Protein AF-A0A7J8NBF4-F1 (afdb_monomer_lite)

Sequence (451 aa):
MESMQVALESVVSSIFDGSNEFAGGSSEVHDALCGIFEGLLRELLSLKWTEPALVEVLGHYLDAMGPFLKYFSDVVGSVINKLFELLNSLPFVVKDPSTSSARHARLQICTSFIRIAKSADKSILPHMKGIADTMVYLQREGRLLRGEHNLLGEAFLVIASAAGVQQQQEVLAWLLEPLSQQWIQIEWQNNYLSEPLGLVRLCSETAFMWSLFHTITFFEKALKRSGMRKGQSSSTSSSTPHPMASHLSWMLPPLLKLLRAIHSLWSPSVFQVLPGEIKAAMSMSDVERSSLLGVGNPKLSKGALTFIEGSPFDVNKEGYTEPNEADIRNWLKGIRDSGYNVLGLSATIGDPFFKGIDVDSVALALIENIQSMEFRHTRQLVHSVLIPLVKSCPPDMWGVWLEKLLHPLFVHCQQALSCSWFGLLHEGRAKVPDNHGILTGSDLKVEVMEE

Structure (mmCIF, N/CA/C/O backbone):
data_AF-A0A7J8NBF4-F1
#
_entry.id   AF-A0A7J8NBF4-F1
#
loop_
_atom_site.group_PDB
_atom_site.id
_atom_site.type_symbol
_atom_site.label_atom_id
_atom_site.label_alt_id
_atom_site.label_comp_id
_atom_site.label_asym_id
_atom_site.label_entity_id
_atom_site.label_seq_id
_atom_site.pdbx_PDB_ins_code
_atom_site.Cartn_x
_atom_site.Cartn_y
_atom_site.Cartn_z
_atom_site.occupancy
_atom_site.B_iso_or_equiv
_atom_site.auth_seq_id
_atom_site.auth_comp_id
_atom_site.auth_asym_id
_atom_site.auth_atom_id
_atom_site.pdbx_PDB_model_num
ATOM 1 N N . MET A 1 1 ? 4.324 -11.340 28.260 1.00 58.78 1 MET A N 1
ATOM 2 C CA . MET A 1 1 ? 3.077 -10.653 27.863 1.00 58.78 1 MET A CA 1
ATOM 3 C C . MET A 1 1 ? 2.704 -11.003 26.429 1.00 58.78 1 MET A C 1
ATOM 5 O O . MET A 1 1 ? 1.603 -11.485 26.241 1.00 58.78 1 MET A O 1
ATOM 9 N N . GLU A 1 2 ? 3.617 -10.908 25.456 1.00 56.81 2 GLU A N 1
ATOM 10 C CA . GLU A 1 2 ? 3.354 -11.299 24.050 1.00 56.81 2 GLU A CA 1
ATOM 11 C C . GLU A 1 2 ? 2.791 -12.728 23.877 1.00 56.81 2 GLU A C 1
ATOM 13 O O . GLU A 1 2 ? 1.836 -12.936 23.138 1.00 56.81 2 GLU A O 1
ATOM 18 N N . SER A 1 3 ? 3.290 -13.724 24.621 1.00 66.88 3 SER A N 1
ATOM 19 C CA . SER A 1 3 ? 2.750 -15.097 24.563 1.00 66.88 3 SER A CA 1
ATOM 20 C C . SER A 1 3 ? 1.306 -15.228 25.070 1.00 66.88 3 SER A C 1
ATOM 22 O O . SER A 1 3 ? 0.597 -16.149 24.671 1.00 66.88 3 SER A O 1
ATOM 24 N N . MET A 1 4 ? 0.863 -14.319 25.943 1.00 79.31 4 MET A N 1
ATOM 25 C CA . MET A 1 4 ? -0.497 -14.314 26.493 1.00 79.31 4 MET A CA 1
ATOM 26 C C . MET A 1 4 ? -1.496 -13.664 25.532 1.00 79.31 4 MET A C 1
ATOM 28 O O . MET A 1 4 ? -2.649 -14.081 25.501 1.00 79.31 4 MET A O 1
ATOM 32 N N . GLN A 1 5 ? -1.056 -12.706 24.709 1.00 79.50 5 GLN A N 1
ATOM 33 C CA . GLN A 1 5 ? -1.876 -12.121 23.644 1.00 79.50 5 GLN A CA 1
ATOM 34 C C . GLN A 1 5 ? -2.338 -13.196 22.656 1.00 79.50 5 GLN A C 1
ATOM 36 O O . GLN A 1 5 ? -3.533 -13.327 22.414 1.00 79.50 5 GLN A O 1
ATOM 41 N N . VAL A 1 6 ? -1.405 -13.989 22.119 1.00 82.56 6 VAL A N 1
ATOM 42 C CA . VAL A 1 6 ? -1.718 -15.034 21.126 1.00 82.56 6 VAL A CA 1
ATOM 43 C C . VAL A 1 6 ? -2.660 -16.087 21.714 1.00 82.56 6 VAL A C 1
ATOM 45 O O . VAL A 1 6 ? -3.559 -16.579 21.030 1.00 82.56 6 VAL A O 1
ATOM 48 N N . ALA A 1 7 ? -2.488 -16.410 23.000 1.00 87.50 7 ALA A N 1
ATOM 49 C CA . ALA A 1 7 ? -3.396 -17.299 23.711 1.00 87.50 7 ALA A CA 1
ATOM 50 C C . ALA A 1 7 ? -4.812 -16.706 23.797 1.00 87.50 7 ALA A C 1
ATOM 52 O O . ALA A 1 7 ? -5.772 -17.404 23.475 1.00 87.50 7 ALA A O 1
ATOM 53 N N . LEU A 1 8 ? -4.949 -15.427 24.170 1.00 88.00 8 LEU A N 1
ATOM 54 C CA . LEU A 1 8 ? -6.250 -14.756 24.224 1.00 88.00 8 LEU A CA 1
ATOM 55 C C . LEU A 1 8 ? -6.916 -14.714 22.846 1.00 88.00 8 LEU A C 1
ATOM 57 O O . LEU A 1 8 ? -8.068 -15.115 22.723 1.00 88.00 8 LEU A O 1
ATOM 61 N N . GLU A 1 9 ? -6.189 -14.289 21.813 1.00 86.19 9 GLU A N 1
ATOM 62 C CA . GLU A 1 9 ? -6.690 -14.217 20.436 1.00 86.19 9 GLU A CA 1
ATOM 63 C C . GLU A 1 9 ? -7.189 -15.582 19.946 1.00 86.19 9 GLU A C 1
ATOM 65 O O . GLU A 1 9 ? -8.280 -15.681 19.382 1.00 86.19 9 GLU A O 1
ATOM 70 N N . SER A 1 10 ? -6.438 -16.651 20.230 1.00 87.00 10 SER A N 1
ATOM 71 C CA . SER A 1 10 ? -6.819 -18.021 19.865 1.00 87.00 10 SER A CA 1
ATOM 72 C C . SER A 1 10 ? -8.094 -18.472 20.580 1.00 87.00 10 SER A C 1
ATOM 74 O O . SER A 1 10 ? -8.969 -19.079 19.959 1.00 87.00 10 SER A O 1
ATOM 76 N N . VAL A 1 11 ? -8.223 -18.170 21.876 1.00 89.19 11 VAL A N 1
ATOM 77 C CA . VAL A 1 11 ? -9.406 -18.526 22.674 1.00 89.19 11 VAL A CA 1
ATOM 78 C C . VAL A 1 11 ? -10.631 -17.738 22.211 1.00 89.19 11 VAL A C 1
ATOM 80 O O . VAL A 1 11 ? -11.666 -18.342 21.941 1.00 89.19 11 VAL A O 1
ATOM 83 N N . VAL A 1 12 ? -10.519 -16.414 22.069 1.00 88.00 12 VAL A N 1
ATOM 84 C CA . VAL A 1 12 ? -11.628 -15.550 21.629 1.00 88.00 12 VAL A CA 1
ATOM 85 C C . VAL A 1 12 ? -12.088 -15.947 20.229 1.00 88.00 12 VAL A C 1
ATOM 87 O O . VAL A 1 12 ? -13.284 -16.132 20.011 1.00 88.00 12 VAL A O 1
ATOM 90 N N . SER A 1 13 ? -11.160 -16.160 19.295 1.00 85.50 13 SER A N 1
ATOM 91 C CA . SER A 1 13 ? -11.506 -16.596 17.937 1.00 85.50 13 SER A CA 1
ATOM 92 C C . SER A 1 13 ? -12.197 -17.963 17.951 1.00 85.50 13 SER A C 1
ATOM 94 O O . SER A 1 13 ? -13.235 -18.137 17.325 1.00 85.50 13 SER A O 1
ATOM 96 N N . SER A 1 14 ? -11.714 -18.922 18.745 1.00 85.25 14 SER A N 1
ATOM 97 C CA . SER A 1 14 ? -12.347 -20.250 18.831 1.00 85.25 14 SER A CA 1
ATOM 98 C C . SER A 1 14 ? -13.791 -20.207 19.351 1.00 85.25 14 SER A C 1
ATOM 100 O O . SER A 1 14 ? -14.599 -21.059 18.981 1.00 85.25 14 SER A O 1
ATOM 102 N N . ILE A 1 15 ? -14.115 -19.234 20.209 1.00 83.69 15 ILE A N 1
ATOM 103 C CA . ILE A 1 15 ? -15.447 -19.084 20.808 1.00 83.69 15 ILE A CA 1
ATOM 104 C C . ILE A 1 15 ? -16.380 -18.255 19.910 1.00 83.69 15 ILE A C 1
ATOM 106 O O . ILE A 1 15 ? -17.563 -18.577 19.814 1.00 83.69 15 ILE A O 1
ATOM 110 N N . PHE A 1 16 ? -15.871 -17.206 19.250 1.00 82.44 16 PHE A N 1
ATOM 111 C CA . PHE A 1 16 ? -16.697 -16.180 18.596 1.00 82.44 16 PHE A CA 1
ATOM 112 C C . PHE A 1 16 ? -16.538 -16.082 17.062 1.00 82.44 16 PHE A C 1
ATOM 114 O O . PHE A 1 16 ? -17.336 -15.406 16.417 1.00 82.44 16 PHE A O 1
ATOM 121 N N . ASP A 1 17 ? -15.600 -16.773 16.408 1.00 72.19 17 ASP A N 1
ATOM 122 C CA . ASP A 1 17 ? -15.375 -16.633 14.948 1.00 72.19 17 ASP A CA 1
ATOM 123 C C . ASP A 1 17 ? -16.510 -17.224 14.069 1.00 72.19 17 ASP A C 1
ATOM 125 O O . ASP A 1 17 ? -16.479 -17.176 12.841 1.00 72.19 17 ASP A O 1
ATOM 129 N N . GLY A 1 18 ? -17.584 -17.737 14.685 1.00 61.31 18 GLY A N 1
ATOM 130 C CA . GLY A 1 18 ? -18.849 -18.069 14.015 1.00 61.31 18 GLY A CA 1
ATOM 131 C C . GLY A 1 18 ? -18.820 -19.326 13.138 1.00 61.31 18 GLY A C 1
ATOM 132 O O . GLY A 1 18 ? -19.845 -19.682 12.567 1.00 61.31 18 GLY A O 1
ATOM 133 N N . SER A 1 19 ? -17.682 -20.020 13.042 1.00 53.28 19 SER A N 1
ATOM 134 C CA . SER A 1 19 ? -17.568 -21.341 12.399 1.00 53.28 19 SER A CA 1
ATOM 135 C C . SER A 1 19 ? -18.220 -22.454 13.223 1.00 53.28 19 SER A C 1
ATOM 137 O O . SER A 1 19 ? -18.684 -23.449 12.672 1.00 53.28 19 SER A O 1
ATOM 139 N N . ASN A 1 20 ? -18.320 -22.237 14.531 1.00 48.12 20 ASN A N 1
ATOM 140 C CA . ASN A 1 20 ? -19.182 -22.982 15.423 1.00 48.12 20 ASN A CA 1
ATOM 141 C C . ASN A 1 20 ? -20.421 -22.116 15.685 1.00 48.12 20 ASN A C 1
ATOM 143 O O . ASN A 1 20 ? -20.478 -21.412 16.693 1.00 48.12 20 ASN A O 1
ATOM 147 N N . GLU A 1 21 ? -21.446 -22.181 14.823 1.00 49.00 21 GLU A N 1
ATOM 148 C CA . GLU A 1 21 ? -22.805 -22.158 15.387 1.00 49.00 21 GLU A CA 1
ATOM 149 C C . GLU A 1 21 ? -22.740 -23.146 16.544 1.00 49.00 21 GLU A C 1
ATOM 151 O O . GLU A 1 21 ? -22.374 -24.289 16.284 1.00 49.00 21 GLU A O 1
ATOM 156 N N . PHE A 1 22 ? -22.905 -22.683 17.788 1.00 53.25 22 PHE A N 1
ATOM 157 C CA . PHE A 1 22 ? -22.676 -23.461 19.008 1.00 53.25 22 PHE A CA 1
ATOM 158 C C . PHE A 1 22 ? -23.374 -24.824 18.875 1.00 53.25 22 PHE A C 1
ATOM 160 O O . PHE A 1 22 ? -24.555 -24.978 19.181 1.00 53.25 22 PHE A O 1
ATOM 167 N N . ALA A 1 23 ? -22.647 -25.810 18.350 1.00 42.84 23 ALA A N 1
ATOM 168 C CA . ALA A 1 23 ? -23.199 -27.072 17.903 1.00 42.84 23 ALA A CA 1
ATOM 169 C C . ALA A 1 23 ? -23.321 -27.946 19.146 1.00 42.84 23 ALA A C 1
ATOM 171 O O . ALA A 1 23 ? -22.472 -28.786 19.428 1.00 42.84 23 ALA A O 1
ATOM 172 N N . GLY A 1 24 ? -24.351 -27.668 19.946 1.00 49.75 24 GLY A N 1
ATOM 173 C CA . GLY A 1 24 ? -24.742 -28.476 21.099 1.00 49.75 24 GLY A CA 1
ATOM 174 C C . GLY A 1 24 ? -24.242 -28.025 22.477 1.00 49.75 24 GLY A C 1
ATOM 175 O O . GLY A 1 24 ? -24.331 -28.820 23.408 1.00 49.75 24 GLY A O 1
ATOM 176 N N . GLY A 1 25 ? -23.741 -26.794 22.654 1.00 57.94 25 GLY A N 1
ATOM 177 C CA . GLY A 1 25 ? -23.427 -26.244 23.988 1.00 57.94 25 GLY A CA 1
ATOM 178 C C . GLY A 1 25 ? -24.655 -25.634 24.682 1.00 57.94 25 GLY A C 1
ATOM 179 O O . GLY A 1 25 ? -25.537 -25.102 24.011 1.00 57.94 25 GLY A O 1
ATOM 180 N N . SER A 1 26 ? -24.742 -25.698 26.018 1.00 62.06 26 SER A N 1
ATOM 181 C CA . SER A 1 26 ? -25.842 -25.061 26.759 1.00 62.06 26 SER A CA 1
ATOM 182 C C . SER A 1 26 ? -25.749 -23.529 26.685 1.00 62.06 26 SER A C 1
ATOM 184 O O . SER A 1 26 ? -24.672 -22.961 26.873 1.00 62.06 26 SER A O 1
ATOM 186 N N . SER A 1 27 ? -26.885 -22.855 26.450 1.00 71.44 27 SER A N 1
ATOM 187 C CA . SER A 1 27 ? -26.994 -21.380 26.425 1.00 71.44 27 SER A CA 1
ATOM 188 C C . SER A 1 27 ? -26.362 -20.734 27.661 1.00 71.44 27 SER A C 1
ATOM 190 O O . SER A 1 27 ? -25.650 -19.746 27.552 1.00 71.44 27 SER A O 1
ATOM 192 N N . GLU A 1 28 ? -26.530 -21.363 28.825 1.00 78.06 28 GLU A N 1
ATOM 193 C CA . GLU A 1 28 ? -26.003 -20.881 30.105 1.00 78.06 28 GLU A CA 1
ATOM 194 C C . GLU A 1 28 ? -24.469 -20.782 30.137 1.00 78.06 28 GLU A C 1
ATOM 196 O O . GLU A 1 28 ? -23.921 -19.861 30.739 1.00 78.06 28 GLU A O 1
ATOM 201 N N . VAL A 1 29 ? -23.756 -21.707 29.483 1.00 80.44 29 VAL A N 1
ATOM 202 C CA . VAL A 1 29 ? -22.285 -21.666 29.413 1.00 80.44 29 VAL A CA 1
ATOM 203 C C . VAL A 1 29 ? -21.828 -20.553 28.477 1.00 80.44 29 VAL A C 1
ATOM 205 O O . VAL A 1 29 ? -20.842 -19.879 28.769 1.00 80.44 29 VAL A O 1
ATOM 208 N N . HIS A 1 30 ? -22.548 -20.332 27.377 1.00 79.19 30 HIS A N 1
ATOM 209 C CA . HIS A 1 30 ? -22.267 -19.223 26.473 1.00 79.19 30 HIS A CA 1
ATOM 210 C C . HIS A 1 30 ? -22.474 -17.874 27.174 1.00 79.19 30 HIS A C 1
ATOM 212 O O . HIS A 1 30 ? -21.571 -17.043 27.165 1.00 79.19 30 HIS A O 1
ATOM 218 N N . ASP A 1 31 ? -23.598 -17.699 27.870 1.00 80.94 31 ASP A N 1
ATOM 219 C CA . ASP A 1 31 ? -23.901 -16.477 28.621 1.00 80.94 31 ASP A CA 1
ATOM 220 C C . ASP A 1 31 ? -22.861 -16.214 29.725 1.00 80.94 31 ASP A C 1
ATOM 222 O O . ASP A 1 31 ? -22.394 -15.084 29.896 1.00 80.94 31 ASP A O 1
ATOM 226 N N . ALA A 1 32 ? -22.420 -17.263 30.429 1.00 85.94 32 ALA A N 1
ATOM 227 C CA . ALA A 1 32 ? -21.353 -17.157 31.422 1.00 85.94 32 ALA A CA 1
ATOM 228 C C . ALA A 1 32 ? -20.011 -16.732 30.798 1.00 85.94 32 ALA A C 1
ATOM 230 O O . ALA A 1 32 ? -19.324 -15.867 31.346 1.00 85.94 32 ALA A O 1
ATOM 231 N N . LEU A 1 33 ? -19.638 -17.301 29.645 1.00 86.56 33 LEU A N 1
ATOM 232 C CA . LEU A 1 33 ? -18.431 -16.903 28.915 1.00 86.56 33 LEU A CA 1
ATOM 233 C C . LEU A 1 33 ? -18.518 -15.448 28.448 1.00 86.56 33 LEU A C 1
ATOM 235 O O . LEU A 1 33 ? -17.559 -14.699 28.626 1.00 86.56 33 LEU A O 1
ATOM 239 N N . CYS A 1 34 ? -19.665 -15.024 27.920 1.00 86.75 34 CYS A N 1
ATOM 240 C CA . CYS A 1 34 ? -19.902 -13.639 27.523 1.00 86.75 34 CYS A CA 1
ATOM 241 C C . CYS A 1 34 ? -19.712 -12.676 28.701 1.00 86.75 34 CYS A C 1
ATOM 243 O O . CYS A 1 34 ? -18.984 -11.695 28.560 1.00 86.75 34 CYS A O 1
ATOM 245 N N . GLY A 1 35 ? -20.247 -13.001 29.883 1.00 88.88 35 GLY A N 1
ATOM 246 C CA . GLY A 1 35 ? -20.030 -12.207 31.096 1.00 88.88 35 GLY A CA 1
ATOM 247 C C . GLY A 1 35 ? -18.556 -12.120 31.521 1.00 88.88 35 GLY A C 1
ATOM 248 O O . GLY A 1 35 ? -18.094 -11.060 31.948 1.00 88.88 35 GLY A O 1
ATOM 249 N N . ILE A 1 36 ? -17.785 -13.204 31.361 1.00 91.69 36 ILE A N 1
ATOM 250 C CA . ILE A 1 36 ? -16.338 -13.209 31.637 1.00 91.69 36 ILE A CA 1
ATOM 251 C C . ILE A 1 36 ? -15.595 -12.283 30.665 1.00 91.69 36 ILE A C 1
ATOM 253 O O . ILE A 1 36 ? -14.778 -11.470 31.103 1.00 91.69 36 ILE A O 1
ATOM 257 N N . PHE A 1 37 ? -15.871 -12.381 29.362 1.00 92.06 37 PHE A N 1
ATOM 258 C CA . PHE A 1 37 ? -15.212 -11.548 28.351 1.00 92.06 37 PHE A CA 1
ATOM 259 C C . PHE A 1 37 ? -15.626 -10.080 28.440 1.00 92.06 37 PHE A C 1
ATOM 261 O O . PHE A 1 37 ? -14.780 -9.206 28.254 1.00 92.06 37 PHE A O 1
ATOM 268 N N . GLU A 1 38 ? -16.875 -9.790 28.800 1.00 91.88 38 GLU A N 1
ATOM 269 C CA . GLU A 1 38 ? -17.321 -8.428 29.087 1.00 91.88 38 GLU A CA 1
ATOM 270 C C . GLU A 1 38 ? -16.571 -7.844 30.296 1.00 91.88 38 GLU A C 1
ATOM 272 O O . GLU A 1 38 ? -16.072 -6.717 30.238 1.00 91.88 38 GLU A O 1
ATOM 277 N N . GLY A 1 39 ? -16.423 -8.626 31.374 1.00 93.81 39 GLY A N 1
ATOM 278 C CA . GLY A 1 39 ? -15.631 -8.245 32.545 1.00 93.81 39 GLY A CA 1
ATOM 279 C C . GLY A 1 39 ? -14.164 -7.985 32.198 1.00 93.81 39 GLY A C 1
ATOM 280 O O . GLY A 1 39 ? -13.620 -6.945 32.566 1.00 93.81 39 GLY A O 1
ATOM 281 N N . LEU A 1 40 ? -13.541 -8.880 31.425 1.00 94.56 40 LEU A N 1
ATOM 282 C CA . LEU A 1 40 ? -12.167 -8.714 30.947 1.00 94.56 40 LEU A CA 1
ATOM 283 C C . LEU A 1 40 ? -12.013 -7.452 30.088 1.00 94.56 40 LEU A C 1
ATOM 285 O O . LEU A 1 40 ? -11.079 -6.680 30.296 1.00 94.56 40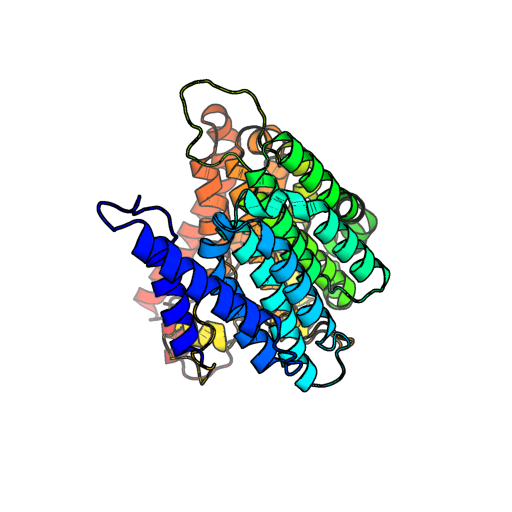 LEU A O 1
ATOM 289 N N . LEU A 1 41 ? -12.932 -7.215 29.146 1.00 95.12 41 LEU A N 1
ATOM 290 C CA . LEU A 1 41 ? -12.906 -6.021 28.306 1.00 95.12 41 LEU A CA 1
ATOM 291 C C . LEU A 1 41 ? -13.007 -4.753 29.155 1.00 95.12 41 LEU A C 1
ATOM 293 O O . LEU A 1 41 ? -12.266 -3.799 28.930 1.00 95.12 41 LEU A O 1
ATOM 297 N N . ARG A 1 42 ? -13.888 -4.746 30.159 1.00 95.50 42 ARG A N 1
ATOM 298 C CA . ARG A 1 42 ? -14.061 -3.615 31.076 1.00 95.50 42 ARG A CA 1
ATOM 299 C C . ARG A 1 42 ? -12.778 -3.298 31.845 1.00 95.50 42 ARG A C 1
ATOM 301 O O . ARG A 1 42 ? -12.410 -2.127 31.939 1.00 95.50 42 ARG A O 1
ATOM 308 N N . GLU A 1 43 ? -12.078 -4.320 32.331 1.00 96.12 43 GLU A N 1
ATOM 309 C CA . GLU A 1 43 ? -10.772 -4.158 32.979 1.00 96.12 43 GLU A CA 1
ATOM 310 C C . GLU A 1 43 ? -9.742 -3.569 32.006 1.00 96.12 43 GLU A C 1
ATOM 312 O O . GLU A 1 43 ? -9.105 -2.567 32.331 1.00 96.12 43 GLU A O 1
ATOM 317 N N . LEU A 1 44 ? -9.640 -4.100 30.780 1.00 95.12 44 LEU A N 1
ATOM 318 C CA . LEU A 1 44 ? -8.726 -3.581 29.751 1.00 95.12 44 LEU A CA 1
ATOM 319 C C . LEU A 1 44 ? -9.008 -2.108 29.407 1.00 95.12 44 LEU A C 1
ATOM 321 O O . LEU A 1 44 ? -8.083 -1.300 29.318 1.00 95.12 44 LEU A O 1
ATOM 325 N N . LEU A 1 45 ? -10.282 -1.732 29.264 1.00 96.25 45 LEU A N 1
ATOM 326 C CA . LEU A 1 45 ? -10.700 -0.354 28.984 1.00 96.25 45 LEU A CA 1
ATOM 327 C C . LEU A 1 45 ? -10.359 0.611 30.135 1.00 96.25 45 LEU A C 1
ATOM 329 O O . LEU A 1 45 ? -10.123 1.800 29.895 1.00 96.25 45 LEU A O 1
ATOM 333 N N . SER A 1 46 ? -10.290 0.115 31.374 1.00 96.44 46 SER A N 1
ATOM 334 C CA . SER A 1 46 ? -9.972 0.920 32.561 1.00 96.44 46 SER A CA 1
ATOM 335 C C . SER A 1 46 ? -8.484 1.291 32.685 1.00 96.44 46 SER A C 1
ATOM 337 O O . SER A 1 46 ? -8.149 2.279 33.347 1.00 96.44 46 SER A O 1
ATOM 339 N N . LEU A 1 47 ? -7.588 0.545 32.025 1.00 95.25 47 LEU A N 1
ATOM 340 C CA . LEU A 1 47 ? -6.135 0.729 32.114 1.00 95.25 47 LEU A CA 1
ATOM 341 C C . LEU A 1 47 ? -5.688 2.061 31.500 1.00 95.25 47 LEU A C 1
ATOM 343 O O . LEU A 1 47 ? -6.053 2.387 30.377 1.00 95.25 47 LEU A O 1
ATOM 347 N N . LYS A 1 48 ? -4.847 2.828 32.201 1.00 92.50 48 LYS A N 1
ATOM 348 C CA . LYS A 1 48 ? -4.357 4.154 31.760 1.00 92.50 48 LYS A CA 1
ATOM 349 C C . LYS A 1 48 ? -2.866 4.156 31.432 1.00 92.50 48 LYS A C 1
ATOM 351 O O . LYS A 1 48 ? -2.117 5.008 31.907 1.00 92.50 48 LYS A O 1
ATOM 356 N N . TRP A 1 49 ? -2.412 3.155 30.687 1.00 91.06 49 TRP A N 1
ATOM 357 C CA . TRP A 1 49 ? -1.010 3.070 30.290 1.00 91.06 49 TRP A CA 1
ATOM 358 C C . TRP A 1 49 ? -0.676 4.128 29.238 1.00 91.06 49 TRP A C 1
ATOM 360 O O . TRP A 1 49 ? -1.423 4.311 28.283 1.00 91.06 49 TRP A O 1
ATOM 370 N N . THR A 1 50 ? 0.450 4.814 29.430 1.00 89.31 50 THR A N 1
ATOM 371 C CA . THR A 1 50 ? 0.945 5.880 28.541 1.00 89.31 50 THR A CA 1
ATOM 372 C C . THR A 1 50 ? 2.335 5.581 27.979 1.00 89.31 50 THR A C 1
ATOM 374 O O . THR A 1 50 ? 2.802 6.267 27.072 1.00 89.31 50 THR A O 1
ATOM 377 N N . GLU A 1 51 ? 3.012 4.552 28.499 1.00 91.00 51 GLU A N 1
ATOM 378 C CA . GLU A 1 51 ? 4.312 4.120 27.991 1.00 91.00 51 GLU A CA 1
ATOM 379 C C . GLU A 1 51 ? 4.145 3.386 26.651 1.00 91.00 51 GLU A C 1
ATOM 381 O O . GLU A 1 51 ? 3.320 2.471 26.580 1.00 91.00 51 GLU A O 1
ATOM 386 N N . PRO A 1 52 ? 4.939 3.705 25.608 1.00 90.56 52 PRO A N 1
ATOM 387 C CA . PRO A 1 52 ? 4.762 3.142 24.267 1.00 90.56 52 PRO A CA 1
ATOM 388 C C . PRO A 1 52 ? 4.627 1.615 24.214 1.00 90.56 52 PRO A C 1
ATOM 390 O O . PRO A 1 52 ? 3.695 1.107 23.599 1.00 90.56 52 PRO A O 1
ATOM 393 N N . ALA A 1 53 ? 5.499 0.886 24.915 1.00 90.19 53 ALA A N 1
ATOM 394 C CA . ALA A 1 53 ? 5.478 -0.577 24.925 1.00 90.19 53 ALA A CA 1
ATOM 395 C C . ALA A 1 53 ? 4.216 -1.153 25.594 1.00 90.19 53 ALA A C 1
ATOM 397 O O . ALA A 1 53 ? 3.681 -2.167 25.157 1.00 90.19 53 ALA A O 1
ATOM 398 N N . LEU A 1 54 ? 3.716 -0.507 26.652 1.00 91.50 54 LEU A N 1
ATOM 399 C CA . LEU A 1 54 ? 2.488 -0.935 27.324 1.00 91.50 54 LEU A CA 1
ATOM 400 C C . LEU A 1 54 ? 1.253 -0.593 26.489 1.00 91.50 54 LEU A C 1
ATOM 402 O O . LEU A 1 54 ? 0.327 -1.397 26.410 1.00 91.50 54 LEU A O 1
ATOM 406 N N . VAL A 1 55 ? 1.247 0.573 25.838 1.00 93.44 55 VAL A N 1
ATOM 407 C CA . VAL A 1 55 ? 0.179 0.968 24.914 1.00 93.44 55 VAL A CA 1
ATOM 408 C C . VAL A 1 55 ? 0.064 -0.025 23.758 1.00 93.44 55 VAL A C 1
ATOM 410 O O . VAL A 1 55 ? -1.045 -0.435 23.427 1.00 93.44 55 VAL A O 1
ATOM 413 N N . GLU A 1 56 ? 1.190 -0.468 23.198 1.00 91.75 56 GLU A N 1
ATOM 414 C CA . GLU A 1 56 ? 1.227 -1.503 22.161 1.00 91.75 56 GLU A CA 1
ATOM 415 C C . GLU A 1 56 ? 0.610 -2.822 22.649 1.00 91.75 56 GLU A C 1
ATOM 417 O O . GLU A 1 56 ? -0.299 -3.359 22.015 1.00 91.75 56 GLU A O 1
ATOM 422 N N . VAL A 1 57 ? 1.024 -3.293 23.830 1.00 91.75 57 VAL A N 1
ATOM 423 C CA . VAL A 1 57 ? 0.465 -4.500 24.460 1.00 91.75 57 VAL A CA 1
ATOM 424 C C . VAL A 1 57 ? -1.045 -4.371 24.685 1.00 91.75 57 VAL A C 1
ATOM 426 O O . VAL A 1 57 ? -1.787 -5.322 24.443 1.00 91.75 57 VAL A O 1
ATOM 429 N N . LEU A 1 58 ? -1.528 -3.209 25.129 1.00 94.31 58 LEU A N 1
ATOM 430 C CA . LEU A 1 58 ? -2.959 -2.988 25.328 1.00 94.31 58 LEU A CA 1
ATOM 431 C C . LEU A 1 58 ? -3.727 -2.955 24.002 1.00 94.31 58 LEU A C 1
ATOM 433 O O . LEU A 1 58 ? -4.778 -3.583 23.910 1.00 94.31 58 LEU A O 1
ATOM 437 N N . GLY A 1 59 ? -3.198 -2.287 22.973 1.00 94.12 59 GLY A N 1
ATOM 438 C CA . GLY A 1 59 ? -3.774 -2.306 21.624 1.00 94.12 59 GLY A CA 1
ATOM 439 C C . GLY A 1 59 ? -3.937 -3.732 21.099 1.00 94.12 59 GLY A C 1
ATOM 440 O O . GLY A 1 59 ? -5.003 -4.108 20.626 1.00 94.12 59 GLY A O 1
ATOM 441 N N . HIS A 1 60 ? -2.926 -4.569 21.309 1.00 92.88 60 HIS A N 1
ATOM 442 C CA . HIS A 1 60 ? -2.961 -5.983 20.963 1.00 92.88 60 HIS A CA 1
ATOM 443 C C . HIS A 1 60 ? -4.002 -6.811 21.724 1.00 92.88 60 HIS A C 1
ATOM 445 O O . HIS A 1 60 ? -4.652 -7.674 21.133 1.00 92.88 60 HIS A O 1
ATOM 451 N N . TYR A 1 61 ? -4.197 -6.562 23.020 1.00 94.19 61 TYR A N 1
ATOM 452 C CA . TYR A 1 61 ? -5.278 -7.217 23.757 1.00 94.19 61 TYR A CA 1
ATOM 453 C C . TYR A 1 61 ? -6.659 -6.753 23.285 1.00 94.19 61 TYR A C 1
ATOM 455 O O . TYR A 1 61 ? -7.573 -7.570 23.211 1.00 94.19 61 TYR A O 1
ATOM 463 N N . LEU A 1 62 ? -6.816 -5.476 22.922 1.00 95.00 62 LEU A N 1
ATOM 464 C CA . LEU A 1 62 ? -8.059 -4.974 22.332 1.00 95.00 62 LEU A CA 1
ATOM 465 C C . LEU A 1 62 ? -8.320 -5.607 20.956 1.00 95.00 62 LEU A C 1
ATOM 467 O O . LEU A 1 62 ? -9.452 -6.004 20.689 1.00 95.00 62 LEU A O 1
ATOM 471 N N . ASP A 1 63 ? -7.286 -5.778 20.124 1.00 93.62 63 ASP A N 1
ATOM 472 C CA . ASP A 1 63 ? -7.386 -6.475 18.834 1.00 93.62 63 ASP A CA 1
ATOM 473 C C . ASP A 1 63 ? -7.913 -7.904 18.999 1.00 93.62 63 ASP A C 1
ATOM 475 O O . ASP A 1 63 ? -8.814 -8.323 18.272 1.00 93.62 63 ASP A O 1
ATOM 479 N N . ALA A 1 64 ? -7.379 -8.635 19.984 1.00 92.56 64 ALA A N 1
ATOM 480 C CA . ALA A 1 64 ? -7.776 -10.008 20.282 1.00 92.56 64 ALA A CA 1
ATOM 481 C C . ALA A 1 64 ? -9.259 -10.125 20.674 1.00 92.56 64 ALA A C 1
ATOM 483 O O . ALA A 1 64 ? -9.864 -11.171 20.455 1.00 92.56 64 ALA A O 1
ATOM 484 N N . MET A 1 65 ? -9.861 -9.055 21.205 1.00 92.62 65 MET A N 1
ATOM 485 C CA . MET A 1 65 ? -11.288 -8.995 21.544 1.00 92.62 65 MET A CA 1
ATOM 486 C C . MET A 1 65 ? -12.183 -8.719 20.325 1.00 92.62 65 MET A C 1
ATOM 488 O O . MET A 1 65 ? -13.405 -8.764 20.441 1.00 92.62 65 MET A O 1
ATOM 492 N N . GLY A 1 66 ? -11.614 -8.469 19.145 1.00 90.69 66 GLY A N 1
ATOM 493 C CA . GLY A 1 66 ? -12.344 -8.162 17.915 1.00 90.69 66 GLY A CA 1
ATOM 494 C C . GLY A 1 66 ? -13.519 -9.102 17.589 1.00 90.69 66 GLY A C 1
ATOM 495 O O . GLY A 1 66 ? -14.628 -8.610 17.373 1.00 90.69 66 GLY A O 1
ATOM 496 N N . PRO A 1 67 ? -13.342 -10.440 17.582 1.00 89.19 67 PRO A N 1
ATOM 497 C CA . PRO A 1 67 ? -14.439 -11.373 17.304 1.00 89.19 67 PRO A CA 1
ATOM 498 C C . PRO A 1 67 ? -15.596 -11.283 18.310 1.00 89.19 67 PRO A C 1
ATOM 500 O O . PRO A 1 67 ? -16.753 -11.438 17.926 1.00 89.19 67 PRO A O 1
ATOM 503 N N . PHE A 1 68 ? -15.309 -10.974 19.579 1.00 90.56 68 PHE A N 1
ATOM 504 C CA . PHE A 1 68 ? -16.336 -10.729 20.596 1.00 90.56 68 PHE A CA 1
ATOM 505 C C . PHE A 1 68 ? -17.168 -9.478 20.254 1.00 90.56 68 PHE A C 1
ATOM 507 O O . PHE A 1 68 ? -18.398 -9.516 20.288 1.00 90.56 68 PHE A O 1
ATOM 514 N N . LEU A 1 69 ? -16.521 -8.398 19.801 1.00 91.50 69 LEU A N 1
ATOM 515 C CA . LEU A 1 69 ? -17.184 -7.140 19.419 1.00 91.50 69 LEU A CA 1
ATOM 516 C C . LEU A 1 69 ? -18.178 -7.277 18.257 1.00 91.50 69 LEU A C 1
ATOM 518 O O . LEU A 1 69 ? -19.058 -6.432 18.085 1.00 91.50 69 LEU A O 1
ATOM 522 N N . LYS A 1 70 ? -18.062 -8.340 17.456 1.00 88.00 70 LYS A N 1
ATOM 523 C CA . LYS A 1 70 ? -19.015 -8.643 16.387 1.00 88.00 70 LYS A CA 1
ATOM 524 C C . LYS A 1 70 ? -20.432 -8.867 16.925 1.00 88.00 70 LYS A C 1
ATOM 526 O O . LYS A 1 70 ? -21.380 -8.426 16.282 1.00 88.00 70 LYS A O 1
ATOM 531 N N . TYR A 1 71 ? -20.579 -9.505 18.089 1.00 84.44 71 TYR A N 1
ATOM 532 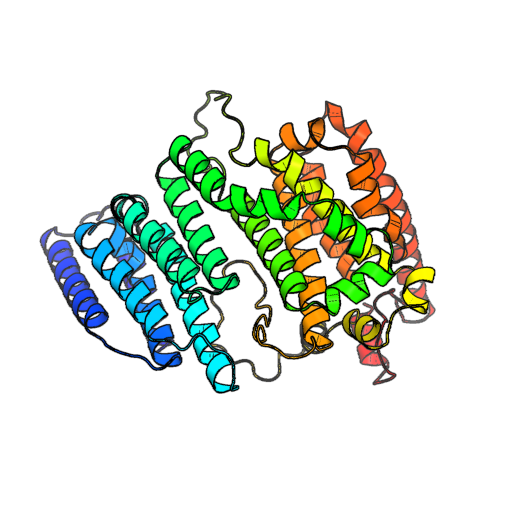C CA . TYR A 1 71 ? -21.886 -9.822 18.689 1.00 84.44 71 TYR A CA 1
ATOM 533 C C . TYR A 1 71 ? -22.321 -8.800 19.742 1.00 84.44 71 TYR A C 1
ATOM 535 O O . TYR A 1 71 ? -23.516 -8.586 19.926 1.00 84.44 71 TYR A O 1
ATOM 543 N N . PHE A 1 72 ? -21.361 -8.134 20.384 1.00 86.25 72 PHE A N 1
ATOM 544 C CA . PHE A 1 72 ? -21.597 -7.133 21.426 1.00 86.25 72 PHE A CA 1
ATOM 545 C C . PHE A 1 72 ? -21.331 -5.728 20.878 1.00 86.25 72 PHE A C 1
ATOM 547 O O . PHE A 1 72 ? -20.290 -5.115 21.115 1.00 86.25 72 PHE A O 1
ATOM 554 N N . SER A 1 73 ? -22.265 -5.229 20.064 1.00 86.56 73 SER A N 1
ATOM 555 C CA . SER A 1 73 ? -22.107 -3.953 19.350 1.00 86.56 73 SER A CA 1
ATOM 556 C C . SER A 1 73 ? -22.100 -2.724 20.266 1.00 86.56 73 SER A C 1
ATOM 558 O O . SER A 1 73 ? -21.557 -1.684 19.910 1.00 86.56 73 SER A O 1
ATOM 560 N N . ASP A 1 74 ? -22.710 -2.829 21.442 1.00 89.31 74 ASP A N 1
ATOM 561 C CA . ASP A 1 74 ? -22.831 -1.767 22.442 1.00 89.31 74 ASP A CA 1
ATOM 562 C C . ASP A 1 74 ? -21.477 -1.333 23.028 1.00 89.31 74 ASP A C 1
ATOM 564 O O . ASP A 1 74 ? -21.276 -0.154 23.326 1.00 89.31 74 ASP A O 1
ATOM 568 N N . VAL A 1 75 ? -20.514 -2.255 23.122 1.00 92.06 75 VAL A N 1
ATOM 569 C CA . VAL A 1 75 ? -19.172 -1.971 23.658 1.00 92.06 75 VAL A CA 1
ATOM 570 C C . VAL A 1 75 ? -18.168 -1.488 22.603 1.00 92.06 75 VAL A C 1
ATOM 572 O O . VAL A 1 75 ? -17.105 -0.976 22.966 1.00 92.06 75 VAL A O 1
ATOM 575 N N . VAL A 1 76 ? -18.490 -1.579 21.305 1.00 94.6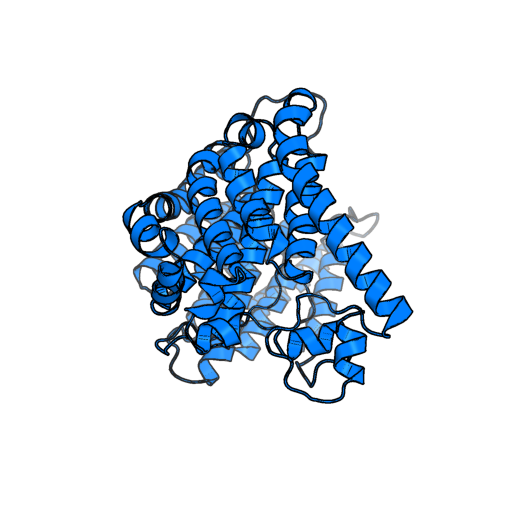2 76 VAL A N 1
ATOM 576 C CA . VAL A 1 76 ? -17.593 -1.186 20.195 1.00 94.62 76 VAL A CA 1
ATOM 577 C C . VAL A 1 76 ? -17.165 0.277 20.312 1.00 94.62 76 VAL A C 1
ATOM 579 O O . VAL A 1 76 ? -15.982 0.596 20.179 1.00 94.62 76 VAL A O 1
ATOM 582 N N . GLY A 1 77 ? -18.108 1.170 20.624 1.00 95.38 77 GLY A N 1
ATOM 583 C CA . GLY A 1 77 ? -17.823 2.591 20.820 1.00 95.38 77 GLY A CA 1
ATOM 584 C C . GLY A 1 77 ? -16.805 2.847 21.935 1.00 95.38 77 GLY A C 1
ATOM 585 O O . GLY A 1 77 ? -15.925 3.693 21.784 1.00 95.38 77 GLY A O 1
ATOM 586 N N . SER A 1 78 ? -16.869 2.079 23.025 1.00 96.44 78 SER A N 1
ATOM 587 C CA . SER A 1 78 ? -15.921 2.180 24.140 1.00 96.44 78 SER A CA 1
ATOM 588 C C . SER A 1 78 ? -14.509 1.757 23.731 1.00 96.44 78 SER A C 1
ATOM 590 O O . SER A 1 78 ? -13.546 2.426 24.100 1.00 96.44 78 SER A O 1
ATOM 592 N N . VAL A 1 79 ? -14.377 0.705 22.914 1.00 97.12 79 VAL A N 1
ATOM 593 C CA . VAL A 1 79 ? -13.081 0.270 22.362 1.00 97.12 79 VAL A CA 1
ATOM 594 C C . VAL A 1 79 ? -12.499 1.325 21.424 1.00 97.12 79 VAL A C 1
ATOM 596 O O . VAL A 1 79 ? -11.333 1.684 21.563 1.00 97.12 79 VAL A O 1
ATOM 599 N N . ILE A 1 80 ? -13.307 1.887 20.523 1.00 97.00 80 ILE A N 1
ATOM 600 C CA . ILE A 1 80 ? -12.889 2.972 19.619 1.00 97.00 80 ILE A CA 1
ATOM 601 C C . ILE A 1 80 ? -12.390 4.186 20.407 1.00 97.00 80 ILE A C 1
ATOM 603 O O . ILE A 1 80 ? -11.310 4.712 20.128 1.00 97.00 80 ILE A O 1
ATOM 607 N N . ASN A 1 81 ? -13.153 4.612 21.415 1.00 96.94 81 ASN A N 1
ATOM 608 C CA . ASN A 1 81 ? -12.767 5.722 22.280 1.00 96.94 81 ASN A CA 1
ATOM 609 C C . ASN A 1 81 ? -11.450 5.423 22.998 1.00 96.94 81 ASN A C 1
ATOM 611 O O . ASN A 1 81 ? -10.588 6.299 23.081 1.00 96.94 81 ASN A O 1
ATOM 615 N N . LYS A 1 82 ? -11.258 4.178 23.451 1.00 97.56 82 LYS A N 1
ATOM 616 C CA . LYS A 1 82 ? -10.015 3.762 24.095 1.00 97.56 82 LYS A CA 1
ATOM 617 C C . LYS A 1 82 ? -8.823 3.803 23.144 1.00 97.56 82 LYS A C 1
ATOM 619 O O . LYS A 1 82 ? -7.768 4.291 23.530 1.00 97.56 82 LYS A O 1
ATOM 624 N N . LEU A 1 83 ? -8.976 3.355 21.900 1.00 97.56 83 LEU A N 1
ATOM 625 C CA . LEU A 1 83 ? -7.905 3.436 20.903 1.00 97.56 83 LEU A CA 1
ATOM 626 C C . LEU A 1 83 ? -7.506 4.892 20.619 1.00 97.56 83 LEU A C 1
ATOM 628 O O . LEU A 1 83 ? -6.316 5.200 20.565 1.00 97.56 83 LEU A O 1
ATOM 632 N N . PHE A 1 84 ? -8.468 5.815 20.516 1.00 97.12 84 PHE A N 1
ATOM 633 C CA . PHE A 1 84 ? -8.147 7.240 20.390 1.00 97.12 84 PHE A CA 1
ATOM 634 C C . PHE A 1 84 ? -7.508 7.828 21.654 1.00 97.12 84 PHE A C 1
ATOM 636 O O . PHE A 1 84 ? -6.611 8.663 21.539 1.00 97.12 84 PHE A O 1
ATOM 643 N N . GLU A 1 85 ? -7.930 7.415 22.851 1.00 96.38 85 GLU A N 1
ATOM 644 C CA . GLU A 1 85 ? -7.289 7.800 24.116 1.00 96.38 85 GLU A CA 1
ATOM 645 C C . GLU A 1 85 ? -5.813 7.377 24.123 1.00 96.38 85 GLU A C 1
ATOM 647 O O . GLU A 1 85 ? -4.934 8.205 24.368 1.00 96.38 85 GLU A O 1
ATOM 652 N N . LEU A 1 86 ? -5.535 6.118 23.768 1.00 96.00 86 LEU A N 1
ATOM 653 C CA . LEU A 1 86 ? -4.182 5.570 23.682 1.00 96.00 86 LEU A CA 1
ATOM 654 C C . LEU A 1 86 ? -3.338 6.303 22.639 1.00 96.00 86 LEU A C 1
ATOM 656 O O . LEU A 1 86 ? -2.229 6.734 22.954 1.00 96.00 86 LEU A O 1
ATOM 660 N N . LEU A 1 87 ? -3.875 6.532 21.436 1.00 94.81 87 LEU A N 1
ATOM 661 C CA . LEU A 1 87 ? -3.193 7.299 20.390 1.00 94.81 87 LEU A CA 1
ATOM 662 C C . LEU A 1 87 ? -2.817 8.706 20.880 1.00 94.81 87 LEU A C 1
ATOM 664 O O . LEU A 1 87 ? -1.701 9.167 20.655 1.00 94.81 87 LEU A O 1
ATOM 668 N N . ASN A 1 88 ? -3.730 9.390 21.573 1.00 93.12 88 ASN A N 1
ATOM 669 C CA . ASN A 1 88 ? -3.514 10.746 22.079 1.00 93.12 88 ASN A CA 1
ATOM 670 C C . ASN A 1 88 ? -2.582 10.818 23.294 1.00 93.12 88 ASN A C 1
ATOM 672 O O . ASN A 1 88 ? -2.032 11.888 23.555 1.00 93.12 88 ASN A O 1
ATOM 676 N N . SER A 1 89 ? -2.407 9.711 24.019 1.00 92.62 89 SER A N 1
ATOM 677 C CA . SER A 1 89 ? -1.484 9.618 25.155 1.00 92.62 89 SER A CA 1
ATOM 678 C C . SER A 1 89 ? -0.010 9.596 24.732 1.00 92.62 89 SER A C 1
ATOM 680 O O . SER A 1 89 ? 0.863 9.976 25.512 1.00 92.62 89 SER A O 1
ATOM 682 N N . LEU A 1 90 ? 0.269 9.184 23.491 1.00 90.81 90 LEU A N 1
ATOM 683 C CA . LEU A 1 90 ? 1.620 9.017 22.968 1.00 90.81 90 LEU A CA 1
ATOM 684 C C . LEU A 1 90 ? 2.142 10.316 22.329 1.00 90.81 90 LEU A C 1
ATOM 686 O O . LEU A 1 90 ? 1.403 10.977 21.588 1.00 90.81 90 LEU A O 1
ATOM 690 N N . PRO A 1 91 ? 3.426 10.670 22.533 1.00 85.62 91 PRO A N 1
ATOM 691 C CA . PRO A 1 91 ? 4.010 11.868 21.940 1.00 85.62 91 PRO A CA 1
ATOM 692 C C . PRO A 1 91 ? 4.074 11.763 20.409 1.00 85.62 91 PRO A C 1
ATOM 694 O O . PRO A 1 91 ? 4.386 10.708 19.862 1.00 85.62 91 PRO A O 1
ATOM 697 N N . PHE A 1 92 ? 3.804 12.879 19.722 1.00 77.06 92 PHE A N 1
ATOM 698 C CA . PHE A 1 92 ? 3.806 12.968 18.252 1.00 77.06 92 PHE A CA 1
ATOM 699 C C . PHE A 1 92 ? 4.937 13.847 17.681 1.00 77.06 92 PHE A C 1
ATOM 701 O O . PHE A 1 92 ? 5.168 13.839 16.476 1.00 77.06 92 PHE A O 1
ATOM 708 N N . VAL A 1 93 ? 5.658 14.602 18.522 1.00 68.62 93 VAL A N 1
ATOM 709 C CA . VAL A 1 93 ? 6.778 15.459 18.092 1.00 68.62 93 VAL A CA 1
ATOM 710 C C . VAL A 1 93 ? 8.096 14.700 18.236 1.00 68.62 93 VAL A C 1
ATOM 712 O O . VAL A 1 93 ? 8.504 14.360 19.345 1.00 68.62 93 VAL A O 1
ATOM 715 N N . VAL A 1 94 ? 8.772 14.470 17.110 1.00 58.34 94 VAL A N 1
ATOM 716 C CA . VAL A 1 94 ? 10.028 13.713 17.018 1.00 58.34 94 VAL A CA 1
ATOM 717 C C . VAL A 1 94 ? 11.212 14.646 17.279 1.00 58.34 94 VAL A C 1
ATOM 719 O O . VAL A 1 94 ? 11.587 15.442 16.421 1.00 58.34 94 VAL A O 1
ATOM 722 N N . LYS A 1 95 ? 11.793 14.586 18.481 1.00 51.38 95 LYS A N 1
ATOM 723 C CA . LYS A 1 95 ? 13.066 15.265 18.803 1.00 51.38 95 LYS A CA 1
ATOM 724 C C . LYS A 1 95 ? 14.133 14.332 19.387 1.00 51.38 95 LYS A C 1
ATOM 726 O O . LYS A 1 95 ? 15.289 14.728 19.453 1.00 51.38 95 LYS A O 1
ATOM 731 N N . ASP A 1 96 ? 13.773 13.114 19.792 1.00 49.31 96 ASP A N 1
ATOM 732 C CA . ASP A 1 96 ? 14.634 12.213 20.572 1.00 49.31 96 ASP A CA 1
ATOM 733 C C . ASP A 1 96 ? 14.448 10.747 20.113 1.00 49.31 96 ASP A C 1
ATOM 735 O O . ASP A 1 96 ? 13.324 10.378 19.779 1.00 49.31 96 ASP A O 1
ATOM 739 N N . PRO A 1 97 ? 15.481 9.882 20.085 1.00 48.41 97 PRO A N 1
ATOM 740 C CA . PRO A 1 97 ? 15.346 8.451 19.779 1.00 48.41 97 PRO A CA 1
ATOM 741 C C . PRO A 1 97 ? 14.234 7.705 20.549 1.00 48.41 97 PRO A C 1
ATOM 743 O O . PRO A 1 97 ? 13.629 6.785 19.999 1.00 48.41 97 PRO A O 1
ATOM 746 N N . SER A 1 98 ? 13.898 8.118 21.775 1.00 49.88 98 SER A N 1
ATOM 747 C CA . SER A 1 98 ? 12.744 7.610 22.545 1.00 49.88 98 SER A CA 1
ATOM 748 C C . SER A 1 98 ? 11.382 7.866 21.875 1.00 49.88 98 SER A C 1
ATOM 750 O O . SER A 1 98 ? 10.419 7.144 22.117 1.00 49.88 98 SER A O 1
ATOM 752 N N . THR A 1 99 ? 11.290 8.839 20.965 1.00 59.16 99 THR A N 1
ATOM 753 C CA . THR A 1 99 ? 10.083 9.100 20.159 1.00 59.16 99 THR A CA 1
ATOM 754 C C . THR A 1 99 ? 9.886 8.089 19.025 1.00 59.16 99 THR A C 1
ATOM 756 O O . THR A 1 99 ? 8.779 7.978 18.503 1.00 59.16 99 THR A O 1
ATOM 759 N N . SER A 1 100 ? 10.908 7.287 18.690 1.00 65.56 100 SER A N 1
ATOM 760 C CA . SER A 1 100 ? 10.791 6.190 17.717 1.00 65.56 100 SER A CA 1
ATOM 761 C C . SER A 1 100 ? 9.862 5.078 18.223 1.00 65.56 100 SER A C 1
ATOM 763 O O . SER A 1 100 ? 8.977 4.628 17.495 1.00 65.56 100 SER A O 1
ATOM 765 N N . SER A 1 101 ? 9.973 4.694 19.502 1.00 79.12 101 SER A N 1
ATOM 766 C CA . SER A 1 101 ? 9.067 3.699 20.097 1.00 79.12 101 SER A CA 1
ATOM 767 C C . SER A 1 101 ? 7.643 4.239 20.237 1.00 79.12 101 SER A C 1
ATOM 769 O O . SER A 1 101 ? 6.687 3.517 19.969 1.00 79.12 101 SER A O 1
ATOM 771 N N . ALA A 1 102 ? 7.484 5.524 20.573 1.00 84.56 102 ALA A N 1
ATOM 772 C CA . ALA A 1 102 ? 6.178 6.178 20.582 1.00 84.56 102 ALA A CA 1
ATOM 773 C C . ALA A 1 102 ? 5.531 6.189 19.192 1.00 84.56 102 ALA A C 1
ATOM 775 O O . ALA A 1 102 ? 4.363 5.839 19.063 1.00 84.56 102 ALA A O 1
ATOM 776 N N . ARG A 1 103 ? 6.288 6.524 18.141 1.00 82.44 103 ARG A N 1
ATOM 777 C CA . ARG A 1 103 ? 5.819 6.460 16.751 1.00 82.44 103 ARG A CA 1
ATOM 778 C C . ARG A 1 103 ? 5.372 5.049 16.374 1.00 82.44 103 ARG A C 1
ATOM 780 O O . ARG A 1 103 ? 4.303 4.890 15.790 1.00 82.44 103 ARG A O 1
ATOM 787 N N . HIS A 1 104 ? 6.165 4.036 16.721 1.00 85.69 104 HIS A N 1
ATOM 788 C CA . HIS A 1 104 ? 5.808 2.643 16.472 1.00 85.69 104 HIS A CA 1
ATOM 789 C C . HIS A 1 104 ? 4.488 2.270 17.157 1.00 85.69 104 HIS A C 1
ATOM 791 O O . HIS A 1 104 ? 3.563 1.804 16.494 1.00 85.69 104 HIS A O 1
ATOM 797 N N . ALA A 1 105 ? 4.356 2.579 18.449 1.00 91.19 105 ALA A N 1
ATOM 798 C CA . ALA A 1 105 ? 3.133 2.333 19.202 1.00 91.19 105 ALA A CA 1
ATOM 799 C C . ALA A 1 105 ? 1.925 3.081 18.605 1.00 91.19 105 ALA A C 1
ATOM 801 O O . ALA A 1 105 ? 0.852 2.500 18.477 1.00 91.19 105 ALA A O 1
ATOM 802 N N . ARG A 1 106 ? 2.088 4.333 18.149 1.00 92.81 106 ARG A N 1
ATOM 803 C CA . ARG A 1 106 ? 1.022 5.097 17.470 1.00 92.81 106 ARG A CA 1
ATOM 804 C C . ARG A 1 106 ? 0.558 4.420 16.178 1.00 92.81 106 ARG A C 1
ATOM 806 O O . ARG A 1 106 ? -0.647 4.301 15.954 1.00 92.81 106 ARG A O 1
ATOM 813 N N . LEU A 1 107 ? 1.492 3.945 15.350 1.00 91.94 107 LEU A N 1
ATOM 814 C CA . LEU A 1 107 ? 1.175 3.193 14.129 1.00 91.94 107 LEU A CA 1
ATOM 815 C C . LEU A 1 107 ? 0.489 1.860 14.446 1.00 91.94 107 LEU A C 1
ATOM 817 O O . LEU A 1 107 ? -0.437 1.468 13.734 1.00 91.94 107 LEU A O 1
ATOM 821 N N . GLN A 1 108 ? 0.894 1.185 15.524 1.00 93.62 108 GLN A N 1
ATOM 822 C CA . GLN A 1 108 ? 0.239 -0.039 15.972 1.00 93.62 108 GLN A CA 1
ATOM 823 C C . GLN A 1 108 ? -1.206 0.250 16.406 1.00 93.62 108 GLN A C 1
ATOM 825 O O . GLN A 1 108 ? -2.132 -0.327 15.851 1.00 93.62 108 GLN A O 1
ATOM 830 N N . ILE A 1 109 ? -1.449 1.267 17.236 1.00 96.31 109 ILE A N 1
ATOM 831 C CA . ILE A 1 109 ? -2.819 1.679 17.588 1.00 96.31 109 ILE A CA 1
ATOM 832 C C . ILE A 1 109 ? -3.662 2.036 16.350 1.00 96.31 109 ILE A C 1
ATOM 834 O O . ILE A 1 109 ? -4.825 1.649 16.264 1.00 96.31 109 ILE A O 1
ATOM 838 N N . CYS A 1 110 ? -3.098 2.720 15.350 1.00 95.81 110 CYS A N 1
ATOM 839 C CA . CYS A 1 110 ? -3.814 2.974 14.092 1.00 95.81 110 CYS A CA 1
ATOM 840 C C . CYS A 1 110 ? -4.114 1.677 13.316 1.00 95.81 110 CYS A C 1
ATOM 842 O O . CYS A 1 110 ? -5.163 1.555 12.687 1.00 95.81 110 CYS A O 1
ATOM 844 N N . THR A 1 111 ? -3.227 0.684 13.388 1.00 95.19 111 THR A N 1
ATOM 845 C CA . THR A 1 111 ? -3.442 -0.656 12.821 1.00 95.19 111 THR A CA 1
ATOM 846 C C . THR A 1 111 ? -4.548 -1.412 13.561 1.00 95.19 111 THR A C 1
ATOM 848 O O . THR A 1 111 ? -5.332 -2.116 12.916 1.00 95.19 111 THR A O 1
ATOM 851 N N . SER A 1 112 ? -4.687 -1.218 14.876 1.00 96.25 112 SER A N 1
ATOM 852 C CA . SER A 1 112 ? -5.797 -1.770 15.656 1.00 96.25 112 SER A CA 1
ATOM 853 C C . SER A 1 112 ? -7.156 -1.340 15.106 1.00 96.25 112 SER A C 1
ATOM 855 O O . SER A 1 112 ? -8.042 -2.176 14.971 1.00 96.25 112 SER A O 1
ATOM 857 N N . PHE A 1 113 ? -7.325 -0.095 14.640 1.00 97.00 113 PHE A N 1
ATOM 858 C CA . PHE A 1 113 ? -8.574 0.313 13.971 1.00 97.00 113 PHE A CA 1
ATOM 859 C C . PHE A 1 113 ? -8.909 -0.557 12.754 1.00 97.00 113 PHE A C 1
ATOM 861 O O . PHE A 1 113 ? -10.071 -0.903 12.552 1.00 97.00 113 PHE A O 1
ATOM 868 N N . ILE A 1 114 ? -7.910 -0.961 11.962 1.00 95.25 114 ILE A N 1
ATOM 869 C CA . ILE A 1 114 ? -8.108 -1.857 10.813 1.00 95.25 114 ILE A CA 1
ATOM 870 C C . ILE A 1 114 ? -8.537 -3.249 11.297 1.00 95.25 114 ILE A C 1
ATOM 872 O O . ILE A 1 114 ? -9.441 -3.855 10.719 1.00 95.25 114 ILE A O 1
ATOM 876 N N . ARG A 1 115 ? -7.890 -3.775 12.344 1.00 94.25 115 ARG A N 1
ATOM 877 C CA . ARG A 1 115 ? -8.188 -5.101 12.915 1.00 94.25 115 ARG A CA 1
ATOM 878 C C . ARG A 1 115 ? -9.589 -5.147 13.527 1.00 94.25 115 ARG A C 1
ATOM 880 O O . ARG A 1 115 ? -10.354 -6.063 13.219 1.00 94.25 115 ARG A O 1
ATOM 887 N N . ILE A 1 116 ? -9.961 -4.127 14.297 1.00 94.81 116 ILE A N 1
ATOM 888 C CA . ILE A 1 116 ? -11.307 -3.965 14.856 1.00 94.81 116 ILE A CA 1
ATOM 889 C C . ILE A 1 116 ? -12.343 -3.791 13.740 1.00 94.81 116 ILE A C 1
ATOM 891 O O . ILE A 1 116 ? -13.356 -4.480 13.752 1.00 94.81 116 ILE A O 1
ATOM 895 N N . ALA A 1 117 ? -12.078 -2.970 12.717 1.00 93.81 117 ALA A N 1
ATOM 896 C CA . ALA A 1 117 ? -12.985 -2.815 11.575 1.00 93.81 117 ALA A CA 1
ATOM 897 C C . ALA A 1 117 ? -13.250 -4.134 10.830 1.00 93.81 117 ALA A C 1
ATOM 899 O O . ALA A 1 117 ? -14.372 -4.383 10.395 1.00 93.81 117 ALA A O 1
ATOM 900 N N . LYS A 1 118 ? -12.232 -4.994 10.685 1.00 91.81 118 LYS A N 1
ATOM 901 C CA . LYS A 1 118 ? -12.387 -6.313 10.051 1.00 91.81 118 LYS A CA 1
ATOM 902 C C . LYS A 1 118 ? -13.189 -7.287 10.909 1.00 91.81 118 LYS A C 1
ATOM 904 O O . LYS A 1 118 ? -14.008 -8.023 10.371 1.00 91.81 118 LYS A O 1
ATOM 909 N N . SER A 1 119 ? -12.914 -7.321 12.209 1.00 91.44 119 SER A N 1
ATOM 910 C CA . SER A 1 119 ? -13.467 -8.321 13.130 1.00 91.44 119 SER A CA 1
ATOM 911 C C . SER A 1 119 ? -14.874 -7.968 13.621 1.00 91.44 119 SER A C 1
ATOM 913 O O . SER A 1 119 ? -15.747 -8.832 13.613 1.00 91.44 119 SER A O 1
ATOM 915 N N . ALA A 1 120 ? -15.127 -6.700 13.955 1.00 91.06 120 ALA A N 1
ATOM 916 C CA . ALA A 1 120 ? -16.448 -6.217 14.358 1.00 91.06 120 ALA A CA 1
ATOM 917 C C . ALA A 1 120 ? -17.438 -6.114 13.176 1.00 91.06 120 ALA A C 1
ATOM 919 O O . ALA A 1 120 ? -18.647 -6.067 13.395 1.00 91.06 120 ALA A O 1
ATOM 920 N N . ASP A 1 121 ? -16.944 -6.095 11.929 1.00 89.38 121 ASP A N 1
ATOM 921 C CA . ASP A 1 121 ? -17.728 -6.038 10.683 1.00 89.38 121 ASP A CA 1
ATOM 922 C C . ASP A 1 121 ? -18.840 -4.969 10.755 1.00 89.38 121 ASP A C 1
ATOM 924 O O . ASP A 1 121 ? -18.546 -3.792 10.955 1.00 89.38 121 ASP A O 1
ATOM 928 N N . LYS A 1 122 ? -20.123 -5.328 10.621 1.00 91.19 122 LYS A N 1
ATOM 929 C CA . LYS A 1 122 ? -21.230 -4.352 10.636 1.00 91.19 122 LYS A CA 1
ATOM 930 C C . LYS A 1 122 ? -21.423 -3.631 11.974 1.00 91.19 122 LYS A C 1
ATOM 932 O O . LYS A 1 122 ? -21.987 -2.537 11.981 1.00 91.19 122 LYS A O 1
ATOM 937 N N . SER A 1 123 ? -20.946 -4.192 13.084 1.00 92.31 123 SER A N 1
ATOM 938 C CA . SER A 1 123 ? -21.124 -3.620 14.427 1.00 92.31 123 SER A CA 1
ATOM 939 C C . SER A 1 123 ? -20.363 -2.304 14.615 1.00 92.31 123 SER A C 1
ATOM 941 O O . SER A 1 123 ? -20.702 -1.516 15.491 1.00 92.31 123 SER A O 1
ATOM 943 N N . ILE A 1 124 ? -19.380 -2.011 13.754 1.00 94.12 124 ILE A N 1
ATOM 944 C CA . ILE A 1 124 ? -18.629 -0.748 13.781 1.00 94.12 124 ILE A CA 1
ATOM 945 C C . ILE A 1 124 ? -19.337 0.409 13.056 1.00 94.12 124 ILE A C 1
ATOM 947 O O . ILE A 1 124 ? -19.029 1.575 13.308 1.00 94.12 124 ILE A O 1
ATOM 951 N N . LEU A 1 125 ? -20.297 0.114 12.169 1.00 93.44 125 LEU A N 1
ATOM 952 C CA . LEU A 1 125 ? -20.943 1.104 11.297 1.00 93.44 125 LEU A CA 1
ATOM 953 C C . LEU A 1 125 ? -21.568 2.293 12.051 1.00 93.44 125 LEU A C 1
ATOM 955 O O . LEU A 1 125 ? -21.356 3.426 11.612 1.00 93.44 125 LEU A O 1
ATOM 959 N N . PRO A 1 126 ? -22.258 2.108 13.198 1.00 94.69 126 PRO A N 1
ATOM 960 C CA . PRO A 1 126 ? -22.830 3.227 13.951 1.00 94.69 126 PRO A CA 1
ATOM 961 C C . PRO A 1 126 ? -21.790 4.247 14.442 1.00 94.69 126 PRO A C 1
ATOM 963 O O . PRO A 1 126 ? -22.125 5.404 14.686 1.00 94.69 126 PRO A O 1
ATOM 966 N N . HIS A 1 127 ? -20.525 3.840 14.572 1.00 94.94 127 HIS A N 1
ATOM 967 C CA . HIS A 1 127 ? -19.443 4.679 15.088 1.00 94.94 127 HIS A CA 1
ATOM 968 C C . HIS A 1 127 ? -18.634 5.378 13.993 1.00 94.94 127 HIS A C 1
ATOM 970 O O . HIS A 1 127 ? -17.826 6.255 14.295 1.00 94.94 127 HIS A O 1
ATOM 976 N N . MET A 1 128 ? -18.869 5.040 12.723 1.00 93.69 128 MET A N 1
ATOM 977 C CA . MET A 1 128 ? -18.098 5.531 11.581 1.00 93.69 128 MET A CA 1
ATOM 978 C C . MET A 1 128 ? -18.017 7.063 11.529 1.00 93.69 128 MET A C 1
ATOM 980 O O . MET A 1 128 ? -16.933 7.616 11.359 1.00 93.69 128 MET A O 1
ATOM 984 N N . LYS A 1 129 ? -19.137 7.762 11.751 1.00 93.69 129 LYS A N 1
ATOM 985 C CA . LYS A 1 129 ? -19.158 9.231 11.784 1.00 93.69 129 LYS A CA 1
ATOM 986 C C . LYS A 1 129 ? -18.273 9.799 12.901 1.00 93.69 129 LYS A C 1
ATOM 988 O O . LYS A 1 129 ? -17.485 10.700 12.649 1.00 93.69 129 LYS A O 1
ATOM 993 N N . GLY A 1 130 ? -18.354 9.240 14.110 1.00 95.56 130 GLY A N 1
ATOM 994 C CA . GLY A 1 130 ? -17.546 9.694 15.248 1.00 95.56 130 GLY A CA 1
ATOM 995 C C . GLY A 1 130 ? -16.044 9.484 15.038 1.00 95.56 130 GLY A C 1
ATOM 996 O O . GLY A 1 130 ? -15.239 10.339 15.413 1.00 95.56 130 GLY A O 1
ATOM 997 N N . ILE A 1 131 ? -15.659 8.384 14.380 1.00 95.50 131 ILE A N 1
ATOM 998 C CA . ILE A 1 131 ? -14.263 8.146 13.989 1.00 95.50 131 ILE A CA 1
ATOM 999 C C . ILE A 1 131 ? -13.818 9.207 12.966 1.00 95.50 131 ILE A C 1
ATOM 1001 O O . ILE A 1 131 ? -12.742 9.781 13.126 1.00 95.50 131 ILE A O 1
ATOM 1005 N N . ALA A 1 132 ? -14.650 9.519 11.964 1.00 94.88 132 ALA A N 1
ATOM 1006 C CA . ALA A 1 132 ? -14.326 10.497 10.921 1.00 94.88 132 ALA A CA 1
ATOM 1007 C C . ALA A 1 132 ? -14.161 11.906 11.506 1.00 94.88 132 ALA A C 1
ATOM 1009 O O . ALA A 1 132 ? -13.162 12.573 11.239 1.00 94.88 132 ALA A O 1
ATOM 1010 N N . ASP A 1 133 ? -15.091 12.324 12.368 1.00 96.06 133 ASP A N 1
ATOM 1011 C CA . ASP A 1 133 ? -15.042 13.615 13.059 1.00 96.06 133 ASP A CA 1
ATOM 1012 C C . ASP A 1 133 ? -13.759 13.740 13.904 1.00 96.06 133 ASP A C 1
ATOM 1014 O O . ASP A 1 133 ? -13.088 14.776 13.889 1.00 96.06 133 ASP A O 1
ATOM 1018 N N . THR A 1 134 ? -13.361 12.657 14.584 1.00 96.12 134 THR A N 1
ATOM 1019 C CA . THR A 1 134 ? -12.121 12.614 15.376 1.00 96.12 134 THR A CA 1
ATOM 1020 C C . THR A 1 134 ? -10.875 12.686 14.493 1.00 96.12 134 THR A C 1
ATOM 1022 O O . THR A 1 134 ? -9.945 13.424 14.815 1.00 96.12 134 THR A O 1
ATOM 1025 N N . MET A 1 135 ? -10.848 11.978 13.360 1.00 94.75 135 MET A N 1
ATOM 1026 C CA . MET A 1 135 ? -9.748 12.063 12.390 1.00 94.75 135 MET A CA 1
ATOM 1027 C C . MET A 1 135 ? -9.570 13.484 11.856 1.00 94.75 135 MET A C 1
ATOM 1029 O O . MET A 1 135 ? -8.457 14.007 11.882 1.00 94.75 135 MET A O 1
ATOM 1033 N N . VAL A 1 136 ? -10.663 14.123 11.423 1.00 94.12 136 VAL A N 1
ATOM 1034 C CA . VAL A 1 136 ? -10.651 15.502 10.909 1.00 94.12 136 VAL A CA 1
ATOM 1035 C C . VAL A 1 136 ? -10.168 16.474 11.983 1.00 94.12 136 VAL A C 1
ATOM 1037 O O . VAL A 1 136 ? -9.345 17.347 11.701 1.00 94.12 136 VAL A O 1
ATOM 1040 N N . TYR A 1 137 ? -10.629 16.307 13.225 1.00 95.38 137 TYR A N 1
ATOM 1041 C CA . TYR A 1 137 ? -10.150 17.100 14.353 1.00 95.38 137 TYR A CA 1
ATOM 1042 C C . TYR A 1 137 ? -8.638 16.931 14.561 1.00 95.38 137 TYR A C 1
ATOM 1044 O O . TYR A 1 137 ? -7.910 17.921 14.555 1.00 95.38 137 TYR A O 1
ATOM 1052 N N . LEU A 1 138 ? -8.139 15.697 14.677 1.00 93.31 138 LEU A N 1
ATOM 1053 C CA . LEU A 1 138 ? -6.712 15.440 14.905 1.00 93.31 138 LEU A CA 1
ATOM 1054 C C . LEU A 1 138 ? -5.833 15.938 13.752 1.00 93.31 138 LEU A C 1
ATOM 1056 O O . LEU A 1 138 ? -4.741 16.450 13.995 1.00 93.31 138 LEU A O 1
ATOM 1060 N N . GLN A 1 139 ? -6.311 15.827 12.512 1.00 90.81 139 GLN A N 1
ATOM 1061 C CA . GLN A 1 139 ? -5.625 16.356 11.338 1.00 90.81 139 GLN A CA 1
ATOM 1062 C C . GLN A 1 139 ? -5.548 17.887 11.375 1.00 90.81 139 GLN A C 1
ATOM 1064 O O . GLN A 1 139 ? -4.474 18.444 11.155 1.00 90.81 139 GLN A O 1
ATOM 1069 N N . ARG A 1 140 ? -6.655 18.572 11.693 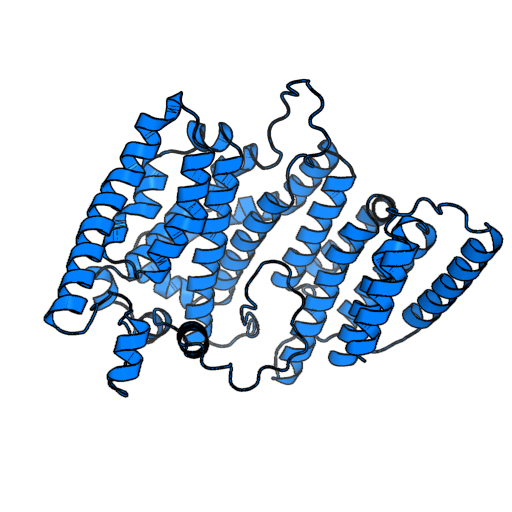1.00 93.12 140 ARG A N 1
ATOM 1070 C CA . ARG A 1 140 ? -6.698 20.040 11.794 1.00 93.12 140 ARG A CA 1
ATOM 1071 C C . ARG A 1 140 ? -5.767 20.572 12.883 1.00 93.12 140 ARG A C 1
ATOM 1073 O O . ARG A 1 140 ? -5.131 21.600 12.686 1.00 93.12 140 ARG A O 1
ATOM 1080 N N . GLU A 1 141 ? -5.663 19.862 14.003 1.00 91.31 141 GLU A N 1
ATOM 1081 C CA . GLU A 1 141 ? -4.749 20.208 15.099 1.00 91.31 141 GLU A CA 1
ATOM 1082 C C . GLU A 1 141 ? -3.282 19.817 14.813 1.00 91.31 141 GLU A C 1
ATOM 1084 O O . GLU A 1 141 ? -2.413 20.042 15.653 1.00 91.31 141 GLU A O 1
ATOM 1089 N N . GLY A 1 142 ? -2.980 19.197 13.664 1.00 86.81 142 GLY A N 1
ATOM 1090 C CA . GLY A 1 142 ? -1.627 18.737 13.326 1.00 86.81 142 GLY A CA 1
ATOM 1091 C C . GLY A 1 142 ? -1.117 17.595 14.215 1.00 86.81 142 GLY A C 1
ATOM 1092 O O . GLY A 1 142 ? 0.090 17.409 14.352 1.00 86.81 142 GLY A O 1
ATOM 1093 N N . ARG A 1 143 ? -2.028 16.838 14.841 1.00 89.00 143 ARG A N 1
ATOM 1094 C CA . ARG A 1 143 ? -1.738 15.751 15.801 1.00 89.00 143 ARG A CA 1
ATOM 1095 C C . ARG A 1 143 ? -1.799 14.352 15.186 1.00 89.00 143 ARG A C 1
ATOM 1097 O O . ARG A 1 143 ? -1.581 13.366 15.894 1.00 89.00 143 ARG A O 1
ATOM 1104 N N . LEU A 1 144 ? -2.125 14.271 13.898 1.00 88.19 144 LEU A N 1
ATOM 1105 C CA . LEU A 1 144 ? -2.205 13.038 13.124 1.00 88.19 144 LEU A CA 1
ATOM 1106 C C . LEU A 1 144 ? -1.160 13.071 12.007 1.00 88.19 144 LEU A C 1
ATOM 1108 O O . LEU A 1 144 ? -1.228 13.914 11.111 1.00 88.19 144 LEU A O 1
ATOM 1112 N N . LEU A 1 145 ? -0.187 12.164 12.069 1.00 87.06 145 LEU A N 1
ATOM 1113 C CA . LEU A 1 145 ? 0.857 12.047 11.051 1.00 87.06 145 LEU A CA 1
ATOM 1114 C C . LEU A 1 145 ? 0.285 11.433 9.766 1.00 87.06 145 LEU A C 1
ATOM 1116 O O . LEU A 1 145 ? -0.704 10.701 9.802 1.00 87.06 145 LEU A O 1
ATOM 1120 N N . ARG A 1 146 ? 0.924 11.669 8.611 1.00 84.88 146 ARG A N 1
ATOM 1121 C CA . ARG A 1 146 ? 0.425 11.139 7.326 1.00 84.88 146 ARG A CA 1
ATOM 1122 C C . ARG A 1 146 ? 0.327 9.611 7.301 1.00 84.88 146 ARG A C 1
ATOM 1124 O O . ARG A 1 146 ? -0.684 9.084 6.848 1.00 84.88 146 ARG A O 1
ATOM 1131 N N . GLY A 1 147 ? 1.321 8.902 7.839 1.00 85.25 147 GLY A N 1
ATOM 1132 C CA . GLY A 1 147 ? 1.268 7.438 7.936 1.00 85.25 147 GLY A CA 1
ATOM 1133 C C . GLY A 1 147 ? 0.112 6.928 8.809 1.00 85.25 147 GLY A C 1
ATOM 1134 O O . GLY A 1 147 ? -0.515 5.924 8.486 1.00 85.25 147 GLY A O 1
ATOM 1135 N N . GLU A 1 148 ? -0.227 7.653 9.877 1.00 91.19 148 GLU A N 1
ATOM 1136 C CA . GLU A 1 148 ? -1.360 7.338 10.760 1.00 91.19 148 GLU A CA 1
ATOM 1137 C C . GLU A 1 148 ? -2.692 7.617 10.063 1.00 91.19 148 GLU A C 1
ATOM 1139 O O . GLU A 1 148 ? -3.598 6.786 10.094 1.00 91.19 148 GLU A O 1
ATOM 1144 N N . HIS A 1 149 ? -2.787 8.753 9.365 1.00 91.62 149 HIS A N 1
ATOM 1145 C CA . HIS A 1 149 ? -3.938 9.091 8.535 1.00 91.62 149 HIS A CA 1
ATOM 1146 C C . HIS A 1 149 ? -4.193 8.014 7.471 1.00 91.62 149 HIS A C 1
ATOM 1148 O O . HIS A 1 149 ? -5.338 7.623 7.266 1.00 91.62 149 HIS A O 1
ATOM 1154 N N . ASN A 1 150 ? -3.145 7.482 6.836 1.00 91.88 150 ASN A N 1
ATOM 1155 C CA . ASN A 1 150 ? -3.273 6.395 5.867 1.00 91.88 150 ASN A CA 1
ATOM 1156 C C . ASN A 1 150 ? -3.823 5.105 6.487 1.00 91.88 150 ASN A C 1
ATOM 1158 O O . ASN A 1 150 ? -4.683 4.469 5.882 1.00 91.88 150 ASN A O 1
ATOM 1162 N N . LEU A 1 151 ? -3.361 4.722 7.682 1.00 93.94 151 LEU A N 1
ATOM 1163 C CA . LEU A 1 151 ? -3.855 3.533 8.388 1.00 93.94 151 LEU A CA 1
ATOM 1164 C C . LEU A 1 151 ? -5.319 3.691 8.815 1.00 93.94 151 LEU A C 1
ATOM 1166 O O . LEU A 1 151 ? -6.124 2.783 8.615 1.00 93.94 151 LEU A O 1
ATOM 1170 N N . LEU A 1 152 ? -5.685 4.858 9.347 1.00 95.81 152 LEU A N 1
ATOM 1171 C CA . LEU A 1 152 ? -7.076 5.154 9.687 1.00 95.81 152 LEU A CA 1
ATOM 1172 C C . LEU A 1 152 ? -7.956 5.222 8.429 1.00 95.81 152 LEU A C 1
ATOM 1174 O O . LEU A 1 152 ? -9.056 4.677 8.419 1.00 95.81 152 LEU A O 1
ATOM 1178 N N . GLY A 1 153 ? -7.456 5.797 7.334 1.00 95.12 153 GLY A N 1
ATOM 1179 C CA . GLY A 1 153 ? -8.119 5.763 6.032 1.00 95.12 153 GLY A CA 1
ATOM 1180 C C . GLY A 1 153 ? -8.304 4.333 5.507 1.00 95.12 153 GLY A C 1
ATOM 1181 O O . GLY A 1 153 ? -9.379 3.998 5.017 1.00 95.12 153 GLY A O 1
ATOM 1182 N N . GLU A 1 154 ? -7.314 3.447 5.674 1.00 95.00 154 GLU A N 1
ATOM 1183 C CA . GLU A 1 154 ? -7.458 2.018 5.360 1.00 95.00 154 GLU A CA 1
ATOM 1184 C C . GLU A 1 154 ? -8.547 1.360 6.217 1.00 95.00 154 GLU A C 1
ATOM 1186 O O . GLU A 1 154 ? -9.354 0.590 5.689 1.00 95.00 154 GLU A O 1
ATOM 1191 N N . ALA A 1 155 ? -8.624 1.687 7.510 1.00 95.38 155 ALA A N 1
ATOM 1192 C CA . ALA A 1 155 ? -9.705 1.214 8.370 1.00 95.38 155 ALA A CA 1
ATOM 1193 C C . ALA A 1 155 ? -11.070 1.674 7.832 1.00 95.38 155 ALA A C 1
ATOM 1195 O O . ALA A 1 155 ? -11.982 0.860 7.720 1.00 95.38 155 ALA A O 1
ATOM 1196 N N . PHE A 1 156 ? -11.195 2.928 7.390 1.00 94.44 156 PHE A N 1
ATOM 1197 C CA . PHE A 1 156 ? -12.414 3.435 6.751 1.00 94.44 156 PHE A CA 1
ATOM 1198 C C . PHE A 1 156 ? -12.794 2.686 5.481 1.00 94.44 156 PHE A C 1
ATOM 1200 O O . PHE A 1 156 ? -13.969 2.388 5.284 1.00 94.44 156 PHE A O 1
ATOM 1207 N N . LEU A 1 157 ? -11.822 2.338 4.638 1.00 93.56 157 LEU A N 1
ATOM 1208 C CA . LEU A 1 157 ? -12.078 1.531 3.446 1.00 93.56 157 LEU A CA 1
ATOM 1209 C C . LEU A 1 157 ? -12.633 0.148 3.815 1.00 93.56 157 LEU A C 1
ATOM 1211 O O . LEU A 1 157 ? -13.557 -0.341 3.164 1.00 93.56 157 LEU A O 1
ATOM 1215 N N . VAL A 1 158 ? -12.127 -0.460 4.895 1.00 93.25 158 VAL A N 1
ATOM 1216 C CA . VAL A 1 158 ? -12.667 -1.716 5.437 1.00 93.25 158 VAL A CA 1
ATOM 1217 C C . VAL A 1 158 ? -14.096 -1.525 5.952 1.00 93.25 158 VAL A C 1
ATOM 1219 O O . VAL A 1 158 ? -14.974 -2.293 5.554 1.00 93.25 158 VAL A O 1
ATOM 1222 N N . ILE A 1 159 ? -14.350 -0.501 6.773 1.00 92.88 159 ILE A N 1
ATOM 1223 C CA . ILE A 1 159 ? -15.684 -0.188 7.318 1.00 92.88 159 ILE A CA 1
ATOM 1224 C C . ILE A 1 159 ? -16.690 0.018 6.177 1.00 92.88 159 ILE A C 1
ATOM 1226 O O . ILE A 1 159 ? -17.756 -0.596 6.151 1.00 92.88 159 ILE A O 1
ATOM 1230 N N . ALA A 1 160 ? -16.325 0.828 5.183 1.00 91.00 160 ALA A N 1
ATOM 1231 C CA . ALA A 1 160 ? -17.184 1.151 4.054 1.00 91.00 160 ALA A CA 1
ATOM 1232 C C . ALA A 1 160 ? -17.478 -0.076 3.176 1.00 91.00 160 ALA A C 1
ATOM 1234 O O . ALA A 1 160 ? -18.599 -0.237 2.696 1.00 91.00 160 ALA A O 1
ATOM 1235 N N . SER A 1 161 ? -16.512 -0.992 3.031 1.00 88.12 161 SER A N 1
ATOM 1236 C CA . SER A 1 161 ? -16.728 -2.260 2.319 1.00 88.12 161 SER A CA 1
ATOM 1237 C C . SER A 1 161 ? -17.804 -3.142 2.970 1.00 88.12 161 SER A C 1
ATOM 1239 O O . SER A 1 161 ? -18.472 -3.902 2.271 1.00 88.12 161 SER A O 1
ATOM 1241 N N . ALA A 1 162 ? -17.996 -3.043 4.293 1.00 85.75 162 ALA A N 1
ATOM 1242 C CA . ALA A 1 162 ? -19.043 -3.764 5.020 1.00 85.75 162 ALA A CA 1
ATOM 1243 C C . ALA A 1 162 ? -20.421 -3.076 4.923 1.00 85.75 162 ALA A C 1
ATOM 1245 O O . ALA A 1 162 ? -21.449 -3.741 5.064 1.00 85.75 162 ALA A O 1
ATOM 1246 N N . ALA A 1 163 ? -20.445 -1.764 4.657 1.00 85.88 163 ALA A N 1
ATOM 1247 C CA . ALA A 1 163 ? -21.658 -0.952 4.539 1.00 85.88 163 ALA A CA 1
ATOM 1248 C C . ALA A 1 163 ? -22.366 -1.091 3.177 1.00 85.88 163 ALA A C 1
ATOM 1250 O O . ALA A 1 163 ? -23.586 -0.959 3.102 1.00 85.88 163 ALA A O 1
ATOM 1251 N N . GLY A 1 164 ? -21.616 -1.370 2.105 1.00 84.81 164 GLY A N 1
ATOM 1252 C CA . GLY A 1 164 ? -22.134 -1.538 0.743 1.00 84.81 164 GLY A CA 1
ATOM 1253 C C . GLY A 1 164 ? -21.542 -0.548 -0.266 1.00 84.81 164 GLY A C 1
ATOM 1254 O O . GLY A 1 164 ? -20.800 0.365 0.089 1.00 84.81 164 GLY A O 1
ATOM 1255 N N . VAL A 1 165 ? -21.878 -0.732 -1.549 1.00 85.56 165 VAL A N 1
ATOM 1256 C CA . VAL A 1 165 ? -21.228 -0.040 -2.684 1.00 85.56 165 VAL A CA 1
ATOM 1257 C C . VAL A 1 165 ? -21.358 1.484 -2.607 1.00 85.56 165 VAL A C 1
ATOM 1259 O O . VAL A 1 165 ? -20.379 2.184 -2.848 1.00 85.56 165 VAL A O 1
ATOM 1262 N N . GLN A 1 166 ? -22.532 2.006 -2.241 1.00 87.00 166 GLN A N 1
ATOM 1263 C CA . GLN A 1 166 ? -22.753 3.453 -2.159 1.00 87.00 166 GLN A CA 1
ATOM 1264 C C . GLN A 1 166 ? -21.867 4.101 -1.086 1.00 87.00 166 GLN A C 1
ATOM 1266 O O . GLN A 1 166 ? -21.131 5.040 -1.377 1.00 87.00 166 GLN A O 1
ATOM 1271 N N . GLN A 1 167 ? -21.869 3.556 0.134 1.00 88.12 167 GLN A N 1
ATOM 1272 C CA . GLN A 1 167 ? -21.042 4.085 1.218 1.00 88.12 167 GLN A CA 1
ATOM 1273 C C . GLN A 1 167 ? -19.548 3.967 0.891 1.00 88.12 167 GLN A C 1
ATOM 1275 O O . GLN A 1 167 ? -18.773 4.867 1.209 1.00 88.12 167 GLN A O 1
ATOM 1280 N N . GLN A 1 168 ? -19.143 2.879 0.229 1.00 90.56 168 GLN A N 1
ATOM 1281 C CA . GLN A 1 168 ? -17.777 2.698 -0.254 1.00 90.56 168 GLN A CA 1
ATOM 1282 C C . GLN A 1 168 ? -17.370 3.786 -1.255 1.00 90.56 168 GLN A C 1
ATOM 1284 O O . GLN A 1 168 ? -16.270 4.320 -1.136 1.00 90.56 168 GLN A O 1
ATOM 1289 N N . GLN A 1 169 ? -18.244 4.154 -2.195 1.00 90.19 169 GLN A N 1
ATOM 1290 C CA . GLN A 1 169 ? -17.988 5.241 -3.146 1.00 90.19 169 GLN A CA 1
ATOM 1291 C C . GLN A 1 169 ? -17.875 6.605 -2.455 1.00 90.19 169 GLN A C 1
ATOM 1293 O O . GLN A 1 169 ? -16.946 7.353 -2.744 1.00 90.19 169 GLN A O 1
ATOM 1298 N N . GLU A 1 170 ? -18.772 6.916 -1.517 1.00 91.75 170 GLU A N 1
ATOM 1299 C CA . GLU A 1 170 ? -18.739 8.178 -0.765 1.00 91.75 170 GLU A CA 1
ATOM 1300 C C . GLU A 1 170 ? -17.454 8.317 0.064 1.00 91.75 170 GLU A C 1
ATOM 1302 O O . GLU A 1 170 ? -16.813 9.368 0.061 1.00 91.75 170 GLU A O 1
ATOM 1307 N N . VAL A 1 171 ? -17.036 7.239 0.733 1.00 93.12 171 VAL A N 1
ATOM 1308 C CA . VAL A 1 171 ? -15.802 7.212 1.533 1.00 93.12 171 VAL A CA 1
ATOM 1309 C C . VAL A 1 171 ? -14.566 7.324 0.656 1.00 93.12 171 VAL A C 1
ATOM 1311 O O . VAL A 1 171 ? -13.646 8.064 0.997 1.00 93.12 171 VAL A O 1
ATOM 1314 N N . LEU A 1 172 ? -14.537 6.621 -0.477 1.00 93.81 172 LEU A N 1
ATOM 1315 C CA . LEU A 1 172 ? -13.449 6.740 -1.443 1.00 93.81 172 LEU A CA 1
ATOM 1316 C C . LEU A 1 172 ? -13.334 8.164 -1.978 1.00 93.81 172 LEU A C 1
ATOM 1318 O O . LEU A 1 172 ? -12.230 8.697 -2.008 1.00 93.81 172 LEU A O 1
ATOM 1322 N N . ALA A 1 173 ? -14.451 8.794 -2.343 1.00 93.06 173 ALA A N 1
ATOM 1323 C CA . ALA A 1 173 ? -14.457 10.182 -2.789 1.00 93.06 173 ALA A CA 1
ATOM 1324 C C . ALA A 1 173 ? -13.920 11.116 -1.694 1.00 93.06 173 ALA A C 1
ATOM 1326 O O . ALA A 1 173 ? -13.015 11.902 -1.954 1.00 93.06 173 ALA A O 1
ATOM 1327 N N . TRP A 1 174 ? -14.398 10.976 -0.455 1.00 93.94 174 TRP A N 1
ATOM 1328 C CA . TRP A 1 174 ? -13.925 11.779 0.674 1.00 93.94 174 TRP A CA 1
ATOM 1329 C C . TRP A 1 174 ? -12.418 11.621 0.942 1.00 93.94 174 TRP A C 1
ATOM 1331 O O . TRP A 1 174 ? -11.730 12.617 1.163 1.00 93.94 174 TRP A O 1
ATOM 1341 N N . LEU A 1 175 ? -11.890 10.393 0.886 1.00 95.12 175 LEU A N 1
ATOM 1342 C CA . LEU A 1 175 ? -10.475 10.111 1.155 1.00 95.12 175 LEU A CA 1
ATOM 1343 C C . LEU A 1 175 ? -9.553 10.485 -0.017 1.00 95.12 175 LEU A C 1
ATOM 1345 O O . LEU A 1 175 ? -8.426 10.926 0.210 1.00 95.12 175 LEU A O 1
ATOM 1349 N N . LEU A 1 176 ? -9.997 10.294 -1.263 1.00 95.88 176 LEU A N 1
ATOM 1350 C CA . LEU A 1 176 ? -9.164 10.477 -2.455 1.00 95.88 176 LEU A CA 1
ATOM 1351 C C . LEU A 1 176 ? -9.228 11.888 -3.041 1.00 95.88 176 LEU A C 1
ATOM 1353 O O . LEU A 1 176 ? -8.260 12.288 -3.680 1.00 95.88 176 LEU A O 1
ATOM 1357 N N . GLU A 1 177 ? -10.304 12.652 -2.840 1.00 94.88 177 GLU A N 1
ATOM 1358 C CA . GLU A 1 177 ? -10.455 13.991 -3.434 1.00 94.88 177 GLU A CA 1
ATOM 1359 C C . GLU A 1 177 ? -9.302 14.948 -3.056 1.00 94.88 177 GLU A C 1
ATOM 1361 O O . GLU A 1 177 ? -8.677 15.505 -3.964 1.00 94.88 177 GLU A O 1
ATOM 1366 N N . PRO A 1 178 ? -8.901 15.088 -1.772 1.00 93.12 178 PRO A N 1
ATOM 1367 C CA . PRO A 1 178 ? -7.777 15.958 -1.414 1.00 93.12 178 PRO A CA 1
ATOM 1368 C C . PRO A 1 178 ? -6.443 15.483 -2.007 1.00 93.12 178 PRO A C 1
ATOM 1370 O O . PRO A 1 178 ? -5.584 16.296 -2.352 1.00 93.12 178 PRO A O 1
ATOM 1373 N N . LEU A 1 179 ? -6.264 14.162 -2.136 1.00 94.88 179 LEU A N 1
ATOM 1374 C CA . LEU A 1 179 ? -5.064 13.566 -2.722 1.00 94.88 179 LEU A CA 1
ATOM 1375 C C . LEU A 1 179 ? -5.017 13.800 -4.231 1.00 94.88 179 LEU A C 1
ATOM 1377 O O . LEU A 1 179 ? -3.972 14.181 -4.747 1.00 94.88 179 LEU A O 1
ATOM 1381 N N . SER A 1 180 ? -6.146 13.629 -4.921 1.00 96.50 180 SER A N 1
ATOM 1382 C CA . SER A 1 180 ? -6.293 13.882 -6.355 1.00 96.50 180 SER A CA 1
ATOM 1383 C C . SER A 1 180 ? -5.890 15.313 -6.694 1.00 96.50 180 SER A C 1
ATOM 1385 O O . SER A 1 180 ? -5.024 15.521 -7.542 1.00 96.50 180 SER A O 1
ATOM 1387 N N . GLN A 1 181 ? -6.419 16.295 -5.954 1.00 95.12 181 GLN A N 1
ATOM 1388 C CA . GLN A 1 181 ? -6.123 17.711 -6.176 1.00 95.12 181 GLN A CA 1
ATOM 1389 C C . GLN A 1 181 ? -4.631 18.035 -6.087 1.00 95.12 181 GLN A C 1
ATOM 1391 O O . GLN A 1 181 ? -4.165 18.871 -6.851 1.00 95.12 181 GLN A O 1
ATOM 1396 N N . GLN A 1 182 ? -3.875 17.384 -5.198 1.00 94.12 182 GLN A N 1
ATOM 1397 C CA . GLN A 1 182 ? -2.421 17.570 -5.091 1.00 94.12 182 GLN A CA 1
ATOM 1398 C C . GLN A 1 182 ? -1.657 16.752 -6.141 1.00 94.12 182 GLN A C 1
ATOM 1400 O O . GLN A 1 182 ? -0.696 17.231 -6.741 1.00 94.12 182 GLN A O 1
ATOM 1405 N N . TRP A 1 183 ? -2.091 15.517 -6.382 1.00 97.25 183 TRP A N 1
ATOM 1406 C CA . TRP A 1 183 ? -1.414 14.547 -7.237 1.00 97.25 183 TRP A CA 1
ATOM 1407 C C . TRP A 1 183 ? -1.400 14.957 -8.711 1.00 97.25 183 TRP A C 1
ATOM 1409 O O . TRP A 1 183 ? -0.377 14.817 -9.379 1.00 97.25 183 TRP A O 1
ATOM 1419 N N . ILE A 1 184 ? -2.501 15.519 -9.216 1.00 96.50 184 ILE A N 1
ATOM 1420 C CA . ILE A 1 184 ? -2.629 15.885 -10.635 1.00 96.50 184 ILE A CA 1
ATOM 1421 C C . ILE A 1 184 ? -1.901 17.179 -11.015 1.00 96.50 184 ILE A C 1
ATOM 1423 O O . ILE A 1 184 ? -1.772 17.456 -12.207 1.00 96.50 184 ILE A O 1
ATOM 1427 N N . GLN A 1 185 ? -1.428 17.962 -10.038 1.00 96.56 185 GLN A N 1
ATOM 1428 C CA . GLN A 1 185 ? -0.758 19.239 -10.296 1.00 96.56 185 GLN A CA 1
ATOM 1429 C C . GLN A 1 185 ? 0.462 19.032 -11.195 1.00 96.56 185 GLN A C 1
ATOM 1431 O O . GLN A 1 185 ? 1.287 18.140 -10.971 1.00 96.56 185 GLN A O 1
ATOM 1436 N N . ILE A 1 186 ? 0.557 19.838 -12.249 1.00 95.62 186 ILE A N 1
ATOM 1437 C CA . ILE A 1 186 ? 1.590 19.684 -13.275 1.00 95.62 186 ILE A CA 1
ATOM 1438 C C . ILE A 1 186 ? 2.917 20.299 -12.824 1.00 95.62 186 ILE A C 1
ATOM 1440 O O . ILE A 1 186 ? 3.975 19.892 -13.289 1.00 95.62 186 ILE A O 1
ATOM 1444 N N . GLU A 1 187 ? 2.871 21.244 -11.889 1.00 95.12 187 GLU A N 1
ATOM 1445 C CA . GLU A 1 187 ? 4.004 22.007 -11.380 1.00 95.12 187 GLU A CA 1
ATOM 1446 C C . GLU A 1 187 ? 5.035 21.078 -10.746 1.00 95.12 187 GLU A C 1
ATOM 1448 O O . GLU A 1 187 ? 6.190 21.073 -11.161 1.00 95.12 187 GLU A O 1
ATOM 1453 N N . TRP A 1 188 ? 4.627 20.229 -9.796 1.00 95.50 188 TRP A N 1
ATOM 1454 C CA . TRP A 1 188 ? 5.563 19.298 -9.162 1.00 95.50 188 TRP A CA 1
ATOM 1455 C C . TRP A 1 188 ? 6.036 18.223 -10.147 1.00 95.50 188 TRP A C 1
ATOM 1457 O O . TRP A 1 188 ? 7.215 17.873 -10.154 1.00 95.50 188 TRP A O 1
ATOM 1467 N N . GLN A 1 189 ? 5.154 17.732 -11.024 1.00 95.19 189 GLN A N 1
ATOM 1468 C CA . GLN A 1 189 ? 5.540 16.756 -12.045 1.00 95.19 189 GLN A CA 1
ATOM 1469 C C . GLN A 1 189 ? 6.621 17.339 -12.955 1.00 95.19 189 GLN A C 1
ATOM 1471 O O . GLN A 1 189 ? 7.630 16.688 -13.211 1.00 95.19 189 GLN A O 1
ATOM 1476 N N . ASN A 1 190 ? 6.453 18.582 -13.399 1.00 94.00 190 ASN A N 1
ATOM 1477 C CA . ASN A 1 190 ? 7.424 19.238 -14.256 1.00 94.00 190 ASN A CA 1
ATOM 1478 C C . ASN A 1 190 ? 8.726 19.545 -13.508 1.00 94.00 190 ASN A C 1
ATOM 1480 O O . ASN A 1 190 ? 9.806 19.308 -14.050 1.00 94.00 190 ASN A O 1
ATOM 1484 N N . ASN A 1 191 ? 8.627 20.018 -12.265 1.00 94.25 191 ASN A N 1
ATOM 1485 C CA . ASN A 1 191 ? 9.775 20.390 -11.442 1.00 94.25 191 ASN A CA 1
ATOM 1486 C C . ASN A 1 191 ? 10.656 19.189 -11.072 1.00 94.25 191 ASN A C 1
ATOM 1488 O O . ASN A 1 191 ? 11.877 19.340 -11.000 1.00 94.25 191 ASN A O 1
ATOM 1492 N N . TYR A 1 192 ? 10.068 18.010 -10.845 1.00 95.94 192 TYR A N 1
ATOM 1493 C CA . TYR A 1 192 ? 10.803 16.853 -10.321 1.00 95.94 192 TYR A CA 1
ATOM 1494 C C . TYR A 1 192 ? 10.922 15.670 -11.290 1.00 95.94 192 TYR A C 1
ATOM 1496 O O . TYR A 1 192 ? 11.846 14.878 -11.133 1.00 95.94 192 TYR A O 1
ATOM 1504 N N . LEU A 1 193 ? 10.034 15.521 -12.281 1.00 94.75 193 LEU A N 1
ATOM 1505 C CA . LEU A 1 193 ? 9.983 14.327 -13.144 1.00 94.75 193 LEU A CA 1
ATOM 1506 C C . LEU A 1 193 ? 10.377 14.578 -14.608 1.00 94.75 193 LEU A C 1
ATOM 1508 O O . LEU A 1 193 ? 10.491 13.617 -15.365 1.00 94.75 193 LEU A O 1
ATOM 1512 N N . SER A 1 194 ? 10.577 15.832 -15.031 1.00 88.56 194 SER A N 1
ATOM 1513 C CA . SER A 1 194 ? 10.935 16.144 -16.431 1.00 88.56 194 SER A CA 1
ATOM 1514 C C . SER A 1 194 ? 12.378 15.803 -16.787 1.00 88.56 194 SER A C 1
ATOM 1516 O O . SER A 1 194 ? 12.692 15.593 -17.955 1.00 88.56 194 SER A O 1
ATOM 1518 N N . GLU A 1 195 ? 13.266 15.794 -15.796 1.00 86.50 195 GLU A N 1
ATOM 1519 C CA . GLU A 1 195 ? 14.694 15.570 -15.985 1.00 86.50 195 GLU A CA 1
ATOM 1520 C C . GLU A 1 195 ? 15.261 14.694 -14.859 1.00 86.50 195 GLU A C 1
ATOM 1522 O O . GLU A 1 195 ? 14.761 14.753 -13.732 1.00 86.50 195 GLU A O 1
ATOM 1527 N N . PRO A 1 196 ? 16.331 13.921 -15.110 1.00 77.75 196 PRO A N 1
ATOM 1528 C CA . PRO A 1 196 ? 16.869 12.988 -14.118 1.00 77.75 196 PRO A CA 1
ATOM 1529 C C . PRO A 1 196 ? 17.323 13.647 -12.805 1.00 77.75 196 PRO A C 1
ATOM 1531 O O . PRO A 1 196 ? 17.134 13.088 -11.726 1.00 77.75 196 PRO A O 1
ATOM 1534 N N . LEU A 1 197 ? 17.870 14.868 -12.868 1.00 87.62 197 LEU A N 1
ATOM 1535 C CA . LEU A 1 197 ? 18.267 15.634 -11.679 1.00 87.62 197 LEU A CA 1
ATOM 1536 C C . LEU A 1 197 ? 17.069 16.191 -10.890 1.00 87.62 197 LEU A C 1
ATOM 1538 O O . LEU A 1 197 ? 17.223 16.580 -9.732 1.00 87.62 197 LEU A O 1
ATOM 1542 N N . GLY A 1 198 ? 15.867 16.188 -11.471 1.00 93.19 198 GLY A N 1
ATOM 1543 C CA . GLY A 1 198 ? 14.639 16.550 -10.772 1.00 93.19 198 GLY A CA 1
ATOM 1544 C C . GLY A 1 198 ? 14.349 15.616 -9.595 1.00 93.19 198 GLY A C 1
ATOM 1545 O O . GLY A 1 198 ? 13.954 16.092 -8.532 1.00 93.19 198 GLY A O 1
ATOM 1546 N N . LEU A 1 199 ? 14.647 14.316 -9.723 1.00 92.56 199 LEU A N 1
ATOM 1547 C CA . LEU A 1 199 ? 14.514 13.368 -8.613 1.00 92.56 199 LEU A CA 1
ATOM 1548 C C . LEU A 1 199 ? 15.501 13.648 -7.482 1.00 92.56 199 LEU A C 1
ATOM 1550 O O . LEU A 1 199 ? 15.155 13.470 -6.320 1.00 92.56 199 LEU A O 1
ATOM 1554 N N . VAL A 1 200 ? 16.704 14.131 -7.799 1.00 92.25 200 VAL A N 1
ATOM 1555 C CA . VAL A 1 200 ? 17.671 14.548 -6.775 1.00 92.25 200 VAL A CA 1
ATOM 1556 C C . VAL A 1 200 ? 17.093 15.699 -5.952 1.00 92.25 200 VAL A C 1
ATOM 1558 O O . VAL A 1 200 ? 17.110 15.635 -4.726 1.00 92.25 200 VAL A O 1
ATOM 1561 N N . ARG A 1 201 ? 16.505 16.708 -6.617 1.00 93.31 201 ARG A N 1
ATOM 1562 C CA . ARG A 1 201 ? 15.817 17.821 -5.939 1.00 93.31 201 ARG A CA 1
ATOM 1563 C C . ARG A 1 201 ? 14.651 17.332 -5.082 1.00 93.31 201 ARG A C 1
ATOM 1565 O O . ARG A 1 201 ? 14.507 17.780 -3.950 1.00 93.31 201 ARG A O 1
ATOM 1572 N N . LEU A 1 202 ? 13.856 16.391 -5.595 1.00 94.06 202 LEU A N 1
ATOM 1573 C CA . LEU A 1 202 ? 12.753 15.789 -4.845 1.00 94.06 202 LEU A CA 1
ATOM 1574 C C . LEU A 1 202 ? 13.249 15.099 -3.573 1.00 94.06 202 LEU A C 1
ATOM 1576 O O . LEU A 1 202 ? 12.672 15.301 -2.510 1.00 94.06 202 LEU A O 1
ATOM 1580 N N . CYS A 1 203 ? 14.328 14.321 -3.673 1.00 91.25 203 CYS A N 1
ATOM 1581 C CA . CYS A 1 203 ? 14.924 13.655 -2.523 1.00 91.25 203 CYS A CA 1
ATOM 1582 C C . CYS A 1 203 ? 15.437 14.653 -1.481 1.00 91.25 203 CYS A C 1
ATOM 1584 O O . CYS A 1 203 ? 15.385 14.337 -0.304 1.00 91.25 203 CYS A O 1
ATOM 1586 N N . SER A 1 204 ? 15.885 15.851 -1.869 1.00 89.12 204 SER A N 1
ATOM 1587 C CA . SER A 1 204 ? 16.264 16.907 -0.918 1.00 89.12 204 SER A CA 1
ATOM 1588 C C . SER A 1 204 ? 15.065 17.543 -0.198 1.00 89.12 204 SER A C 1
ATOM 1590 O O . SER A 1 204 ? 15.221 18.096 0.889 1.00 89.12 204 SER A O 1
ATOM 1592 N N . GLU A 1 205 ? 13.857 17.451 -0.758 1.00 90.75 205 GLU A N 1
ATOM 1593 C CA . GLU A 1 205 ? 12.623 17.955 -0.152 1.00 90.75 205 GLU A CA 1
ATOM 1594 C C . GLU A 1 205 ? 11.902 16.864 0.656 1.00 90.75 205 GLU A C 1
ATOM 1596 O O . GLU A 1 205 ? 10.815 16.403 0.301 1.00 90.75 205 GLU A O 1
ATOM 1601 N N . THR A 1 206 ? 12.491 16.469 1.792 1.00 85.19 206 THR A N 1
ATOM 1602 C CA . THR A 1 206 ? 12.065 15.320 2.619 1.00 85.19 206 THR A CA 1
ATOM 1603 C C . THR A 1 206 ? 10.556 15.261 2.884 1.00 85.19 206 THR A C 1
ATOM 1605 O O . THR A 1 206 ? 9.942 14.201 2.769 1.00 85.19 206 THR A O 1
ATOM 1608 N N . ALA A 1 207 ? 9.930 16.392 3.225 1.00 85.88 207 ALA A N 1
ATOM 1609 C CA . ALA A 1 207 ? 8.497 16.438 3.518 1.00 85.88 207 ALA A CA 1
ATOM 1610 C C . ALA A 1 207 ? 7.638 16.119 2.282 1.00 85.88 207 ALA A C 1
ATOM 1612 O O . ALA A 1 207 ? 6.645 15.393 2.384 1.00 85.88 207 ALA A O 1
ATOM 1613 N N . PHE A 1 208 ? 8.023 16.636 1.112 1.00 91.75 208 PHE A N 1
ATOM 1614 C CA . PHE A 1 208 ? 7.307 16.389 -0.134 1.00 91.75 208 PHE A CA 1
ATOM 1615 C C . PHE A 1 208 ? 7.576 14.973 -0.665 1.00 91.75 208 PHE A C 1
ATOM 1617 O O . PHE A 1 208 ? 6.635 14.270 -1.036 1.00 91.75 208 PHE A O 1
ATOM 1624 N N . MET A 1 209 ? 8.825 14.503 -0.579 1.00 93.06 209 MET A N 1
ATOM 1625 C CA . MET A 1 209 ? 9.229 13.127 -0.884 1.00 93.06 209 MET A CA 1
ATOM 1626 C C . MET A 1 209 ? 8.350 12.100 -0.146 1.00 93.06 209 MET A C 1
ATOM 1628 O O . MET A 1 209 ? 7.704 11.252 -0.773 1.00 93.06 209 MET A O 1
ATOM 1632 N N . TRP A 1 210 ? 8.250 12.204 1.184 1.00 88.94 210 TRP A N 1
ATOM 1633 C CA . TRP A 1 210 ? 7.412 11.303 1.984 1.00 88.94 210 TRP A CA 1
ATOM 1634 C C . TRP A 1 210 ? 5.913 11.513 1.747 1.00 88.94 210 TRP A C 1
ATOM 1636 O O . TRP A 1 210 ? 5.148 10.550 1.745 1.00 88.94 210 TRP A O 1
ATOM 1646 N N . SER A 1 211 ? 5.477 12.743 1.463 1.00 91.50 211 SER A N 1
ATOM 1647 C CA . SER A 1 211 ? 4.098 13.028 1.049 1.00 91.50 211 SER A CA 1
ATOM 1648 C C . SER A 1 211 ? 3.681 12.224 -0.194 1.00 91.50 211 SER A C 1
ATOM 1650 O O . SER A 1 211 ? 2.583 11.654 -0.203 1.00 91.50 211 SER A O 1
ATOM 1652 N N . LEU A 1 212 ? 4.550 12.116 -1.209 1.00 95.12 212 LEU A N 1
ATOM 1653 C CA . LEU A 1 212 ? 4.290 11.299 -2.403 1.00 95.12 212 LEU A CA 1
ATOM 1654 C C . LEU A 1 212 ? 4.218 9.807 -2.061 1.00 95.12 212 LEU A C 1
ATOM 1656 O O . LEU A 1 212 ? 3.295 9.123 -2.501 1.00 95.12 212 LEU A O 1
ATOM 1660 N N . PHE A 1 213 ? 5.135 9.314 -1.226 1.00 94.50 213 PHE A N 1
ATOM 1661 C CA . PHE A 1 213 ? 5.116 7.925 -0.759 1.00 94.50 213 PHE A CA 1
ATOM 1662 C C . PHE A 1 213 ? 3.804 7.577 -0.043 1.00 94.50 213 PHE A C 1
ATOM 1664 O O . PHE A 1 213 ? 3.162 6.575 -0.367 1.00 94.50 213 PHE A O 1
ATOM 1671 N N . HIS A 1 214 ? 3.347 8.431 0.875 1.00 92.56 214 HIS A N 1
ATOM 1672 C CA . HIS A 1 214 ? 2.064 8.241 1.558 1.00 92.56 214 HIS A CA 1
ATOM 1673 C C . HIS A 1 214 ? 0.881 8.275 0.590 1.00 92.56 214 HIS A C 1
ATOM 1675 O O . HIS A 1 214 ? -0.061 7.507 0.743 1.00 92.56 214 HIS A O 1
ATOM 1681 N N . THR A 1 215 ? 0.934 9.114 -0.439 1.00 96.69 215 THR A N 1
ATOM 1682 C CA . THR A 1 215 ? -0.130 9.178 -1.451 1.00 96.69 215 THR A CA 1
ATOM 1683 C C . THR A 1 215 ? -0.225 7.864 -2.237 1.00 96.69 215 THR A C 1
ATOM 1685 O O . THR A 1 215 ? -1.302 7.283 -2.356 1.00 96.69 215 THR A O 1
ATOM 1688 N N . ILE A 1 216 ? 0.909 7.332 -2.701 1.00 97.75 216 ILE A N 1
ATOM 1689 C CA . ILE A 1 216 ? 0.960 6.103 -3.509 1.00 97.75 216 ILE A CA 1
ATOM 1690 C C . ILE A 1 216 ? 0.623 4.863 -2.676 1.00 97.75 216 ILE A C 1
ATOM 1692 O O . ILE A 1 216 ? -0.130 4.001 -3.127 1.00 97.75 216 ILE A O 1
ATOM 1696 N N . THR A 1 217 ? 1.133 4.774 -1.445 1.00 95.50 217 THR A N 1
ATOM 1697 C CA . THR A 1 217 ? 0.766 3.679 -0.531 1.00 95.50 217 THR A CA 1
ATOM 1698 C C . THR A 1 217 ? -0.727 3.696 -0.226 1.00 95.50 217 THR A C 1
ATOM 1700 O O . THR A 1 217 ? -1.352 2.637 -0.187 1.00 95.50 217 THR A O 1
ATOM 1703 N N . PHE A 1 218 ? -1.336 4.876 -0.081 1.00 96.50 218 PHE A N 1
ATOM 1704 C CA . PHE A 1 218 ? -2.778 4.977 0.107 1.00 96.50 218 PHE A CA 1
ATOM 1705 C C . PHE A 1 218 ? -3.563 4.530 -1.133 1.00 96.50 218 PHE A C 1
ATOM 1707 O O . PHE A 1 218 ? -4.550 3.811 -0.986 1.00 96.50 218 PHE A O 1
ATOM 1714 N N . PHE A 1 219 ? -3.107 4.856 -2.348 1.00 97.75 219 PHE A N 1
ATOM 1715 C CA . PHE A 1 219 ? -3.692 4.309 -3.580 1.00 97.75 219 PHE A CA 1
ATOM 1716 C C . PHE A 1 219 ? -3.647 2.778 -3.607 1.00 97.75 219 PHE A C 1
ATOM 1718 O O . PHE A 1 219 ? -4.642 2.142 -3.960 1.00 97.75 219 PHE A O 1
ATOM 1725 N N . GLU A 1 220 ? -2.535 2.170 -3.178 1.00 96.75 220 GLU A N 1
ATOM 1726 C CA . GLU A 1 220 ? -2.438 0.713 -3.047 1.00 96.75 220 GLU A CA 1
ATOM 1727 C C . GLU A 1 220 ? -3.498 0.180 -2.075 1.00 96.75 220 GLU A C 1
ATOM 1729 O O . GLU A 1 220 ? -4.220 -0.765 -2.401 1.00 96.75 220 GLU A O 1
ATOM 1734 N N . LYS A 1 221 ? -3.633 0.789 -0.888 1.00 94.56 221 LYS A N 1
ATOM 1735 C CA . LYS A 1 221 ? -4.637 0.372 0.104 1.00 94.56 221 LYS A CA 1
ATOM 1736 C C . LYS A 1 221 ? -6.060 0.542 -0.426 1.00 94.56 221 LYS A C 1
ATOM 1738 O O . LYS A 1 221 ? -6.868 -0.373 -0.264 1.00 94.56 221 LYS A O 1
ATOM 1743 N N . ALA A 1 222 ? -6.350 1.651 -1.104 1.00 95.50 222 ALA A N 1
ATOM 1744 C CA . ALA A 1 222 ? -7.628 1.901 -1.759 1.00 95.50 222 ALA A CA 1
ATOM 1745 C C . ALA A 1 222 ? -7.954 0.803 -2.774 1.00 95.50 222 ALA A C 1
ATOM 1747 O O . ALA A 1 222 ? -9.039 0.233 -2.713 1.00 95.50 222 ALA A O 1
ATOM 1748 N N . LEU A 1 223 ? -7.005 0.412 -3.625 1.00 94.50 223 LEU A N 1
ATOM 1749 C CA . LEU A 1 223 ? -7.186 -0.698 -4.564 1.00 94.50 223 LEU A CA 1
ATOM 1750 C C . LEU A 1 223 ? -7.377 -2.049 -3.859 1.00 94.50 223 LEU A C 1
ATOM 1752 O O . LEU A 1 223 ? -8.286 -2.787 -4.220 1.00 94.50 223 LEU A O 1
ATOM 1756 N N . LYS A 1 224 ? -6.580 -2.366 -2.828 1.00 92.31 224 LYS A N 1
ATOM 1757 C CA . LYS A 1 224 ? -6.666 -3.644 -2.090 1.00 92.31 224 LYS A CA 1
ATOM 1758 C C . LYS A 1 224 ? -7.956 -3.813 -1.291 1.00 92.31 224 LYS A C 1
ATOM 1760 O O . LYS A 1 224 ? -8.394 -4.940 -1.063 1.00 92.31 224 LYS A O 1
ATOM 1765 N N . ARG A 1 225 ? -8.507 -2.715 -0.768 1.00 89.31 225 ARG A N 1
ATOM 1766 C CA . ARG A 1 225 ? -9.688 -2.722 0.113 1.00 89.31 225 ARG A CA 1
ATOM 1767 C C . ARG A 1 225 ? -10.987 -2.388 -0.616 1.00 89.31 225 ARG A C 1
ATOM 1769 O O . ARG A 1 225 ? -12.056 -2.542 -0.028 1.00 89.31 225 ARG A O 1
ATOM 1776 N N . SER A 1 226 ? -10.907 -1.961 -1.874 1.00 86.00 226 SER A N 1
ATOM 1777 C CA . SER A 1 226 ? -12.077 -1.696 -2.710 1.00 86.00 226 SER A CA 1
ATOM 1778 C C . SER A 1 226 ? -12.478 -2.915 -3.536 1.00 86.00 226 SER A C 1
ATOM 1780 O O . SER A 1 226 ? -11.638 -3.740 -3.879 1.00 86.00 226 SER A O 1
ATOM 1782 N N . GLY A 1 227 ? -13.769 -3.015 -3.865 1.00 74.06 227 GLY A N 1
ATOM 1783 C CA . GLY A 1 227 ? -14.321 -4.081 -4.710 1.00 74.06 227 GLY A CA 1
ATOM 1784 C C . GLY A 1 227 ? -15.332 -4.987 -3.998 1.00 74.06 227 GLY A C 1
ATOM 1785 O O . GLY A 1 227 ? -15.467 -4.965 -2.773 1.00 74.06 227 GLY A O 1
ATOM 1786 N N . MET A 1 228 ? -16.071 -5.785 -4.779 1.00 62.03 228 MET A N 1
ATOM 1787 C CA . MET A 1 228 ? -17.058 -6.736 -4.249 1.00 62.03 228 MET A CA 1
ATOM 1788 C C . MET A 1 228 ? -16.362 -7.930 -3.576 1.00 62.03 228 MET A C 1
ATOM 1790 O O . MET A 1 228 ? -15.499 -8.578 -4.172 1.00 62.03 228 MET A O 1
ATOM 1794 N N . ARG A 1 229 ? -16.784 -8.287 -2.352 1.00 56.53 229 ARG A N 1
ATOM 1795 C CA . ARG A 1 229 ? -16.357 -9.538 -1.698 1.00 56.53 229 ARG A CA 1
ATOM 1796 C C . ARG A 1 229 ? -16.757 -10.729 -2.589 1.00 56.53 229 ARG A C 1
ATOM 1798 O O . ARG A 1 229 ? -17.907 -10.821 -3.018 1.00 56.53 229 ARG A O 1
ATOM 1805 N N . LYS A 1 230 ? -15.832 -11.677 -2.806 1.00 46.03 230 LYS A N 1
ATOM 1806 C CA . LYS A 1 230 ? -15.977 -12.891 -3.653 1.00 46.03 230 LYS A CA 1
ATOM 1807 C C . LYS A 1 230 ? -17.225 -13.765 -3.385 1.00 46.03 230 LYS A C 1
ATOM 1809 O O . LYS A 1 230 ? -17.496 -14.663 -4.171 1.00 46.03 230 LYS A O 1
ATOM 1814 N N . GLY A 1 231 ? -17.987 -13.514 -2.317 1.00 40.91 231 GLY A N 1
ATOM 1815 C CA . GLY A 1 231 ? -19.218 -14.234 -1.966 1.00 40.91 231 GLY A CA 1
ATOM 1816 C C . GLY A 1 231 ? -20.511 -13.724 -2.621 1.00 40.91 231 GLY A C 1
ATOM 1817 O O . GLY A 1 231 ? -21.537 -14.374 -2.477 1.00 40.91 231 GLY A O 1
ATOM 1818 N N . GLN A 1 232 ? -20.490 -12.601 -3.348 1.00 42.22 232 GLN A N 1
ATOM 1819 C CA . GLN A 1 232 ? -21.664 -12.068 -4.070 1.00 42.22 232 GLN A CA 1
ATOM 1820 C C . GLN A 1 232 ? -21.658 -12.405 -5.572 1.00 42.22 232 GLN A C 1
ATOM 1822 O O . GLN A 1 232 ? -22.284 -11.724 -6.378 1.00 42.22 232 GLN A O 1
ATOM 1827 N N . SER A 1 233 ? -20.963 -13.475 -5.967 1.00 35.53 233 SER A N 1
ATOM 1828 C CA . SER A 1 233 ? -21.014 -14.014 -7.330 1.00 35.53 233 SER A CA 1
ATOM 1829 C C . SER A 1 233 ? -22.202 -14.972 -7.495 1.00 35.53 233 SER A C 1
ATOM 1831 O O . SER A 1 233 ? -22.028 -16.148 -7.814 1.00 35.53 233 SER A O 1
ATOM 1833 N N . SER A 1 234 ? -23.424 -14.489 -7.288 1.00 32.16 234 SER A N 1
ATOM 1834 C CA . SER A 1 234 ? -24.616 -15.158 -7.810 1.00 32.16 234 SER A CA 1
ATOM 1835 C C . SER A 1 234 ? -24.969 -14.529 -9.156 1.00 32.16 234 SER A C 1
ATOM 1837 O O . SER A 1 234 ? -25.563 -13.458 -9.187 1.00 32.16 234 SER A O 1
ATOM 1839 N N . SER A 1 235 ? -24.518 -15.165 -10.244 1.00 37.12 235 SER A N 1
ATOM 1840 C CA . SER A 1 235 ? -25.226 -15.357 -11.530 1.00 37.12 235 SER A CA 1
ATOM 1841 C C . SER A 1 235 ? -26.075 -14.225 -12.139 1.00 37.12 235 SER A C 1
ATOM 1843 O O . SER A 1 235 ? -26.940 -14.489 -12.971 1.00 37.12 235 SER A O 1
ATOM 1845 N N . THR A 1 236 ? -25.799 -12.966 -11.825 1.00 38.34 236 THR A N 1
ATOM 1846 C CA . THR A 1 236 ? -26.303 -11.805 -12.557 1.00 38.34 236 THR A CA 1
ATOM 1847 C C . THR A 1 236 ? -25.140 -10.860 -12.779 1.00 38.34 236 THR A C 1
ATOM 1849 O O . THR A 1 236 ? -24.518 -10.408 -11.822 1.00 38.34 236 THR A O 1
ATOM 1852 N N . SER A 1 237 ? -24.840 -10.584 -14.043 1.00 41.09 237 SER A N 1
ATOM 1853 C CA . SER A 1 237 ? -23.933 -9.539 -14.507 1.00 41.09 237 SER A CA 1
ATOM 1854 C C . SER A 1 237 ? -24.411 -8.164 -14.022 1.00 41.09 237 SER A C 1
ATOM 1856 O O . SER A 1 237 ? -25.028 -7.411 -14.776 1.00 41.09 237 SER A O 1
ATOM 1858 N N . SER A 1 238 ? -24.188 -7.843 -12.747 1.00 45.53 238 SER A N 1
ATOM 1859 C CA . SER A 1 238 ? -24.431 -6.507 -12.225 1.00 45.53 238 SER A CA 1
ATOM 1860 C C . SER A 1 238 ? -23.358 -5.578 -12.786 1.00 45.53 238 SER A C 1
ATOM 1862 O O . SER A 1 238 ? -22.169 -5.677 -12.499 1.00 45.53 238 SER A O 1
ATOM 1864 N N . SER A 1 239 ? -23.817 -4.677 -13.646 1.00 57.41 239 SER A N 1
ATOM 1865 C CA . SER A 1 239 ? -23.082 -3.664 -14.403 1.00 57.41 239 SER A CA 1
ATOM 1866 C C . SER A 1 239 ? -22.489 -2.542 -13.541 1.00 57.41 239 SER A C 1
ATOM 1868 O O . SER A 1 239 ? -22.336 -1.417 -14.013 1.00 57.41 239 SER A O 1
ATOM 1870 N N . THR A 1 240 ? -22.226 -2.787 -12.259 1.00 68.38 240 THR A N 1
ATOM 1871 C CA . THR A 1 240 ? -21.680 -1.765 -11.366 1.00 68.38 240 THR A CA 1
ATOM 1872 C C . THR A 1 240 ? -20.163 -1.733 -11.525 1.00 68.38 240 THR A C 1
ATOM 1874 O O . THR A 1 240 ? -19.512 -2.730 -11.197 1.00 68.38 240 THR A O 1
ATOM 1877 N N . PRO A 1 241 ? -19.585 -0.629 -12.035 1.00 81.12 241 PRO A N 1
ATOM 1878 C CA . PRO A 1 241 ? -18.146 -0.523 -12.211 1.00 81.12 241 PRO A CA 1
ATOM 1879 C C . PRO A 1 241 ? -17.444 -0.612 -10.855 1.00 81.12 241 PRO A C 1
ATOM 1881 O O . PRO A 1 241 ? -17.982 -0.194 -9.826 1.00 81.12 241 PRO A O 1
ATOM 1884 N N . HIS A 1 242 ? -16.227 -1.154 -10.859 1.00 89.31 242 HIS A N 1
ATOM 1885 C CA . HIS A 1 242 ? -15.391 -1.209 -9.666 1.00 89.31 242 HIS A CA 1
ATOM 1886 C C . HIS A 1 242 ? -15.260 0.196 -9.038 1.00 89.31 242 HIS A C 1
ATOM 1888 O O . HIS A 1 242 ? -15.033 1.149 -9.785 1.00 89.31 242 HIS A O 1
ATOM 1894 N N . PRO A 1 243 ? -15.333 0.363 -7.702 1.00 91.31 243 PRO A N 1
ATOM 1895 C CA . PRO A 1 243 ? -15.307 1.689 -7.072 1.00 91.31 243 PRO A CA 1
ATOM 1896 C C . PRO A 1 243 ? -14.075 2.533 -7.432 1.00 91.31 243 PRO A C 1
ATOM 1898 O O . PRO A 1 243 ? -14.178 3.742 -7.577 1.00 91.31 243 PRO A O 1
ATOM 1901 N N . MET A 1 244 ? -12.922 1.892 -7.653 1.00 93.62 244 MET A N 1
ATOM 1902 C CA . MET A 1 244 ? -11.683 2.566 -8.077 1.00 93.62 244 MET A CA 1
ATOM 1903 C C . MET A 1 244 ? -11.613 2.907 -9.578 1.00 93.62 244 MET A C 1
ATOM 1905 O O . MET A 1 244 ? -10.669 3.569 -9.997 1.00 93.62 244 MET A O 1
ATOM 1909 N N . ALA A 1 245 ? -12.565 2.457 -10.404 1.00 93.69 245 ALA A N 1
ATOM 1910 C CA . ALA A 1 245 ? -12.473 2.549 -11.865 1.00 93.69 245 ALA A CA 1
ATOM 1911 C C . ALA A 1 245 ? -12.381 3.997 -12.375 1.00 93.69 245 ALA A C 1
ATOM 1913 O O . ALA A 1 245 ? -11.529 4.303 -13.205 1.00 93.69 245 ALA A O 1
ATOM 1914 N N . SER A 1 246 ? -13.215 4.898 -11.849 1.00 92.94 246 SER A N 1
ATOM 1915 C CA . SER A 1 246 ? -13.212 6.324 -12.215 1.00 92.94 246 SER A CA 1
ATOM 1916 C C . SER A 1 246 ? -11.923 7.041 -11.804 1.00 92.94 246 SER A C 1
ATOM 1918 O O . SER A 1 246 ? -11.569 8.059 -12.397 1.00 92.94 246 SER A O 1
ATOM 1920 N N . HIS A 1 247 ? -11.201 6.501 -10.819 1.00 95.44 247 HIS A N 1
ATOM 1921 C CA . HIS A 1 247 ? -10.008 7.126 -10.264 1.00 95.44 247 HIS A CA 1
ATOM 1922 C C . HIS A 1 247 ? -8.729 6.805 -11.050 1.00 95.44 247 HIS A C 1
ATOM 1924 O O . HIS A 1 247 ? -7.761 7.557 -10.977 1.00 95.44 247 HIS A O 1
ATOM 1930 N N . LEU A 1 248 ? -8.719 5.733 -11.853 1.00 96.69 248 LEU A N 1
ATOM 1931 C CA . LEU A 1 248 ? -7.522 5.294 -12.585 1.00 96.69 248 LEU A CA 1
ATOM 1932 C C . LEU A 1 248 ? -6.980 6.363 -13.547 1.00 96.69 248 LEU A C 1
ATOM 1934 O O . LEU A 1 248 ? -5.766 6.533 -13.656 1.00 96.69 248 LEU A O 1
ATOM 1938 N N . SER A 1 249 ? -7.880 7.095 -14.207 1.00 95.75 249 SER A N 1
ATOM 1939 C CA . SER A 1 249 ? -7.545 8.069 -15.255 1.00 95.75 249 SER A CA 1
ATOM 1940 C C . SER A 1 249 ? -6.665 9.224 -14.767 1.00 95.75 249 SER A C 1
ATOM 1942 O O . SER A 1 249 ? -5.780 9.662 -15.496 1.00 95.75 249 SER A O 1
ATOM 1944 N N . TRP A 1 250 ? -6.862 9.693 -13.532 1.00 96.81 250 TRP A N 1
ATOM 1945 C CA . TRP A 1 250 ? -6.049 10.755 -12.932 1.00 96.81 250 TRP A CA 1
ATOM 1946 C C . TRP A 1 250 ? -4.934 10.209 -12.033 1.00 96.81 250 TRP A C 1
ATOM 1948 O O . TRP A 1 250 ? -3.898 10.852 -11.866 1.00 96.81 250 TRP A O 1
ATOM 1958 N N . MET A 1 251 ? -5.119 9.012 -11.469 1.00 97.88 251 MET A N 1
ATOM 1959 C CA . MET A 1 251 ? -4.180 8.401 -10.528 1.00 97.88 251 MET A CA 1
ATOM 1960 C C . MET A 1 251 ? -2.930 7.857 -11.228 1.00 97.88 251 MET A C 1
ATOM 1962 O O . MET A 1 251 ? -1.811 8.062 -10.753 1.00 97.88 251 MET A O 1
ATOM 1966 N N . LEU A 1 252 ? -3.098 7.169 -12.359 1.00 98.19 252 LEU A N 1
ATOM 1967 C CA . LEU A 1 252 ? -2.013 6.428 -13.002 1.00 98.19 252 LEU A CA 1
ATOM 1968 C C . LEU A 1 252 ? -1.011 7.290 -13.788 1.00 98.19 252 LEU A C 1
ATOM 1970 O O . LEU A 1 252 ? 0.180 6.991 -13.698 1.00 98.19 252 LEU A O 1
ATOM 1974 N N . PRO A 1 253 ? -1.391 8.359 -14.515 1.00 97.56 253 PRO A N 1
ATOM 1975 C CA . PRO A 1 253 ? -0.424 9.084 -15.341 1.00 97.56 253 PRO A CA 1
ATOM 1976 C C . PRO A 1 253 ? 0.762 9.688 -14.564 1.00 97.56 253 PRO A C 1
ATOM 1978 O O . PRO A 1 253 ? 1.901 9.470 -14.987 1.00 97.56 253 PRO A O 1
ATOM 1981 N N . PRO A 1 254 ? 0.580 10.378 -13.415 1.00 97.88 254 PRO A N 1
ATOM 1982 C CA . PRO A 1 254 ? 1.726 10.871 -12.646 1.00 97.88 254 PRO A CA 1
ATOM 1983 C C . PRO A 1 254 ? 2.549 9.733 -12.022 1.00 97.88 254 PRO A C 1
ATOM 1985 O O . PRO A 1 254 ? 3.771 9.844 -11.925 1.00 97.88 254 PRO A O 1
ATOM 1988 N N . LEU A 1 255 ? 1.912 8.605 -11.670 1.00 98.44 255 LEU A N 1
ATOM 1989 C CA . LEU A 1 255 ? 2.606 7.422 -11.148 1.00 98.44 255 LEU A CA 1
ATOM 1990 C C . LEU A 1 255 ? 3.531 6.815 -12.206 1.00 98.44 255 LEU A C 1
ATOM 1992 O O . LEU A 1 255 ? 4.681 6.502 -11.911 1.00 98.44 255 LEU A O 1
ATOM 1996 N N . LEU A 1 256 ? 3.047 6.681 -13.443 1.00 98.12 256 LEU A N 1
ATOM 1997 C CA . LEU A 1 256 ? 3.831 6.174 -14.568 1.00 98.12 256 LEU A CA 1
ATOM 1998 C C . LEU A 1 256 ? 5.055 7.059 -14.836 1.00 98.12 256 LEU A C 1
ATOM 2000 O O . LEU A 1 256 ? 6.155 6.537 -15.006 1.00 98.12 256 LEU A O 1
ATOM 2004 N N . LYS A 1 257 ? 4.900 8.390 -14.792 1.00 97.19 257 LYS A N 1
ATOM 2005 C CA . LYS A 1 257 ? 6.031 9.327 -14.909 1.00 97.19 257 LYS A CA 1
ATOM 2006 C C . LYS A 1 257 ? 7.046 9.149 -13.778 1.00 97.19 257 LYS A C 1
ATOM 2008 O O . LYS A 1 257 ? 8.244 9.123 -14.043 1.00 97.19 257 LYS A O 1
ATOM 2013 N N . LEU A 1 258 ? 6.581 9.001 -12.536 1.00 97.81 258 LEU A N 1
ATOM 2014 C CA . LEU A 1 258 ? 7.456 8.804 -11.380 1.00 97.81 258 LEU A CA 1
ATOM 2015 C C . LEU A 1 258 ? 8.230 7.482 -11.470 1.00 97.81 258 LEU A C 1
ATOM 2017 O O . LEU A 1 258 ? 9.440 7.470 -11.260 1.00 97.81 258 LEU A O 1
ATOM 2021 N N . LEU A 1 259 ? 7.558 6.385 -11.830 1.00 97.75 259 LEU A N 1
ATOM 2022 C CA . LEU A 1 259 ? 8.203 5.084 -12.025 1.00 97.75 259 LEU A CA 1
ATOM 2023 C C . LEU A 1 259 ? 9.238 5.140 -13.151 1.00 97.75 259 LEU A C 1
ATOM 2025 O O . LEU A 1 259 ? 10.361 4.684 -12.956 1.00 97.75 259 LEU A O 1
ATOM 2029 N N . ARG A 1 260 ? 8.902 5.771 -14.284 1.00 96.38 260 ARG A N 1
ATOM 2030 C CA . ARG A 1 260 ? 9.846 6.003 -15.386 1.00 96.38 260 ARG A CA 1
ATOM 2031 C C . ARG A 1 260 ? 11.087 6.760 -14.914 1.00 96.38 260 ARG A C 1
ATOM 2033 O O . ARG A 1 260 ? 12.205 6.338 -15.200 1.00 96.38 260 ARG A O 1
ATOM 2040 N N . ALA A 1 261 ? 10.893 7.845 -14.161 1.00 95.94 261 ALA A N 1
ATOM 2041 C CA . ALA A 1 261 ? 11.989 8.645 -13.626 1.00 95.94 261 ALA A CA 1
ATOM 2042 C C . ALA A 1 261 ? 12.882 7.801 -12.696 1.00 95.94 261 ALA A C 1
ATOM 2044 O O . ALA A 1 261 ? 14.102 7.803 -12.852 1.00 95.94 261 ALA A O 1
ATOM 2045 N N . ILE A 1 262 ? 12.286 7.011 -11.794 1.00 95.81 262 ILE A N 1
ATOM 2046 C CA . ILE A 1 262 ? 13.021 6.112 -10.890 1.00 95.81 262 ILE A CA 1
ATOM 2047 C C . ILE A 1 262 ? 13.798 5.055 -11.676 1.00 95.81 262 ILE A C 1
ATOM 2049 O O . ILE A 1 262 ? 14.968 4.827 -11.382 1.00 95.81 262 ILE A O 1
ATOM 2053 N N . HIS A 1 263 ? 13.195 4.423 -12.685 1.00 95.56 263 HIS A N 1
ATOM 2054 C CA . HIS A 1 263 ? 13.891 3.434 -13.513 1.00 95.56 263 HIS A CA 1
ATOM 2055 C C . HIS A 1 263 ? 15.084 4.049 -14.253 1.00 95.56 263 HIS A C 1
ATOM 2057 O O . HIS A 1 263 ? 16.128 3.409 -14.366 1.00 95.56 263 HIS A O 1
ATOM 2063 N N . SER A 1 264 ? 14.970 5.304 -14.699 1.00 94.81 264 SER A N 1
ATOM 2064 C CA . SER A 1 264 ? 16.047 5.975 -15.431 1.00 94.81 264 SER A CA 1
ATOM 2065 C C . SER A 1 264 ? 17.303 6.242 -14.595 1.00 94.81 264 SER A C 1
ATOM 2067 O O . SER A 1 264 ? 18.373 6.412 -15.178 1.00 94.81 264 SER A O 1
ATOM 2069 N N . LEU A 1 265 ? 17.223 6.211 -13.255 1.00 93.88 265 LEU A N 1
ATOM 2070 C CA . LEU A 1 265 ? 18.385 6.386 -12.368 1.00 93.88 265 LEU A CA 1
ATOM 2071 C C . LEU A 1 265 ? 19.501 5.370 -12.643 1.00 93.88 265 LEU A C 1
ATOM 2073 O O . LEU A 1 265 ? 20.675 5.706 -12.504 1.00 93.88 265 LEU A O 1
ATOM 2077 N N . TRP A 1 266 ? 19.138 4.153 -13.057 1.00 92.56 266 TRP A N 1
ATOM 2078 C CA . TRP A 1 266 ? 20.092 3.090 -13.379 1.00 92.56 266 TRP A CA 1
ATOM 2079 C C . TRP A 1 266 ? 20.659 3.185 -14.801 1.00 92.56 266 TRP A C 1
ATOM 2081 O O . TRP A 1 266 ? 21.586 2.453 -15.140 1.00 92.56 266 TRP A O 1
ATOM 2091 N N . SER A 1 267 ? 20.149 4.086 -15.645 1.00 92.62 267 SER A N 1
ATOM 2092 C CA . SER A 1 267 ? 20.718 4.278 -16.980 1.00 92.62 267 SER A CA 1
ATOM 2093 C C . SER A 1 267 ? 22.139 4.863 -16.887 1.00 92.62 267 SER A C 1
ATOM 2095 O O . SER A 1 267 ? 22.382 5.753 -16.065 1.00 92.62 267 SER A O 1
ATOM 2097 N N . PRO A 1 268 ? 23.099 4.429 -17.730 1.00 90.81 268 PRO A N 1
ATOM 2098 C CA . PRO A 1 268 ? 24.489 4.882 -17.625 1.00 90.81 268 PRO A CA 1
ATOM 2099 C C . PRO A 1 268 ? 24.669 6.403 -17.723 1.00 90.81 268 PRO A C 1
ATOM 2101 O O . PRO A 1 268 ? 25.502 6.972 -17.019 1.00 90.81 268 PRO A O 1
ATOM 2104 N N . SER A 1 269 ? 23.884 7.070 -18.575 1.00 91.69 269 SER A N 1
ATOM 2105 C CA . SER A 1 269 ? 23.939 8.524 -18.774 1.00 91.69 269 SER A CA 1
ATOM 2106 C C . SER A 1 269 ? 23.468 9.298 -17.544 1.00 91.69 269 SER A C 1
ATOM 2108 O O . SER A 1 269 ? 24.062 10.317 -17.195 1.00 91.69 269 SER A O 1
ATOM 2110 N N . VAL A 1 270 ? 22.432 8.807 -16.864 1.00 92.88 270 VAL A N 1
ATOM 2111 C CA . VAL A 1 270 ? 21.918 9.414 -15.634 1.00 92.88 270 VAL A CA 1
ATOM 2112 C C . VAL A 1 270 ? 22.829 9.092 -14.462 1.00 92.88 270 VAL A C 1
ATOM 2114 O O . VAL A 1 270 ? 23.236 10.000 -13.742 1.00 92.88 270 VAL A O 1
ATOM 2117 N N . PHE A 1 271 ? 23.207 7.825 -14.296 1.00 91.75 271 PHE A N 1
ATOM 2118 C CA . PHE A 1 271 ? 24.018 7.375 -13.172 1.00 91.75 271 PHE A CA 1
ATOM 2119 C C . PHE A 1 271 ? 25.304 8.193 -13.026 1.00 91.75 271 PHE A C 1
ATOM 2121 O O . PHE A 1 271 ? 25.664 8.588 -11.919 1.00 91.75 271 PHE A O 1
ATOM 2128 N N . GLN A 1 272 ? 25.978 8.520 -14.132 1.00 91.06 272 GLN A N 1
ATOM 2129 C CA . GLN A 1 272 ? 27.219 9.300 -14.103 1.00 91.06 272 GLN A CA 1
ATOM 2130 C C . GLN A 1 272 ? 27.060 10.658 -13.402 1.00 91.06 272 GLN A C 1
ATOM 2132 O O . GLN A 1 272 ? 27.938 11.031 -12.619 1.00 91.06 272 GLN A O 1
ATOM 2137 N N . VAL A 1 273 ? 25.932 11.345 -13.603 1.00 93.25 273 VAL A N 1
ATOM 2138 C CA . VAL A 1 273 ? 25.688 12.702 -13.086 1.00 93.25 273 VAL A CA 1
ATOM 2139 C C . VAL A 1 273 ? 25.046 12.741 -11.694 1.00 93.25 273 VAL A C 1
ATOM 2141 O O . VAL A 1 273 ? 24.915 13.821 -11.122 1.00 93.25 273 VAL A O 1
ATOM 2144 N N . LEU A 1 274 ? 24.662 11.593 -11.119 1.00 92.75 274 LEU A N 1
ATOM 2145 C CA . LEU A 1 274 ? 24.031 11.548 -9.795 1.00 92.75 274 LEU A CA 1
ATOM 2146 C C . LEU A 1 274 ? 25.022 11.864 -8.653 1.00 92.75 274 LEU A C 1
ATOM 2148 O O . LEU A 1 274 ? 26.185 11.438 -8.716 1.00 92.75 274 LEU A O 1
ATOM 2152 N N . PRO A 1 275 ? 24.566 12.534 -7.575 1.00 92.75 275 PRO A N 1
ATOM 2153 C CA . PRO A 1 275 ? 25.339 12.694 -6.342 1.00 92.75 275 PRO A CA 1
ATOM 2154 C C . PRO A 1 275 ? 25.679 11.359 -5.670 1.00 92.75 275 PRO A C 1
ATOM 2156 O O . PRO A 1 275 ? 25.018 10.341 -5.901 1.00 92.75 275 PRO A O 1
ATOM 2159 N N . GLY A 1 276 ? 26.704 11.369 -4.813 1.00 89.81 276 GLY A N 1
ATOM 2160 C CA . GLY A 1 276 ? 27.184 10.172 -4.117 1.00 89.81 276 GLY A CA 1
ATOM 2161 C C . GLY A 1 276 ? 26.124 9.540 -3.216 1.00 89.81 276 GLY A C 1
ATOM 2162 O O . GLY A 1 276 ? 26.001 8.320 -3.180 1.00 89.81 276 GLY A O 1
ATOM 2163 N N . GLU A 1 277 ? 25.306 10.364 -2.567 1.00 89.75 277 GLU A N 1
ATOM 2164 C CA . GLU A 1 277 ? 24.239 9.955 -1.652 1.00 89.75 277 GLU A CA 1
ATOM 2165 C C . GLU A 1 277 ? 23.150 9.161 -2.386 1.00 89.75 277 GLU A C 1
ATOM 2167 O O . GLU A 1 277 ? 22.713 8.112 -1.915 1.00 89.75 277 GLU A O 1
ATOM 2172 N N . ILE A 1 278 ? 22.755 9.618 -3.581 1.00 91.38 278 ILE A N 1
ATOM 2173 C CA . ILE A 1 278 ? 21.772 8.922 -4.423 1.00 91.38 278 ILE A CA 1
ATOM 2174 C C . ILE A 1 278 ? 22.360 7.611 -4.948 1.00 91.38 278 ILE A C 1
ATOM 2176 O O . ILE A 1 278 ? 21.705 6.573 -4.875 1.00 91.38 278 ILE A O 1
ATOM 2180 N N . LYS A 1 279 ? 23.613 7.629 -5.420 1.00 91.25 279 LYS A N 1
ATOM 2181 C CA . LYS A 1 279 ? 24.315 6.419 -5.882 1.00 91.25 279 LYS A CA 1
ATOM 2182 C C . LYS A 1 279 ? 24.404 5.361 -4.783 1.00 91.25 279 LYS A C 1
ATOM 2184 O O . LYS A 1 279 ? 24.165 4.182 -5.037 1.00 91.25 279 LYS A O 1
ATOM 2189 N N . ALA A 1 280 ? 24.715 5.777 -3.560 1.00 88.69 280 ALA A N 1
ATOM 2190 C CA . ALA A 1 280 ? 24.774 4.877 -2.420 1.00 88.69 280 ALA A CA 1
ATOM 2191 C C . ALA A 1 280 ? 23.377 4.320 -2.083 1.00 88.69 280 ALA A C 1
ATOM 2193 O O . ALA A 1 280 ? 23.221 3.106 -1.929 1.00 88.69 280 ALA A O 1
ATOM 2194 N N . ALA A 1 281 ? 22.338 5.163 -2.115 1.00 90.62 281 ALA A N 1
ATOM 2195 C CA . ALA A 1 281 ? 20.949 4.765 -1.886 1.00 90.62 281 ALA A CA 1
ATOM 2196 C C . ALA A 1 281 ? 20.401 3.765 -2.924 1.00 90.62 281 ALA A C 1
ATOM 2198 O O . ALA A 1 281 ? 19.494 2.997 -2.613 1.00 90.62 281 ALA A O 1
ATOM 2199 N N . MET A 1 282 ? 20.948 3.731 -4.141 1.00 90.81 282 MET A N 1
ATOM 2200 C CA . MET A 1 282 ? 20.556 2.762 -5.174 1.00 90.81 282 MET A CA 1
ATOM 2201 C C . MET A 1 282 ? 21.020 1.329 -4.875 1.00 90.81 282 MET A C 1
ATOM 2203 O O . MET A 1 282 ? 20.430 0.383 -5.394 1.00 90.81 282 MET A O 1
ATOM 2207 N N . SER A 1 283 ? 22.038 1.153 -4.030 1.00 85.50 283 SER A N 1
ATOM 2208 C CA . SER A 1 283 ? 22.617 -0.163 -3.728 1.00 85.50 283 SER A CA 1
ATOM 2209 C C . SER A 1 283 ? 21.632 -1.061 -2.946 1.00 85.50 283 SER A C 1
ATOM 2211 O O . SER A 1 283 ? 20.563 -0.625 -2.503 1.00 85.50 283 SER A O 1
ATOM 2213 N N . MET A 1 284 ? 21.980 -2.326 -2.697 1.00 82.12 284 MET A N 1
ATOM 2214 C CA . MET A 1 284 ? 21.260 -3.178 -1.726 1.00 82.12 284 MET A CA 1
ATOM 2215 C C . MET A 1 284 ? 21.674 -2.868 -0.284 1.00 82.12 284 MET A C 1
ATOM 2217 O O . MET A 1 284 ? 22.843 -2.554 -0.041 1.00 82.12 284 MET A O 1
ATOM 2221 N N . SER A 1 285 ? 20.731 -2.907 0.666 1.00 80.19 285 SER A N 1
ATOM 2222 C CA . SER A 1 285 ? 21.058 -2.711 2.089 1.00 80.19 285 SER A CA 1
ATOM 2223 C C . SER A 1 285 ? 21.684 -3.970 2.694 1.00 80.19 285 SER A C 1
ATOM 2225 O O . SER A 1 285 ? 21.481 -5.076 2.195 1.00 80.19 285 SER A O 1
ATOM 2227 N N . ASP A 1 286 ? 22.404 -3.840 3.808 1.00 76.88 286 ASP A N 1
ATOM 2228 C CA . ASP A 1 286 ? 23.018 -5.004 4.464 1.00 76.88 286 ASP A CA 1
ATOM 2229 C C . ASP A 1 286 ? 21.983 -6.001 5.006 1.00 76.88 286 ASP A C 1
ATOM 2231 O O . ASP A 1 286 ? 22.238 -7.207 5.038 1.00 76.88 286 ASP A O 1
ATOM 2235 N N . VAL A 1 287 ? 20.788 -5.522 5.367 1.00 75.38 287 VAL A N 1
ATOM 2236 C CA . VAL A 1 287 ? 19.657 -6.371 5.769 1.00 75.38 287 VAL A CA 1
ATOM 2237 C C . VAL A 1 287 ? 19.134 -7.168 4.575 1.00 75.38 287 VAL A C 1
ATOM 2239 O O . VAL A 1 287 ? 18.905 -8.369 4.690 1.00 75.38 287 VAL A O 1
ATOM 2242 N N . GLU A 1 288 ? 18.992 -6.529 3.410 1.00 76.44 288 GLU A N 1
ATOM 2243 C CA . GLU A 1 288 ? 18.578 -7.205 2.174 1.00 76.44 288 GLU A CA 1
ATOM 2244 C C . GLU A 1 288 ? 19.605 -8.253 1.744 1.00 76.44 288 GLU A C 1
ATOM 2246 O O . GLU A 1 288 ? 19.234 -9.390 1.462 1.00 76.44 288 GLU A O 1
ATOM 2251 N N . ARG A 1 289 ? 20.897 -7.907 1.784 1.00 76.31 289 ARG A N 1
ATOM 2252 C CA . ARG A 1 289 ? 21.998 -8.836 1.492 1.00 76.31 289 ARG A CA 1
ATOM 2253 C C . ARG A 1 289 ? 21.994 -10.032 2.440 1.00 76.31 289 ARG A C 1
ATOM 2255 O O . ARG A 1 289 ? 22.072 -11.172 1.995 1.00 76.31 289 ARG A O 1
ATOM 2262 N N . SER A 1 290 ? 21.855 -9.790 3.744 1.00 74.94 290 SER A N 1
ATOM 2263 C CA . SER A 1 290 ? 21.807 -10.862 4.750 1.00 74.94 290 SER A CA 1
ATOM 2264 C C . SER A 1 290 ? 20.593 -11.772 4.548 1.00 74.94 290 SER A C 1
ATOM 2266 O O . SER A 1 290 ? 20.720 -12.992 4.630 1.00 74.94 290 SER A O 1
ATOM 2268 N N . SER A 1 291 ? 19.437 -11.186 4.212 1.00 77.75 291 SER A N 1
ATOM 2269 C CA . SER A 1 291 ? 18.212 -11.930 3.915 1.00 77.75 291 SER A CA 1
ATOM 2270 C C . SER A 1 291 ? 18.335 -12.802 2.664 1.00 77.75 291 SER A C 1
ATOM 2272 O O . SER A 1 291 ? 17.780 -13.898 2.661 1.00 77.75 291 SER A O 1
ATOM 2274 N N . LEU A 1 292 ? 19.025 -12.338 1.616 1.00 75.38 292 LEU A N 1
ATOM 2275 C CA . LEU A 1 292 ? 19.261 -13.120 0.395 1.00 75.38 292 LEU A CA 1
ATOM 2276 C C . LEU A 1 292 ? 20.240 -14.272 0.640 1.00 75.38 292 LEU A C 1
ATOM 2278 O O . LEU A 1 292 ? 19.977 -15.395 0.226 1.00 75.38 292 LEU A O 1
ATOM 2282 N N . LEU A 1 293 ? 21.312 -14.019 1.394 1.00 75.81 293 LEU A N 1
ATOM 2283 C CA . LEU A 1 293 ? 22.325 -15.024 1.735 1.00 75.81 293 LEU A CA 1
ATOM 2284 C C . LEU A 1 293 ? 21.852 -16.051 2.783 1.00 75.81 293 LEU A C 1
ATOM 2286 O O . LEU A 1 293 ? 22.623 -16.919 3.189 1.00 75.81 293 LEU A O 1
ATOM 2290 N N . GLY A 1 294 ? 20.622 -15.925 3.295 1.00 71.81 294 GLY A N 1
ATOM 2291 C CA . GLY A 1 294 ? 20.106 -16.772 4.374 1.00 71.81 294 GLY A CA 1
ATOM 2292 C C . GLY A 1 294 ? 20.869 -16.623 5.698 1.00 71.81 294 GLY A C 1
ATOM 2293 O O . GLY A 1 294 ? 20.705 -17.441 6.606 1.00 71.81 294 GLY A O 1
ATOM 2294 N N . VAL A 1 295 ? 21.701 -15.584 5.836 1.00 69.12 295 VAL A N 1
ATOM 2295 C CA . VAL A 1 295 ? 22.429 -15.281 7.069 1.00 69.12 295 VAL A CA 1
ATOM 2296 C C . VAL A 1 295 ? 21.429 -14.649 8.026 1.00 69.12 295 VAL A C 1
ATOM 2298 O O . VAL A 1 295 ? 20.935 -13.549 7.787 1.00 69.12 295 VAL A O 1
ATOM 2301 N N . GLY A 1 296 ? 21.087 -15.368 9.099 1.00 54.41 296 GLY A N 1
ATOM 2302 C CA . GLY A 1 296 ? 20.093 -14.917 10.071 1.00 54.41 296 GLY A CA 1
ATOM 2303 C C . GLY A 1 296 ? 20.343 -13.476 10.526 1.00 54.41 296 GLY A C 1
ATOM 2304 O O . GLY A 1 296 ? 21.467 -13.124 10.884 1.00 54.41 296 GLY A O 1
ATOM 2305 N N . ASN A 1 297 ? 19.288 -12.654 10.512 1.00 51.09 297 ASN A N 1
ATOM 2306 C CA . ASN A 1 297 ? 19.358 -11.241 10.886 1.00 51.09 297 ASN A CA 1
ATOM 2307 C C . ASN A 1 297 ? 20.079 -11.059 12.236 1.00 51.09 297 ASN A C 1
ATOM 2309 O O . ASN A 1 297 ? 19.667 -11.678 13.228 1.00 51.09 297 ASN A O 1
ATOM 2313 N N . PRO A 1 298 ? 21.103 -10.189 12.334 1.00 43.94 298 PRO A N 1
ATOM 2314 C CA . PRO A 1 298 ? 21.678 -9.827 13.619 1.00 43.94 298 PRO A CA 1
ATOM 2315 C C . PRO A 1 298 ? 20.623 -9.068 14.443 1.00 43.94 298 PRO A C 1
ATOM 2317 O O . PRO A 1 298 ? 20.390 -7.887 14.239 1.00 43.94 298 PRO A O 1
ATOM 2320 N N . LYS A 1 299 ? 19.950 -9.790 15.351 1.00 42.56 299 LYS A N 1
ATOM 2321 C CA . LYS A 1 299 ? 19.057 -9.302 16.423 1.00 42.56 299 LYS A CA 1
ATOM 2322 C C . LYS A 1 299 ? 18.136 -8.121 16.048 1.00 42.56 299 LYS A C 1
ATOM 2324 O O . LYS A 1 299 ? 18.303 -7.015 16.548 1.00 42.56 299 LYS A O 1
ATOM 2329 N N . LEU A 1 300 ? 17.065 -8.412 15.312 1.00 36.50 300 LEU A N 1
ATOM 2330 C CA . LEU A 1 300 ? 15.769 -7.757 15.539 1.00 36.50 300 LEU A CA 1
ATOM 2331 C C . LEU A 1 300 ? 14.957 -8.667 16.472 1.00 36.50 300 LEU A C 1
ATOM 2333 O O . LEU A 1 300 ? 14.920 -9.885 16.275 1.00 36.50 300 LEU A O 1
ATOM 2337 N N . SER A 1 301 ? 14.384 -8.106 17.538 1.00 27.55 301 SER A N 1
ATOM 2338 C CA . SER A 1 301 ? 13.580 -8.848 18.512 1.00 27.55 301 SER A CA 1
ATOM 2339 C C . SER A 1 301 ? 12.420 -9.570 17.817 1.00 27.55 301 SER A C 1
ATOM 2341 O O . SER A 1 301 ? 11.678 -9.009 17.016 1.00 27.55 301 SER A O 1
ATOM 2343 N N . LYS A 1 302 ? 12.271 -10.854 18.142 1.00 28.98 302 LYS A N 1
ATOM 2344 C CA . LYS A 1 302 ? 11.306 -11.813 17.581 1.00 28.98 302 LYS A CA 1
ATOM 2345 C C . LYS A 1 302 ? 9.840 -11.575 18.022 1.00 28.98 302 LYS A C 1
ATOM 2347 O O . LYS A 1 302 ? 9.086 -12.535 18.099 1.00 28.98 302 LYS A O 1
ATOM 2352 N N . GLY A 1 303 ? 9.447 -10.328 18.297 1.00 26.83 303 GLY A N 1
ATOM 2353 C CA . GLY A 1 303 ? 8.080 -9.948 18.702 1.00 26.83 303 GLY A CA 1
ATOM 2354 C C . GLY A 1 303 ? 7.206 -9.391 17.566 1.00 26.83 303 GLY A C 1
ATOM 2355 O O . GLY A 1 303 ? 5.989 -9.485 17.622 1.00 26.83 303 GLY A O 1
ATOM 2356 N N . ALA A 1 304 ? 7.799 -8.897 16.473 1.00 28.98 304 ALA A N 1
ATOM 2357 C CA . ALA A 1 304 ? 7.068 -8.208 15.395 1.00 28.98 304 ALA A CA 1
ATOM 2358 C C . ALA A 1 304 ? 6.533 -9.132 14.271 1.00 28.98 304 ALA A C 1
ATOM 2360 O O . ALA A 1 304 ? 6.207 -8.675 13.176 1.00 28.98 304 ALA A O 1
ATOM 2361 N N . LEU A 1 305 ? 6.466 -10.447 14.507 1.00 28.64 305 LEU A N 1
ATOM 2362 C CA . LEU A 1 305 ? 6.088 -11.452 13.505 1.00 28.64 305 LEU A CA 1
ATOM 2363 C C . LEU A 1 305 ? 4.604 -11.839 13.600 1.00 28.64 305 LEU A C 1
ATOM 2365 O O . LEU A 1 305 ? 4.272 -12.992 13.849 1.00 28.64 305 LEU A O 1
ATOM 2369 N N . THR A 1 306 ? 3.708 -10.893 13.323 1.00 22.59 306 THR A N 1
ATOM 2370 C CA . THR A 1 306 ? 2.403 -11.204 12.713 1.00 22.59 306 THR A CA 1
ATOM 2371 C C . THR A 1 306 ? 2.129 -10.210 11.586 1.00 22.59 306 THR A C 1
ATOM 2373 O O . THR A 1 306 ? 1.809 -9.040 11.778 1.00 22.59 306 THR A O 1
ATOM 2376 N N . PHE A 1 307 ? 2.338 -10.710 10.373 1.00 27.88 307 PHE A N 1
ATOM 2377 C CA . PHE A 1 307 ? 2.199 -10.018 9.100 1.00 27.88 307 PHE A CA 1
ATOM 2378 C C . PHE A 1 307 ? 0.797 -9.427 8.879 1.00 27.88 307 PHE A C 1
ATOM 2380 O O . PHE A 1 307 ? -0.199 -10.139 8.972 1.00 27.88 307 PHE A O 1
ATOM 2387 N N . ILE A 1 308 ? 0.738 -8.182 8.394 1.00 24.11 308 ILE A N 1
ATOM 2388 C CA . ILE A 1 308 ? -0.174 -7.792 7.308 1.00 24.11 308 ILE A CA 1
ATOM 2389 C C . ILE A 1 308 ? 0.665 -7.029 6.272 1.00 24.11 308 ILE A C 1
ATOM 2391 O O . ILE A 1 308 ? 1.291 -6.031 6.600 1.00 24.11 308 ILE A O 1
ATOM 2395 N N . GLU A 1 309 ? 0.674 -7.553 5.043 1.00 29.56 309 GLU A N 1
ATOM 2396 C CA . GLU A 1 309 ? 1.292 -7.052 3.801 1.00 29.56 309 GLU A CA 1
ATOM 2397 C C . GLU A 1 309 ? 1.872 -5.623 3.800 1.00 29.56 309 GLU A C 1
ATOM 2399 O O . GLU A 1 309 ? 1.161 -4.618 3.676 1.00 29.56 309 GLU A O 1
ATOM 2404 N N . GLY A 1 310 ? 3.201 -5.594 3.810 1.00 27.91 310 GLY A N 1
ATOM 2405 C CA . GLY A 1 310 ? 4.080 -4.442 3.659 1.00 27.91 310 GLY A CA 1
ATOM 2406 C C . GLY A 1 310 ? 5.346 -4.754 4.445 1.00 27.91 310 GLY A C 1
ATOM 2407 O O . GLY A 1 310 ? 5.253 -5.068 5.630 1.00 27.91 310 GLY A O 1
ATOM 2408 N N . SER A 1 311 ? 6.524 -4.764 3.815 1.00 28.39 311 SER A N 1
ATOM 2409 C CA . SER A 1 311 ? 7.764 -4.869 4.592 1.00 28.39 311 SER A CA 1
ATOM 2410 C C . SER A 1 311 ? 7.785 -3.750 5.637 1.00 28.39 311 SER A C 1
ATOM 2412 O O . SER A 1 311 ? 7.307 -2.657 5.314 1.00 28.39 311 SER A O 1
ATOM 2414 N N . PRO A 1 312 ? 8.326 -3.966 6.849 1.00 33.34 312 PRO A N 1
ATOM 2415 C CA . PRO A 1 312 ? 8.529 -2.882 7.795 1.00 33.34 312 PRO A CA 1
ATOM 2416 C C . PRO A 1 312 ? 9.581 -1.949 7.192 1.00 33.34 312 PRO A C 1
ATOM 2418 O O . PRO A 1 312 ? 10.781 -2.139 7.353 1.00 33.34 312 PRO A O 1
ATOM 2421 N N . PHE A 1 313 ? 9.125 -0.984 6.397 1.00 38.59 313 PHE A N 1
ATOM 2422 C CA . PHE A 1 313 ? 9.928 0.159 6.028 1.00 38.59 313 PHE A CA 1
ATOM 2423 C C . PHE A 1 313 ? 10.210 0.899 7.329 1.00 38.59 313 PHE A C 1
ATOM 2425 O O . PHE A 1 313 ? 9.279 1.230 8.068 1.00 38.59 313 PHE A O 1
ATOM 2432 N N . ASP A 1 314 ? 11.482 1.162 7.608 1.00 38.38 314 ASP A N 1
ATOM 2433 C CA . ASP A 1 314 ? 11.888 2.146 8.603 1.00 38.38 314 ASP A CA 1
ATOM 2434 C C . ASP A 1 314 ? 11.447 3.533 8.102 1.00 38.38 314 ASP A C 1
ATOM 2436 O O . ASP A 1 314 ? 12.250 4.358 7.685 1.00 38.38 314 ASP A O 1
ATOM 2440 N N . VAL A 1 315 ? 10.144 3.824 8.167 1.00 44.97 315 VAL A N 1
ATOM 2441 C CA . VAL A 1 315 ? 9.579 5.180 8.026 1.00 44.97 315 VAL A CA 1
ATOM 2442 C C . VAL A 1 315 ? 9.910 6.002 9.290 1.00 44.97 315 VAL A C 1
ATOM 2444 O O . VAL A 1 315 ? 9.380 7.080 9.510 1.00 44.97 315 VAL A O 1
ATOM 2447 N N . ASN A 1 316 ? 10.801 5.503 10.153 1.00 45.66 316 ASN A N 1
ATOM 2448 C CA . ASN A 1 316 ? 11.073 5.929 11.524 1.00 45.66 316 ASN A CA 1
ATOM 2449 C C . ASN A 1 316 ? 11.695 7.335 11.668 1.00 45.66 316 ASN A C 1
ATOM 2451 O O . ASN A 1 316 ? 11.969 7.754 12.792 1.00 45.66 316 ASN A O 1
ATOM 2455 N N . LYS A 1 317 ? 11.875 8.097 10.578 1.00 49.94 317 LYS A N 1
ATOM 2456 C CA . LYS A 1 317 ? 12.576 9.396 10.564 1.00 49.94 317 LYS A CA 1
ATOM 2457 C C . LYS A 1 317 ? 11.848 10.535 9.839 1.00 49.94 317 LYS A C 1
ATOM 2459 O O . LYS A 1 317 ? 12.472 11.405 9.243 1.00 49.94 317 LYS A O 1
ATOM 2464 N N . GLU A 1 318 ? 10.524 10.612 9.914 1.00 44.31 318 GLU A N 1
ATOM 2465 C CA . GLU A 1 318 ? 9.859 11.888 9.583 1.00 44.31 318 GLU A CA 1
ATOM 2466 C C . GLU A 1 318 ? 10.089 12.901 10.711 1.00 44.31 318 GLU A C 1
ATOM 2468 O O . GLU A 1 318 ? 9.338 12.954 11.684 1.00 44.31 318 GLU A O 1
ATOM 2473 N N . GLY A 1 319 ? 11.170 13.671 10.593 1.00 43.47 319 GLY A N 1
ATOM 2474 C CA . GLY A 1 319 ? 11.515 14.744 11.518 1.00 43.47 319 GLY A CA 1
ATOM 2475 C C . GLY A 1 319 ? 12.819 15.437 11.130 1.00 43.47 319 GLY A C 1
ATOM 2476 O O . GLY A 1 319 ? 13.888 14.983 11.518 1.00 43.47 319 GLY A O 1
ATOM 2477 N N . TYR A 1 320 ? 12.703 16.531 10.367 1.00 43.25 320 TYR A N 1
ATOM 2478 C CA . TYR A 1 320 ? 13.649 17.659 10.223 1.00 43.25 320 TYR A CA 1
ATOM 2479 C C . TYR A 1 320 ? 15.152 17.389 10.012 1.00 43.25 320 TYR A C 1
ATOM 2481 O O . TYR A 1 320 ? 15.953 18.313 10.136 1.00 43.25 320 TYR A O 1
ATOM 2489 N N . THR A 1 321 ? 15.554 16.172 9.668 1.00 50.41 321 THR A N 1
ATOM 2490 C CA . THR A 1 321 ? 16.931 15.848 9.289 1.00 50.41 321 THR A CA 1
ATOM 2491 C C . THR A 1 321 ? 17.016 15.754 7.771 1.00 50.41 321 THR A C 1
ATOM 2493 O O . THR A 1 321 ? 16.058 15.331 7.118 1.00 50.41 321 THR A O 1
ATOM 2496 N N . GLU A 1 322 ? 18.135 16.211 7.201 1.00 55.00 322 GLU A N 1
ATOM 2497 C CA . GLU A 1 322 ? 18.439 15.939 5.796 1.00 55.00 322 GLU A CA 1
ATOM 2498 C C . GLU A 1 322 ? 18.306 14.428 5.562 1.00 55.00 322 GLU A C 1
ATOM 2500 O O . GLU A 1 322 ? 18.763 13.644 6.406 1.00 55.00 322 GLU A O 1
ATOM 2505 N N . PRO A 1 323 ? 17.627 14.011 4.481 1.00 59.75 323 PRO A N 1
ATOM 2506 C CA . PRO A 1 323 ? 17.340 12.609 4.261 1.00 59.75 323 PRO A CA 1
ATOM 2507 C C . PRO A 1 323 ? 18.668 11.903 4.065 1.00 59.75 323 PRO A C 1
ATOM 2509 O O . PRO A 1 323 ? 19.454 12.251 3.181 1.00 59.75 323 PRO A O 1
ATOM 2512 N N . ASN A 1 324 ? 18.939 10.929 4.926 1.00 78.25 324 ASN A N 1
ATOM 2513 C CA . ASN A 1 324 ? 20.164 10.174 4.785 1.00 78.25 324 ASN A CA 1
ATOM 2514 C C . ASN A 1 324 ? 20.003 9.145 3.656 1.00 78.25 324 ASN A C 1
ATOM 2516 O O . ASN A 1 324 ? 18.907 8.865 3.167 1.00 78.25 324 ASN A O 1
ATOM 2520 N N . GLU A 1 325 ? 21.113 8.547 3.247 1.00 85.62 325 GLU A N 1
ATOM 2521 C CA . GLU A 1 325 ? 21.144 7.499 2.225 1.00 85.62 325 GLU A CA 1
ATOM 2522 C C . GLU A 1 325 ? 20.104 6.381 2.452 1.00 85.62 325 GLU A C 1
ATOM 2524 O O . GLU A 1 325 ? 19.494 5.888 1.501 1.00 85.62 325 GLU A O 1
ATOM 2529 N N . ALA A 1 326 ? 19.878 5.981 3.708 1.00 85.25 326 ALA A N 1
ATOM 2530 C CA . ALA A 1 326 ? 18.920 4.934 4.050 1.00 85.25 326 ALA A CA 1
ATOM 2531 C C . ALA A 1 326 ? 17.468 5.387 3.834 1.00 85.25 326 ALA A C 1
ATOM 2533 O O . ALA A 1 326 ? 16.661 4.599 3.343 1.00 85.25 326 ALA A O 1
ATOM 2534 N N . ASP A 1 327 ? 17.145 6.647 4.134 1.00 85.81 327 ASP A N 1
ATOM 2535 C CA . ASP A 1 327 ? 15.814 7.214 3.909 1.00 85.81 327 ASP A CA 1
ATOM 2536 C C . ASP A 1 327 ? 15.488 7.248 2.409 1.00 85.81 327 ASP A C 1
ATOM 2538 O O . ASP A 1 327 ? 14.419 6.797 1.998 1.00 85.81 327 ASP A O 1
ATOM 2542 N N . ILE A 1 328 ? 16.439 7.690 1.576 1.00 92.06 328 ILE A N 1
ATOM 2543 C CA . ILE A 1 328 ? 16.281 7.725 0.112 1.00 92.06 328 ILE A CA 1
ATOM 2544 C C . ILE A 1 328 ? 16.155 6.306 -0.453 1.00 92.06 328 ILE A C 1
ATOM 2546 O O . ILE A 1 328 ? 15.289 6.044 -1.286 1.00 92.06 328 ILE A O 1
ATOM 2550 N N . ARG A 1 329 ? 16.975 5.363 0.024 1.00 91.75 329 ARG A N 1
ATOM 2551 C CA . ARG A 1 329 ? 16.914 3.947 -0.373 1.00 91.75 329 ARG A CA 1
ATOM 2552 C C . ARG A 1 329 ? 15.555 3.332 -0.055 1.00 91.75 329 ARG A C 1
ATOM 2554 O O . ARG A 1 329 ? 14.942 2.694 -0.914 1.00 91.75 329 ARG A O 1
ATOM 2561 N N . ASN A 1 330 ? 15.075 3.547 1.169 1.00 88.75 330 ASN A N 1
ATOM 2562 C CA . ASN A 1 330 ? 13.772 3.075 1.623 1.00 88.75 330 ASN A CA 1
ATOM 2563 C C . ASN A 1 330 ? 12.643 3.717 0.820 1.00 88.75 330 ASN A C 1
ATOM 2565 O O . ASN A 1 330 ? 11.695 3.025 0.458 1.00 88.75 330 ASN A O 1
ATOM 2569 N N . TRP A 1 331 ? 12.760 5.003 0.492 1.00 94.00 331 TRP A N 1
ATOM 2570 C CA . TRP A 1 331 ? 11.792 5.697 -0.344 1.00 94.00 331 TRP A CA 1
ATOM 2571 C C . TRP A 1 331 ? 11.763 5.144 -1.774 1.00 94.00 331 TRP A C 1
ATOM 2573 O O . TRP A 1 331 ? 10.696 4.757 -2.241 1.00 94.00 331 TRP A O 1
ATOM 2583 N N . LEU A 1 332 ? 12.911 5.006 -2.450 1.00 95.50 332 LEU A N 1
ATOM 2584 C CA . LEU A 1 332 ? 12.995 4.438 -3.805 1.00 95.50 332 LEU A CA 1
ATOM 2585 C C . LEU A 1 332 ? 12.372 3.040 -3.869 1.00 95.50 332 LEU A C 1
ATOM 2587 O O . LEU A 1 332 ? 11.579 2.746 -4.767 1.00 95.50 332 LEU A O 1
ATOM 2591 N N . LYS A 1 333 ? 12.699 2.193 -2.889 1.00 93.50 333 LYS A N 1
ATOM 2592 C CA . LYS A 1 333 ? 12.094 0.869 -2.745 1.00 93.50 333 LYS A CA 1
ATOM 2593 C C . LYS A 1 333 ? 10.590 0.975 -2.494 1.00 93.50 333 LYS A C 1
ATOM 2595 O O . LYS A 1 333 ? 9.814 0.358 -3.207 1.00 93.50 333 LYS A O 1
ATOM 2600 N N . GLY A 1 334 ? 10.162 1.798 -1.542 1.00 92.88 334 GLY A N 1
ATOM 2601 C CA . GLY A 1 334 ? 8.757 1.965 -1.178 1.00 92.88 334 GLY A CA 1
ATOM 2602 C C . GLY A 1 334 ? 7.872 2.460 -2.322 1.00 92.88 334 GLY A C 1
ATOM 2603 O O . GLY A 1 334 ? 6.760 1.956 -2.498 1.00 92.88 334 GLY A O 1
ATOM 2604 N N . ILE A 1 335 ? 8.372 3.398 -3.131 1.00 97.06 335 ILE A N 1
ATOM 2605 C CA . ILE A 1 335 ? 7.695 3.875 -4.341 1.00 97.06 335 ILE A CA 1
ATOM 2606 C C . ILE A 1 335 ? 7.618 2.768 -5.391 1.00 97.06 335 ILE A C 1
ATOM 2608 O O . ILE A 1 335 ? 6.562 2.603 -5.999 1.00 97.06 335 ILE A O 1
ATOM 2612 N N . ARG A 1 336 ? 8.693 1.997 -5.601 1.00 96.50 336 ARG A N 1
ATOM 2613 C CA . ARG A 1 336 ? 8.685 0.876 -6.549 1.00 96.50 336 ARG A CA 1
ATOM 2614 C C . ARG A 1 336 ? 7.696 -0.204 -6.117 1.00 96.50 336 ARG A C 1
ATOM 2616 O O . ARG A 1 336 ? 6.818 -0.554 -6.898 1.00 96.50 336 ARG A O 1
ATOM 2623 N N . ASP A 1 337 ? 7.794 -0.669 -4.875 1.00 95.56 337 ASP A N 1
ATOM 2624 C CA . ASP A 1 337 ? 6.929 -1.698 -4.297 1.00 95.56 337 ASP A CA 1
ATOM 2625 C C . ASP A 1 337 ? 5.456 -1.298 -4.418 1.00 95.56 337 ASP A C 1
ATOM 2627 O O . ASP A 1 337 ? 4.653 -2.015 -5.023 1.00 95.56 337 ASP A O 1
ATOM 2631 N N . SER A 1 338 ? 5.114 -0.116 -3.902 1.00 97.50 338 SER A N 1
ATOM 2632 C CA . SER A 1 338 ? 3.726 0.344 -3.864 1.00 97.50 338 SER A CA 1
ATOM 2633 C C . SER A 1 338 ? 3.219 0.740 -5.247 1.00 97.50 338 SER A C 1
ATOM 2635 O O . SER A 1 338 ? 2.095 0.415 -5.616 1.00 97.50 338 SER A O 1
ATOM 2637 N N . GLY A 1 339 ? 4.050 1.400 -6.056 1.00 98.31 339 GLY A N 1
ATOM 2638 C CA . GLY A 1 339 ? 3.703 1.804 -7.416 1.00 98.31 339 GLY A CA 1
ATOM 2639 C C . GLY A 1 339 ? 3.456 0.613 -8.339 1.00 98.31 339 GLY A C 1
ATOM 2640 O O . GLY A 1 339 ? 2.487 0.613 -9.100 1.00 98.31 339 GLY A O 1
ATOM 2641 N N . TYR A 1 340 ? 4.268 -0.441 -8.234 1.00 98.50 340 TYR A N 1
ATOM 2642 C CA . TYR A 1 340 ? 4.034 -1.688 -8.960 1.00 98.50 340 TYR A CA 1
ATOM 2643 C C . TYR A 1 340 ? 2.759 -2.385 -8.489 1.00 98.50 340 TYR A C 1
ATOM 2645 O O . TYR A 1 340 ? 1.969 -2.819 -9.325 1.00 98.50 340 TYR A O 1
ATOM 2653 N N . ASN A 1 341 ? 2.502 -2.441 -7.179 1.00 97.81 341 ASN A N 1
ATOM 2654 C CA . ASN A 1 341 ? 1.250 -2.996 -6.665 1.00 97.81 341 ASN A CA 1
ATOM 2655 C C . ASN A 1 341 ? 0.031 -2.207 -7.164 1.00 97.81 341 ASN A C 1
ATOM 2657 O O . ASN A 1 341 ? -0.951 -2.817 -7.579 1.00 97.81 341 ASN A O 1
ATOM 2661 N N . VAL A 1 342 ? 0.092 -0.869 -7.180 1.00 98.44 342 VAL A N 1
ATOM 2662 C CA . VAL A 1 342 ? -0.974 -0.013 -7.726 1.00 98.44 342 VAL A CA 1
ATOM 2663 C C . VAL A 1 342 ? -1.248 -0.357 -9.187 1.00 98.44 342 VAL A C 1
ATOM 2665 O O . VAL A 1 342 ? -2.407 -0.557 -9.550 1.00 98.44 342 VAL A O 1
ATOM 2668 N N . LEU A 1 343 ? -0.215 -0.480 -10.024 1.00 98.06 343 LEU A N 1
ATOM 2669 C CA . LEU A 1 343 ? -0.389 -0.853 -11.431 1.00 98.06 343 LEU A CA 1
ATOM 2670 C C . LEU A 1 343 ? -0.947 -2.270 -11.597 1.00 98.06 343 LEU A C 1
ATOM 2672 O O . LEU A 1 343 ? -1.916 -2.462 -12.331 1.00 98.06 343 LEU A O 1
ATOM 2676 N N . GLY A 1 344 ? -0.378 -3.250 -10.893 1.00 97.19 344 GLY A N 1
ATOM 2677 C CA . GLY A 1 344 ? -0.815 -4.643 -10.948 1.00 97.19 344 GLY A CA 1
ATOM 2678 C C . GLY A 1 344 ? -2.267 -4.821 -10.513 1.00 97.19 344 GLY A C 1
ATOM 2679 O O . GLY A 1 344 ? -3.042 -5.473 -11.209 1.00 97.19 344 GLY A O 1
ATOM 2680 N N . LEU A 1 345 ? -2.664 -4.192 -9.403 1.00 96.62 345 LEU A N 1
ATOM 2681 C CA . LEU A 1 345 ? -4.046 -4.199 -8.916 1.00 96.62 345 LEU A CA 1
ATOM 2682 C C . LEU A 1 345 ? -4.983 -3.447 -9.864 1.00 96.62 345 LEU A C 1
ATOM 2684 O O . LEU A 1 345 ? -6.086 -3.923 -10.122 1.00 96.62 345 LEU A O 1
ATOM 2688 N N . SER A 1 346 ? -4.548 -2.317 -10.429 1.00 97.12 346 SER A N 1
ATOM 2689 C CA . SER A 1 346 ? -5.352 -1.565 -11.401 1.00 97.12 346 SER A CA 1
ATOM 2690 C C . SER A 1 346 ? -5.660 -2.397 -12.645 1.00 97.12 346 SER A C 1
ATOM 2692 O O . SER A 1 346 ? -6.788 -2.365 -13.127 1.00 97.12 346 SER A O 1
ATOM 2694 N N . ALA A 1 347 ? -4.712 -3.212 -13.119 1.00 95.62 347 ALA A N 1
ATOM 2695 C CA . ALA A 1 347 ? -4.949 -4.115 -14.242 1.00 95.62 347 ALA A CA 1
ATOM 2696 C C . ALA A 1 347 ? -6.051 -5.153 -13.950 1.00 95.62 347 ALA A C 1
ATOM 2698 O O . ALA A 1 347 ? -6.801 -5.519 -14.853 1.00 95.62 347 ALA A O 1
ATOM 2699 N N . THR A 1 348 ? -6.222 -5.577 -12.691 1.00 93.81 348 THR A N 1
ATOM 2700 C CA . THR A 1 348 ? -7.291 -6.524 -12.309 1.00 93.81 348 THR A CA 1
ATOM 2701 C C . THR A 1 348 ? -8.705 -5.936 -12.390 1.00 93.81 348 THR A C 1
ATOM 2703 O O . THR A 1 348 ? -9.676 -6.690 -12.368 1.00 93.81 348 THR A O 1
ATOM 2706 N N . ILE A 1 349 ? -8.841 -4.610 -12.531 1.00 93.62 349 ILE A N 1
ATOM 2707 C CA . ILE A 1 349 ? -10.136 -3.933 -12.722 1.00 93.62 349 ILE A CA 1
ATOM 2708 C C . ILE A 1 349 ? -10.691 -4.173 -14.142 1.00 93.62 349 ILE A C 1
ATOM 2710 O O . ILE A 1 349 ? -11.900 -4.067 -14.352 1.00 93.62 349 ILE A O 1
ATOM 2714 N N . GLY A 1 350 ? -9.840 -4.537 -15.110 1.00 92.44 350 GLY A N 1
ATOM 2715 C CA . GLY A 1 350 ? -10.248 -4.877 -16.475 1.00 92.44 350 GLY A CA 1
ATOM 2716 C C . GLY A 1 350 ? -10.393 -3.652 -17.381 1.00 92.44 350 GLY A C 1
ATOM 2717 O O . GLY A 1 350 ? -9.493 -2.815 -17.448 1.00 92.44 350 GLY A O 1
ATOM 2718 N N . ASP A 1 351 ? -11.515 -3.551 -18.098 1.00 93.00 351 ASP A N 1
ATOM 2719 C CA . ASP A 1 351 ? -11.763 -2.534 -19.134 1.00 93.00 351 ASP A CA 1
ATOM 2720 C C . ASP A 1 351 ? -11.413 -1.086 -18.734 1.00 93.00 351 ASP A C 1
ATOM 2722 O O . ASP A 1 351 ? -10.772 -0.409 -19.540 1.00 93.00 351 ASP A O 1
ATOM 2726 N N . PRO A 1 352 ? -11.733 -0.592 -17.518 1.00 94.25 352 PRO A N 1
ATOM 2727 C CA . PRO A 1 352 ? -11.331 0.752 -17.097 1.00 94.25 352 PRO A CA 1
ATOM 2728 C C . PRO A 1 352 ? -9.819 1.009 -17.159 1.00 94.25 352 PRO A C 1
ATOM 2730 O O . PRO A 1 352 ? -9.404 2.139 -17.398 1.00 94.25 352 PRO A O 1
ATOM 2733 N N . PHE A 1 353 ? -8.994 -0.023 -16.971 1.00 96.50 353 PHE A N 1
ATOM 2734 C CA . PHE A 1 353 ? -7.545 0.062 -17.134 1.00 96.50 353 PHE A CA 1
ATOM 2735 C C . PHE A 1 353 ? -7.144 -0.103 -18.606 1.00 96.50 353 PHE A C 1
ATOM 2737 O O . PHE A 1 353 ? -6.548 0.803 -19.182 1.00 96.50 353 PHE A O 1
ATOM 2744 N N . PHE A 1 354 ? -7.510 -1.224 -19.239 1.00 95.81 354 PHE A N 1
ATOM 2745 C CA . PHE A 1 354 ? -7.009 -1.574 -20.577 1.00 95.81 354 PHE A CA 1
ATOM 2746 C C . PHE A 1 354 ? -7.524 -0.664 -21.698 1.00 95.81 354 PHE A C 1
ATOM 2748 O O . PHE A 1 354 ? -6.826 -0.488 -22.695 1.00 95.81 354 PHE A O 1
ATOM 2755 N N . LYS A 1 355 ? -8.727 -0.095 -21.546 1.00 94.06 355 LYS A N 1
ATOM 2756 C CA . LYS A 1 355 ? -9.337 0.836 -22.513 1.00 94.06 355 LYS A CA 1
ATOM 2757 C C . LYS A 1 355 ? -9.213 2.300 -22.086 1.00 94.06 355 LYS A C 1
ATOM 2759 O O . LYS A 1 355 ? -9.363 3.182 -22.924 1.00 94.06 355 LYS A O 1
ATOM 2764 N N . GLY A 1 356 ? -8.982 2.563 -20.797 1.00 92.88 356 GLY A N 1
ATOM 2765 C CA . GLY A 1 356 ? -8.921 3.918 -20.240 1.00 92.88 356 GLY A CA 1
ATOM 2766 C C . GLY A 1 356 ? -7.516 4.512 -20.149 1.00 92.88 356 GLY A C 1
ATOM 2767 O O . GLY A 1 356 ? -7.389 5.729 -20.032 1.00 92.88 356 GLY A O 1
ATOM 2768 N N . ILE A 1 357 ? -6.471 3.682 -20.196 1.00 95.31 357 ILE A N 1
ATOM 2769 C CA . ILE A 1 357 ? -5.074 4.111 -20.087 1.00 95.31 357 ILE A CA 1
ATOM 2770 C C . ILE A 1 357 ? -4.346 3.875 -21.407 1.00 95.31 357 ILE A C 1
ATOM 2772 O O . ILE A 1 357 ? -4.509 2.840 -22.050 1.00 95.31 357 ILE A O 1
ATOM 2776 N N . ASP A 1 358 ? -3.509 4.838 -21.782 1.00 95.12 358 ASP A N 1
ATOM 2777 C CA . ASP A 1 358 ? -2.635 4.731 -22.942 1.00 95.12 358 ASP A CA 1
ATOM 2778 C C . ASP A 1 358 ? -1.526 3.688 -22.713 1.00 95.12 358 ASP A C 1
ATOM 2780 O O . ASP A 1 358 ? -0.683 3.825 -21.820 1.00 95.12 358 ASP A O 1
ATOM 2784 N N . VAL A 1 359 ? -1.521 2.648 -23.550 1.00 95.44 359 VAL A N 1
ATOM 2785 C CA . VAL A 1 359 ? -0.528 1.570 -23.510 1.00 95.44 359 VAL A CA 1
ATOM 2786 C C . VAL A 1 359 ? 0.887 2.085 -23.760 1.00 95.44 359 VAL A C 1
ATOM 2788 O O . VAL A 1 359 ? 1.828 1.551 -23.176 1.00 95.44 359 VAL A O 1
ATOM 2791 N N . ASP A 1 360 ? 1.056 3.127 -24.581 1.00 96.50 360 ASP A N 1
ATOM 2792 C CA . ASP A 1 360 ? 2.378 3.672 -24.889 1.00 96.50 360 ASP A CA 1
ATOM 2793 C C . ASP A 1 360 ? 2.982 4.345 -23.658 1.00 96.50 360 ASP A C 1
ATOM 2795 O O . ASP A 1 360 ? 4.141 4.104 -23.325 1.00 96.50 360 ASP A O 1
ATOM 2799 N N . SER A 1 361 ? 2.173 5.079 -22.896 1.00 96.50 361 SER A N 1
ATOM 2800 C CA . SER A 1 361 ? 2.564 5.625 -21.593 1.00 96.50 361 SER A CA 1
ATOM 2801 C C . SER A 1 361 ? 2.971 4.536 -20.590 1.00 96.50 361 SER A C 1
ATOM 2803 O O . SER A 1 361 ? 3.943 4.713 -19.850 1.00 96.50 361 SER A O 1
ATOM 2805 N N . VAL A 1 362 ? 2.274 3.392 -20.571 1.00 97.56 362 VAL A N 1
ATOM 2806 C CA . VAL A 1 362 ? 2.635 2.256 -19.702 1.00 97.56 362 VAL A CA 1
ATOM 2807 C C . VAL A 1 362 ? 3.928 1.587 -20.167 1.00 97.56 362 VAL A C 1
ATOM 2809 O O . VAL A 1 362 ? 4.818 1.343 -19.351 1.00 97.56 362 VAL A O 1
ATOM 2812 N N . ALA A 1 363 ? 4.069 1.323 -21.466 1.00 97.12 363 ALA A N 1
ATOM 2813 C CA . ALA A 1 363 ? 5.270 0.724 -22.035 1.00 97.12 363 ALA A CA 1
ATOM 2814 C C . ALA A 1 363 ? 6.500 1.616 -21.816 1.00 97.12 363 ALA A C 1
ATOM 2816 O O . ALA A 1 363 ? 7.535 1.131 -21.361 1.00 97.12 363 ALA A O 1
ATOM 2817 N N . LEU A 1 364 ? 6.372 2.928 -22.035 1.00 96.19 364 LEU A N 1
ATOM 2818 C CA . LEU A 1 364 ? 7.428 3.900 -21.751 1.00 96.19 364 LEU A CA 1
ATOM 2819 C C . LEU A 1 364 ? 7.843 3.879 -20.278 1.00 96.19 364 LEU A C 1
ATOM 2821 O O . LEU A 1 364 ? 9.031 3.925 -19.977 1.00 96.19 364 LEU A O 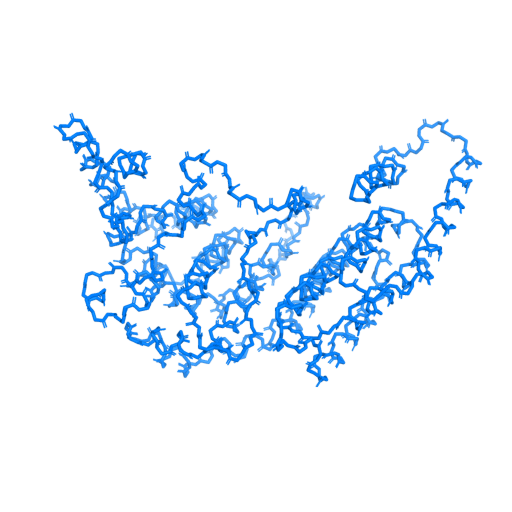1
ATOM 2825 N N . ALA A 1 365 ? 6.895 3.781 -19.346 1.00 97.12 365 ALA A N 1
ATOM 2826 C CA . ALA A 1 365 ? 7.228 3.768 -17.927 1.00 97.12 365 ALA A CA 1
ATOM 2827 C C . ALA A 1 365 ? 7.933 2.483 -17.477 1.00 97.12 365 ALA A C 1
ATOM 2829 O O . ALA A 1 365 ? 8.859 2.539 -16.665 1.00 97.12 365 ALA A O 1
ATOM 2830 N N . LEU A 1 366 ? 7.491 1.326 -17.975 1.00 96.81 366 LEU A N 1
ATOM 2831 C CA . LEU A 1 366 ? 7.934 0.025 -17.470 1.00 96.81 366 LEU A CA 1
ATOM 2832 C C . LEU A 1 366 ? 9.118 -0.564 -18.239 1.00 96.81 366 LEU A C 1
ATOM 2834 O O . LEU A 1 366 ? 9.913 -1.288 -17.649 1.00 96.81 366 LEU A O 1
ATOM 2838 N N . ILE A 1 367 ? 9.227 -0.284 -19.538 1.00 96.00 367 ILE A N 1
ATOM 2839 C CA . ILE A 1 367 ? 10.115 -1.022 -20.445 1.00 96.00 367 ILE A CA 1
ATOM 2840 C C . ILE A 1 367 ? 11.279 -0.171 -20.963 1.00 96.00 367 ILE A C 1
ATOM 2842 O O . ILE A 1 367 ? 12.331 -0.728 -21.261 1.00 96.00 367 ILE A O 1
ATOM 2846 N N . GLU A 1 368 ? 11.154 1.160 -21.021 1.00 95.12 368 GLU A N 1
ATOM 2847 C CA . GLU A 1 368 ? 12.187 2.045 -21.594 1.00 95.12 368 GLU A CA 1
ATOM 2848 C C . GLU A 1 368 ? 13.593 1.791 -21.028 1.00 95.12 368 GLU A C 1
ATOM 2850 O O . GLU A 1 368 ? 14.561 1.716 -21.778 1.00 95.12 368 GLU A O 1
ATOM 2855 N N . ASN A 1 369 ? 13.699 1.630 -19.707 1.00 94.19 369 ASN A N 1
ATOM 2856 C CA . ASN A 1 369 ? 14.977 1.483 -19.009 1.00 94.19 369 ASN A CA 1
ATOM 2857 C C . ASN A 1 369 ? 15.259 0.032 -18.578 1.00 94.19 369 ASN A C 1
ATOM 2859 O O . ASN A 1 369 ? 16.168 -0.198 -17.782 1.00 94.19 369 ASN A O 1
ATOM 2863 N N . ILE A 1 370 ? 14.515 -0.955 -19.100 1.00 93.44 370 ILE A N 1
ATOM 2864 C CA . ILE A 1 370 ? 14.582 -2.354 -18.637 1.00 93.44 370 ILE A CA 1
ATOM 2865 C C . ILE A 1 370 ? 15.996 -2.938 -18.715 1.00 93.44 370 ILE A C 1
ATOM 2867 O O . ILE A 1 370 ? 16.410 -3.680 -17.835 1.00 93.44 370 ILE A O 1
ATOM 2871 N N . GLN A 1 371 ? 16.766 -2.546 -19.734 1.00 91.31 371 GLN A N 1
ATOM 2872 C CA . GLN A 1 371 ? 18.131 -3.027 -19.952 1.00 91.31 371 GLN A CA 1
ATOM 2873 C C . GLN A 1 371 ? 19.129 -2.530 -18.904 1.00 91.31 371 GLN A C 1
ATOM 2875 O O . GLN A 1 371 ? 20.187 -3.129 -18.743 1.00 91.31 371 GLN A O 1
ATOM 2880 N N . SER A 1 372 ? 18.821 -1.418 -18.239 1.00 91.00 372 SER A N 1
ATOM 2881 C CA . SER A 1 372 ? 19.677 -0.817 -17.218 1.00 91.00 372 SER A CA 1
ATOM 2882 C C . SER A 1 372 ? 19.252 -1.193 -15.799 1.00 91.00 372 SER A C 1
ATOM 2884 O O . SER A 1 372 ? 20.026 -1.000 -14.871 1.00 91.00 372 SER A O 1
ATOM 2886 N N . MET A 1 373 ? 18.041 -1.722 -15.614 1.00 91.12 373 MET A N 1
ATOM 2887 C CA . MET A 1 373 ? 17.527 -2.097 -14.299 1.00 91.12 373 MET A CA 1
ATOM 2888 C C . MET A 1 373 ? 18.256 -3.312 -13.711 1.00 91.12 373 MET A C 1
ATOM 2890 O O . MET A 1 373 ? 18.649 -4.241 -14.415 1.00 91.12 373 MET A O 1
ATOM 2894 N N . GLU A 1 374 ? 18.361 -3.325 -12.385 1.00 89.31 374 GLU A N 1
ATOM 2895 C CA . GLU A 1 374 ? 18.833 -4.477 -11.616 1.00 89.31 374 GLU A CA 1
ATOM 2896 C C . GLU A 1 374 ? 17.844 -5.654 -11.716 1.00 89.31 374 GLU A C 1
ATOM 2898 O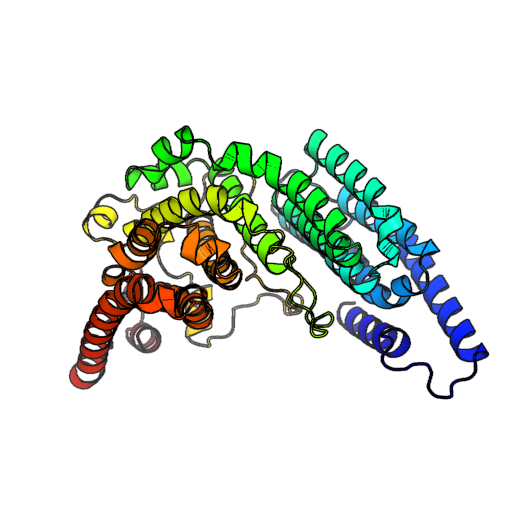 O . GLU A 1 374 ? 16.622 -5.469 -11.785 1.00 89.31 374 GLU A O 1
ATOM 2903 N N . PHE A 1 375 ? 18.356 -6.883 -11.658 1.00 88.88 375 PHE A N 1
ATOM 2904 C CA . PHE A 1 375 ? 17.577 -8.120 -11.713 1.00 88.88 375 PHE A CA 1
ATOM 2905 C C . PHE A 1 375 ? 16.525 -8.170 -10.614 1.00 88.88 375 PHE A C 1
ATOM 2907 O O . PHE A 1 375 ? 15.386 -8.559 -10.885 1.00 88.88 375 PHE A O 1
ATOM 2914 N N . ARG A 1 376 ? 16.845 -7.719 -9.394 1.00 88.69 376 ARG A N 1
ATOM 2915 C CA . ARG A 1 376 ? 15.846 -7.620 -8.318 1.00 88.69 376 ARG A CA 1
ATOM 2916 C C . ARG A 1 376 ? 14.652 -6.728 -8.687 1.00 88.69 376 ARG A C 1
ATOM 2918 O O . ARG A 1 376 ? 13.520 -7.066 -8.338 1.00 88.69 376 ARG A O 1
ATOM 2925 N N . HIS A 1 377 ? 14.862 -5.630 -9.422 1.00 92.38 377 HIS A N 1
ATOM 2926 C CA . HIS A 1 377 ? 13.776 -4.732 -9.843 1.00 92.38 377 HIS A CA 1
ATOM 2927 C C . HIS A 1 377 ? 12.995 -5.331 -11.007 1.00 92.38 377 HIS A C 1
ATOM 2929 O O . HIS A 1 377 ? 11.768 -5.301 -10.986 1.00 92.38 377 HIS A O 1
ATOM 2935 N N . THR A 1 378 ? 13.682 -5.938 -11.976 1.00 93.25 378 THR A N 1
ATOM 2936 C CA . THR A 1 378 ? 13.049 -6.637 -13.104 1.00 93.25 378 THR A CA 1
ATOM 2937 C C . THR A 1 378 ? 12.194 -7.809 -12.625 1.00 93.25 378 THR A C 1
ATOM 2939 O O . THR A 1 378 ? 11.039 -7.943 -13.028 1.00 93.25 378 THR A O 1
ATOM 2942 N N . ARG A 1 379 ? 12.703 -8.622 -11.692 1.00 93.06 379 ARG A N 1
ATOM 2943 C CA . ARG A 1 379 ? 11.941 -9.695 -11.037 1.00 93.06 379 ARG A CA 1
ATOM 2944 C C . ARG A 1 379 ? 10.674 -9.138 -10.396 1.00 93.06 379 ARG A C 1
ATOM 2946 O O . ARG A 1 379 ? 9.587 -9.675 -10.600 1.00 93.06 379 ARG A O 1
ATOM 2953 N N . GLN A 1 380 ? 10.802 -8.055 -9.639 1.00 94.38 380 GLN A N 1
ATOM 2954 C CA . GLN A 1 380 ? 9.663 -7.430 -8.983 1.00 94.38 380 GLN A CA 1
ATOM 2955 C C . GLN A 1 380 ? 8.636 -6.884 -9.983 1.00 94.38 380 GLN A C 1
ATOM 2957 O O . GLN A 1 380 ? 7.443 -7.117 -9.812 1.00 94.38 380 GLN A O 1
ATOM 2962 N N . LEU A 1 381 ? 9.085 -6.223 -11.053 1.00 97.12 381 LEU A N 1
ATOM 2963 C CA . LEU A 1 381 ? 8.233 -5.731 -12.136 1.00 97.12 381 LEU A CA 1
ATOM 2964 C C . LEU A 1 381 ? 7.424 -6.873 -12.769 1.00 97.12 381 LEU A C 1
ATOM 2966 O O . LEU A 1 381 ? 6.210 -6.754 -12.958 1.00 97.12 381 LEU A O 1
ATOM 2970 N N . VAL A 1 382 ? 8.081 -8.003 -13.048 1.00 96.56 382 VAL A N 1
ATOM 2971 C CA . VAL A 1 382 ? 7.429 -9.201 -13.591 1.00 96.56 382 VAL A CA 1
ATOM 2972 C C . VAL A 1 382 ? 6.350 -9.711 -12.639 1.00 96.56 382 VAL A C 1
ATOM 2974 O O . VAL A 1 382 ? 5.204 -9.897 -13.050 1.00 96.56 382 VAL A O 1
ATOM 2977 N N . HIS A 1 383 ? 6.692 -9.911 -11.366 1.00 96.00 383 HIS A N 1
ATOM 2978 C CA . HIS A 1 383 ? 5.778 -10.503 -10.393 1.00 96.00 383 HIS A CA 1
ATOM 2979 C C . HIS A 1 383 ? 4.607 -9.591 -10.015 1.00 96.00 383 HIS A C 1
ATOM 2981 O O . HIS A 1 383 ? 3.475 -10.070 -9.927 1.00 96.00 383 HIS A O 1
ATOM 2987 N N . SER A 1 384 ? 4.868 -8.304 -9.798 1.00 96.31 384 SER A N 1
ATOM 2988 C CA . SER A 1 384 ? 3.881 -7.364 -9.264 1.00 96.31 384 SER A CA 1
ATOM 2989 C C . SER A 1 384 ? 3.060 -6.661 -10.340 1.00 96.31 384 SER A C 1
ATOM 2991 O O . SER A 1 384 ? 1.933 -6.276 -10.052 1.00 96.31 384 SER A O 1
ATOM 2993 N N . VAL A 1 385 ? 3.576 -6.503 -11.566 1.00 97.50 385 VAL A N 1
ATOM 2994 C CA . VAL A 1 385 ? 2.873 -5.773 -12.637 1.00 97.50 385 VAL A CA 1
ATOM 2995 C C . VAL A 1 385 ? 2.521 -6.684 -13.802 1.00 97.50 385 VAL A C 1
ATOM 2997 O O . VAL A 1 385 ? 1.347 -6.828 -14.139 1.00 97.50 385 VAL A O 1
ATOM 3000 N N . LEU A 1 386 ? 3.520 -7.323 -14.415 1.00 97.12 386 LEU A N 1
ATOM 3001 C CA . LEU A 1 386 ? 3.319 -8.003 -15.696 1.00 97.12 386 LEU A CA 1
ATOM 3002 C C . LEU A 1 386 ? 2.472 -9.269 -15.563 1.00 97.12 386 LEU A C 1
ATOM 3004 O O . LEU A 1 386 ? 1.581 -9.480 -16.378 1.00 97.12 386 LEU A O 1
ATOM 3008 N N . ILE A 1 387 ? 2.684 -10.089 -14.529 1.00 96.31 387 ILE A N 1
ATOM 3009 C CA . ILE A 1 387 ? 1.859 -11.286 -14.305 1.00 96.31 387 ILE A CA 1
ATOM 3010 C C . ILE A 1 387 ? 0.376 -10.915 -14.091 1.00 96.31 387 ILE A C 1
ATOM 3012 O O . ILE A 1 387 ? -0.466 -11.486 -14.792 1.00 96.31 387 ILE A O 1
ATOM 3016 N N . PRO A 1 388 ? 0.008 -9.988 -13.177 1.00 95.12 388 PRO A N 1
ATOM 3017 C CA . PRO A 1 388 ? -1.379 -9.535 -13.043 1.00 95.12 388 PRO A CA 1
ATOM 3018 C C . PRO A 1 388 ? -1.958 -8.946 -14.331 1.00 95.12 388 PRO A C 1
ATOM 3020 O O . PRO A 1 388 ? -3.101 -9.255 -14.674 1.00 95.12 388 PRO A O 1
ATOM 3023 N N . LEU A 1 389 ? -1.169 -8.153 -15.062 1.00 96.38 389 LEU A N 1
ATOM 3024 C CA . LEU A 1 389 ? -1.580 -7.536 -16.321 1.00 96.38 389 LEU A CA 1
ATOM 3025 C C . LEU A 1 389 ? -1.895 -8.591 -17.381 1.00 96.38 389 LEU A C 1
ATOM 3027 O O . LEU A 1 389 ? -2.989 -8.578 -17.932 1.00 96.38 389 LEU A O 1
ATOM 3031 N N . VAL A 1 390 ? -0.993 -9.548 -17.615 1.00 96.31 390 VAL A N 1
ATOM 3032 C CA . VAL A 1 390 ? -1.202 -10.645 -18.576 1.00 96.31 390 VAL A CA 1
ATOM 3033 C C . VAL A 1 390 ? -2.436 -11.465 -18.204 1.00 96.31 390 VAL A C 1
ATOM 3035 O O . VAL A 1 390 ? -3.257 -11.762 -19.066 1.00 96.31 390 VAL A O 1
ATOM 3038 N N . LYS A 1 391 ? -2.604 -11.796 -16.917 1.00 95.56 391 LYS A N 1
ATOM 3039 C CA . LYS A 1 391 ? -3.754 -12.578 -16.435 1.00 95.56 391 LYS A CA 1
ATOM 3040 C C . LYS A 1 391 ? -5.093 -11.858 -16.592 1.00 95.56 391 LYS A C 1
ATOM 3042 O O . LYS A 1 391 ? -6.112 -12.531 -16.709 1.00 95.56 391 LYS A O 1
ATOM 3047 N N . SER A 1 392 ? -5.090 -10.528 -16.552 1.00 94.81 392 SER A N 1
ATOM 3048 C CA . SER A 1 392 ? -6.311 -9.713 -16.559 1.00 94.81 392 SER A CA 1
ATOM 3049 C C . SER A 1 392 ? -6.599 -9.072 -17.921 1.00 94.81 392 SER A C 1
ATOM 3051 O O . SER A 1 392 ? -7.646 -8.451 -18.079 1.00 94.81 392 SER A O 1
ATOM 3053 N N . CYS A 1 393 ? -5.690 -9.202 -18.895 1.00 95.50 393 CYS A N 1
ATOM 3054 C CA . CYS A 1 393 ? -5.806 -8.558 -20.201 1.00 95.50 393 CYS A CA 1
ATOM 3055 C C . CYS A 1 393 ? -6.942 -9.177 -21.037 1.00 95.50 393 CYS A C 1
ATOM 3057 O O . CYS A 1 393 ? -6.904 -10.387 -21.299 1.00 95.50 393 CYS A O 1
ATOM 3059 N N . PRO A 1 394 ? -7.927 -8.376 -21.490 1.00 94.00 394 PRO A N 1
ATOM 3060 C CA . PRO A 1 394 ? -8.981 -8.838 -22.386 1.00 94.00 394 PRO A CA 1
ATOM 3061 C C . PRO A 1 394 ? -8.410 -9.403 -23.700 1.00 94.00 394 PRO A C 1
ATOM 3063 O O . PRO A 1 394 ? -7.470 -8.814 -24.241 1.00 94.00 394 PRO A O 1
ATOM 3066 N N . PRO A 1 395 ? -8.959 -10.508 -24.248 1.00 93.44 395 PRO A N 1
ATOM 3067 C CA . PRO A 1 395 ? -8.439 -11.135 -25.469 1.00 93.44 395 PRO A CA 1
ATOM 3068 C C . PRO A 1 395 ? -8.353 -10.205 -26.685 1.00 93.44 395 PRO A C 1
ATOM 3070 O O . PRO A 1 395 ? -7.421 -10.304 -27.478 1.00 93.44 395 PRO A O 1
ATOM 3073 N N . ASP A 1 396 ? -9.295 -9.271 -26.815 1.00 94.38 396 ASP A N 1
ATOM 3074 C CA . ASP A 1 396 ? -9.328 -8.246 -27.863 1.00 94.38 396 ASP A CA 1
ATOM 3075 C C . ASP A 1 396 ? -8.187 -7.223 -27.746 1.00 94.38 396 ASP A C 1
ATOM 3077 O O . ASP A 1 396 ? -7.813 -6.596 -28.735 1.00 94.38 396 ASP A O 1
ATOM 3081 N N . MET A 1 397 ? -7.584 -7.097 -26.562 1.00 94.88 397 MET A N 1
ATOM 3082 C CA . MET A 1 397 ? -6.510 -6.149 -26.266 1.00 94.88 397 MET A CA 1
ATOM 3083 C C . MET A 1 397 ? -5.114 -6.790 -26.272 1.00 94.88 397 MET A C 1
ATOM 3085 O O . MET A 1 397 ? -4.118 -6.078 -26.125 1.00 94.88 397 MET A O 1
ATOM 3089 N N . TRP A 1 398 ? -5.004 -8.110 -26.474 1.00 93.94 398 TRP A N 1
ATOM 3090 C CA . TRP A 1 398 ? -3.729 -8.832 -26.388 1.00 93.94 398 TRP A CA 1
ATOM 3091 C C . TRP A 1 398 ? -2.667 -8.319 -27.358 1.00 93.94 398 TRP A C 1
ATOM 3093 O O . TRP A 1 398 ? -1.535 -8.092 -26.939 1.00 93.94 398 TRP A O 1
ATOM 3103 N N . GLY A 1 399 ? -3.018 -8.096 -28.628 1.00 92.12 399 GLY A N 1
ATOM 3104 C CA . GLY A 1 399 ? -2.063 -7.585 -29.618 1.00 92.12 399 GLY A CA 1
ATOM 3105 C C . GLY A 1 399 ? -1.537 -6.193 -29.258 1.00 92.12 399 GLY A C 1
ATOM 3106 O O . GLY A 1 399 ? -0.354 -5.913 -29.393 1.00 92.12 399 GLY A O 1
ATOM 3107 N N . VAL A 1 400 ? -2.398 -5.333 -28.711 1.00 93.44 400 VAL A N 1
ATOM 3108 C CA . VAL A 1 400 ? -2.031 -3.957 -28.349 1.00 93.44 400 VAL A CA 1
ATOM 3109 C C . VAL A 1 400 ? -1.145 -3.918 -27.102 1.00 93.44 400 VAL A C 1
ATOM 3111 O O . VAL A 1 400 ? -0.175 -3.164 -27.062 1.00 93.44 400 VAL A O 1
ATOM 3114 N N . TRP A 1 401 ? -1.469 -4.721 -26.086 1.00 95.56 401 TRP A N 1
ATOM 3115 C CA . TRP A 1 401 ? -0.806 -4.677 -24.780 1.00 95.56 401 TRP A CA 1
ATOM 3116 C C . TRP A 1 401 ? 0.354 -5.656 -24.647 1.00 95.56 401 TRP A C 1
ATOM 3118 O O . TRP A 1 401 ? 1.451 -5.274 -24.238 1.00 95.56 401 TRP A O 1
ATOM 3128 N N . LEU A 1 402 ? 0.119 -6.931 -24.951 1.00 94.19 402 LEU A N 1
ATOM 3129 C CA . LEU A 1 402 ? 1.078 -7.986 -24.641 1.00 94.19 402 LEU A CA 1
ATOM 3130 C C . LEU A 1 402 ? 2.280 -7.934 -25.575 1.00 94.19 402 LEU A C 1
ATOM 3132 O O . LEU A 1 402 ? 3.399 -8.109 -25.109 1.00 94.19 402 LEU A O 1
ATOM 3136 N N . GLU A 1 403 ? 2.080 -7.636 -26.859 1.00 89.62 403 GLU A N 1
ATOM 3137 C CA . GLU A 1 403 ? 3.190 -7.507 -27.807 1.00 89.62 403 GLU A CA 1
ATOM 3138 C C . GLU A 1 403 ? 4.143 -6.377 -27.392 1.00 89.62 403 GLU A C 1
ATOM 3140 O O . GLU A 1 403 ? 5.347 -6.602 -27.253 1.00 89.62 403 GLU A O 1
ATOM 3145 N N . LYS A 1 404 ? 3.598 -5.190 -27.087 1.00 91.88 404 LYS A N 1
ATOM 3146 C CA . LYS A 1 404 ? 4.383 -4.010 -26.693 1.00 91.88 404 LYS A CA 1
ATOM 3147 C C . LYS A 1 404 ? 5.170 -4.207 -25.397 1.00 91.88 404 LYS A C 1
ATOM 3149 O O . LYS A 1 404 ? 6.282 -3.698 -25.282 1.00 91.88 404 LYS A O 1
ATOM 3154 N N . LEU A 1 405 ? 4.606 -4.921 -24.421 1.00 95.50 405 LEU A N 1
ATOM 3155 C CA . LEU A 1 405 ? 5.231 -5.101 -23.107 1.00 95.50 405 LEU A CA 1
ATOM 3156 C C . LEU A 1 405 ? 6.140 -6.333 -23.038 1.00 95.50 405 LEU A C 1
ATOM 3158 O O . LEU A 1 405 ? 7.229 -6.264 -22.471 1.00 95.50 405 LEU A O 1
ATOM 3162 N N . LEU A 1 406 ? 5.704 -7.468 -23.592 1.00 95.19 406 LEU A N 1
ATOM 3163 C CA . LEU A 1 406 ? 6.409 -8.739 -23.433 1.00 95.19 406 LEU A CA 1
ATOM 3164 C C . LEU A 1 406 ? 7.558 -8.903 -24.420 1.00 95.19 406 LEU A C 1
ATOM 3166 O O . LEU A 1 406 ? 8.560 -9.514 -24.058 1.00 95.19 406 LEU A O 1
ATOM 3170 N N . HIS A 1 407 ? 7.458 -8.370 -25.643 1.00 93.25 407 HIS A N 1
ATOM 3171 C CA . HIS A 1 407 ? 8.522 -8.562 -26.627 1.00 93.25 407 HIS A CA 1
ATOM 3172 C C . HIS A 1 407 ? 9.866 -7.968 -26.165 1.00 93.25 407 HIS A C 1
ATOM 3174 O O . HIS A 1 407 ? 10.841 -8.722 -26.096 1.00 93.25 407 HIS A O 1
ATOM 3180 N N . PRO A 1 408 ? 9.958 -6.683 -25.759 1.00 93.00 408 PRO A N 1
ATOM 3181 C CA . PRO A 1 408 ? 11.236 -6.124 -25.320 1.00 93.00 408 PRO A CA 1
ATOM 3182 C C . PRO A 1 408 ? 11.735 -6.766 -24.019 1.00 93.00 408 PRO A C 1
ATOM 3184 O O . PRO A 1 408 ? 12.939 -6.955 -23.847 1.00 93.00 408 PRO A O 1
ATOM 3187 N N . LEU A 1 409 ? 10.815 -7.154 -23.127 1.00 94.44 409 LEU A N 1
ATOM 3188 C CA . LEU A 1 409 ? 11.142 -7.891 -21.911 1.00 94.44 409 LEU A CA 1
ATOM 3189 C C . LEU A 1 409 ? 11.792 -9.237 -22.236 1.00 94.44 409 LEU A C 1
ATOM 3191 O O . LEU A 1 409 ? 12.842 -9.545 -21.687 1.00 94.44 409 LEU A O 1
ATOM 3195 N N . PHE A 1 410 ? 11.200 -10.041 -23.122 1.00 94.88 410 PHE A N 1
ATOM 3196 C CA . PHE A 1 410 ? 11.739 -11.356 -23.465 1.00 94.88 410 PHE A CA 1
ATOM 3197 C C . PHE A 1 410 ? 13.074 -11.261 -24.190 1.00 94.88 410 PHE A C 1
ATOM 3199 O O . PHE A 1 410 ? 13.966 -12.051 -23.889 1.00 94.88 410 PHE A O 1
ATOM 3206 N N . VAL A 1 411 ? 13.250 -10.273 -25.072 1.00 94.06 411 VAL A N 1
ATOM 3207 C CA . VAL A 1 411 ? 14.553 -10.000 -25.695 1.00 94.06 411 VAL A CA 1
ATOM 3208 C C . VAL A 1 411 ? 15.601 -9.692 -24.623 1.00 94.06 411 VAL A C 1
ATOM 3210 O O . VAL A 1 411 ? 16.672 -10.300 -24.623 1.00 94.06 411 VAL A O 1
ATOM 3213 N N . HIS A 1 412 ? 15.282 -8.809 -23.673 1.00 92.12 412 HIS A N 1
ATOM 3214 C CA . HIS A 1 412 ? 16.186 -8.479 -22.573 1.00 92.12 412 HIS A CA 1
ATOM 3215 C C . HIS A 1 412 ? 16.477 -9.692 -21.677 1.00 92.12 412 HIS A C 1
ATOM 3217 O O . HIS A 1 412 ? 17.641 -10.009 -21.448 1.00 92.12 412 HIS A O 1
ATOM 3223 N N . CYS A 1 413 ? 15.450 -10.408 -21.210 1.00 92.25 413 CYS A N 1
ATOM 3224 C CA . CYS A 1 413 ? 15.614 -11.582 -20.355 1.00 92.25 413 CYS A CA 1
ATOM 3225 C C . CYS A 1 413 ? 16.431 -12.674 -21.048 1.00 92.25 413 CYS A C 1
ATOM 3227 O O . CYS A 1 413 ? 17.300 -13.264 -20.416 1.00 92.25 413 CYS A O 1
ATOM 3229 N N . GLN A 1 414 ? 16.204 -12.927 -22.340 1.00 93.69 414 GLN A N 1
ATOM 3230 C CA . GLN A 1 414 ? 16.989 -13.898 -23.097 1.00 93.69 414 GLN A CA 1
ATOM 3231 C C . GLN A 1 414 ? 18.468 -13.505 -23.128 1.00 93.69 414 GLN A C 1
ATOM 3233 O O . GLN A 1 414 ? 19.322 -14.345 -22.846 1.00 93.69 414 GLN A O 1
ATOM 3238 N N . GLN A 1 415 ? 18.777 -12.248 -23.457 1.00 90.75 415 GLN A N 1
ATOM 3239 C CA . GLN A 1 415 ? 20.153 -11.751 -23.503 1.00 90.75 415 GLN A CA 1
ATOM 3240 C C . GLN A 1 415 ? 20.813 -11.817 -22.123 1.00 90.75 415 GLN A C 1
ATOM 3242 O O . GLN A 1 415 ? 21.886 -12.397 -21.986 1.00 90.75 415 GLN A O 1
ATOM 3247 N N . ALA A 1 416 ? 20.147 -11.282 -21.100 1.00 88.81 416 ALA A N 1
ATOM 3248 C CA . ALA A 1 416 ? 20.653 -11.223 -19.736 1.00 88.81 416 ALA A CA 1
ATOM 3249 C C . ALA A 1 416 ? 20.906 -12.623 -19.161 1.00 88.81 416 ALA A C 1
ATOM 3251 O O . ALA A 1 416 ? 22.009 -12.905 -18.700 1.00 88.81 416 ALA A O 1
ATOM 3252 N N . LEU A 1 417 ? 19.930 -13.532 -19.269 1.00 90.31 417 LEU A N 1
ATOM 3253 C CA . LEU A 1 417 ? 20.072 -14.905 -18.787 1.00 90.31 417 LEU A CA 1
ATOM 3254 C C . LEU A 1 417 ? 21.155 -15.660 -19.559 1.00 90.31 417 LEU A C 1
ATOM 3256 O O . LEU A 1 417 ? 21.954 -16.352 -18.941 1.00 90.31 417 LEU A O 1
ATOM 3260 N N . SER A 1 418 ? 21.222 -15.518 -20.886 1.00 91.12 418 SER A N 1
ATOM 3261 C CA . SER A 1 418 ? 22.256 -16.196 -21.682 1.00 91.12 418 SER A CA 1
ATOM 3262 C C . SER A 1 418 ? 23.658 -15.739 -21.281 1.00 91.12 418 SER A C 1
ATOM 3264 O O . SER A 1 418 ? 24.538 -16.575 -21.095 1.00 91.12 418 SER A O 1
ATOM 3266 N N . CYS A 1 419 ? 23.859 -14.429 -21.100 1.00 87.69 419 CYS A N 1
ATOM 3267 C CA . CYS A 1 419 ? 25.126 -13.870 -20.636 1.00 87.69 419 CYS A CA 1
ATOM 3268 C C . CYS A 1 419 ? 25.485 -14.360 -19.228 1.00 87.69 419 CYS A C 1
ATOM 3270 O O . CYS A 1 419 ? 26.610 -14.807 -19.017 1.00 87.69 419 CYS A O 1
ATOM 3272 N N . SER A 1 420 ? 24.538 -14.322 -18.285 1.00 87.25 420 SER A N 1
ATOM 3273 C CA . SER A 1 420 ? 24.785 -14.739 -16.902 1.00 87.25 420 SER A CA 1
ATOM 3274 C C . SER A 1 420 ? 25.059 -16.235 -16.773 1.00 87.25 420 SER A C 1
ATOM 3276 O O . SER A 1 420 ? 26.016 -16.622 -16.109 1.00 87.25 420 SER A O 1
ATOM 3278 N N . TRP A 1 421 ? 24.295 -17.087 -17.462 1.00 89.62 421 TRP A N 1
ATOM 3279 C CA . TRP A 1 421 ? 24.551 -18.529 -17.485 1.00 89.62 421 TRP A CA 1
ATOM 3280 C C . TRP A 1 421 ? 25.883 -18.868 -18.152 1.00 89.62 421 TRP A C 1
ATOM 3282 O O . TRP A 1 421 ? 26.609 -19.730 -17.663 1.00 89.62 421 TRP A O 1
ATOM 3292 N N . PHE A 1 422 ? 26.235 -18.182 -19.243 1.00 89.38 422 PHE A N 1
ATOM 3293 C CA . PHE A 1 422 ? 27.534 -18.360 -19.888 1.00 89.38 422 PHE A CA 1
ATOM 3294 C C . PHE A 1 422 ? 28.688 -17.965 -18.953 1.00 89.38 422 PHE A C 1
ATOM 3296 O O . PHE A 1 422 ? 29.646 -18.726 -18.817 1.00 89.38 422 PHE A O 1
ATOM 3303 N N . GLY A 1 423 ? 28.580 -16.820 -18.270 1.00 86.12 423 GLY A N 1
ATOM 3304 C CA . GLY A 1 423 ? 29.555 -16.381 -17.267 1.00 86.12 423 GLY A CA 1
ATOM 3305 C C . GLY A 1 423 ? 29.690 -17.379 -16.116 1.00 86.12 423 GLY A C 1
ATOM 3306 O O . GLY A 1 423 ? 30.802 -17.759 -15.752 1.00 86.12 423 GLY A O 1
ATOM 3307 N N . LEU A 1 424 ? 28.569 -17.890 -15.601 1.00 86.19 424 LEU A N 1
ATOM 3308 C CA . LEU A 1 424 ? 28.576 -18.877 -14.523 1.00 86.19 424 LEU A CA 1
ATOM 3309 C C . LEU A 1 424 ? 29.273 -20.179 -14.949 1.00 86.19 424 LEU A C 1
ATOM 3311 O O . LEU A 1 424 ? 30.109 -20.699 -14.215 1.00 86.19 424 LEU A O 1
ATOM 3315 N N . LEU A 1 425 ? 28.984 -20.678 -16.155 1.00 88.31 425 LEU A N 1
ATOM 3316 C CA . LEU A 1 425 ? 29.553 -21.926 -16.674 1.00 88.31 425 LEU A CA 1
ATOM 3317 C C . LEU A 1 425 ? 31.050 -21.831 -17.002 1.00 88.31 425 LEU A C 1
ATOM 3319 O O . LEU A 1 425 ? 31.770 -22.813 -16.822 1.00 88.31 425 LEU A O 1
ATOM 3323 N N . HIS A 1 426 ? 31.519 -20.690 -17.516 1.00 87.88 426 HIS A N 1
ATOM 3324 C CA . HIS A 1 426 ? 32.891 -20.553 -18.020 1.00 87.88 426 HIS A CA 1
ATOM 3325 C C . HIS A 1 426 ? 33.841 -19.810 -17.081 1.00 87.88 426 HIS A C 1
ATOM 3327 O O . HIS A 1 426 ? 35.042 -20.069 -17.102 1.00 87.88 426 HIS A O 1
ATOM 3333 N N . GLU A 1 427 ? 33.324 -18.887 -16.276 1.00 84.88 427 GLU A N 1
ATOM 3334 C CA . GLU A 1 427 ? 34.114 -17.990 -15.428 1.00 84.88 427 GLU A CA 1
ATOM 3335 C C . GLU A 1 427 ? 33.783 -18.160 -13.937 1.00 84.88 427 GLU A C 1
ATOM 3337 O O . GLU A 1 427 ? 34.414 -17.515 -13.104 1.00 84.88 427 GLU A O 1
ATOM 3342 N N . GLY A 1 428 ? 32.802 -19.007 -13.597 1.00 81.06 428 GLY A N 1
ATOM 3343 C CA . GLY A 1 428 ? 32.354 -19.241 -12.223 1.00 81.06 428 GLY A CA 1
ATOM 3344 C C . GLY A 1 428 ? 31.542 -18.092 -11.620 1.00 81.06 428 GLY A C 1
ATOM 3345 O O . GLY A 1 428 ? 31.259 -18.128 -10.429 1.00 81.06 428 GLY A O 1
ATOM 3346 N N . ARG A 1 429 ? 31.166 -17.073 -12.411 1.00 78.50 429 ARG A N 1
ATOM 3347 C CA . ARG A 1 429 ? 30.412 -15.901 -11.934 1.00 78.50 429 ARG A CA 1
ATOM 3348 C C . ARG A 1 429 ? 29.279 -15.521 -12.875 1.00 78.50 429 ARG A C 1
ATOM 3350 O O . ARG A 1 429 ? 29.508 -15.343 -14.070 1.00 78.50 429 ARG A O 1
ATOM 3357 N N . ALA A 1 430 ? 28.083 -15.310 -12.332 1.00 79.69 430 ALA A N 1
ATOM 3358 C CA . ALA A 1 430 ? 26.915 -14.922 -13.120 1.00 79.69 430 ALA A CA 1
ATOM 3359 C C . ALA A 1 430 ? 26.961 -13.457 -13.602 1.00 79.69 430 ALA A C 1
ATOM 3361 O O . ALA A 1 430 ? 26.254 -13.115 -14.554 1.00 79.69 430 ALA A O 1
ATOM 3362 N N . LYS A 1 431 ? 27.802 -12.595 -12.999 1.00 74.88 431 LYS A N 1
ATOM 3363 C CA . LYS A 1 431 ? 28.032 -11.197 -13.425 1.00 74.88 431 LYS A CA 1
ATOM 3364 C C . LYS A 1 431 ? 26.724 -10.406 -13.605 1.00 74.88 431 LYS A C 1
ATOM 3366 O O . LYS A 1 431 ? 26.557 -9.680 -14.587 1.00 74.88 431 LYS A O 1
ATOM 3371 N N . VAL A 1 432 ? 25.779 -10.577 -12.683 1.00 74.06 432 VAL A N 1
ATOM 3372 C CA . VAL A 1 432 ? 24.478 -9.895 -12.733 1.00 74.06 432 VAL A CA 1
ATOM 3373 C C . VAL A 1 432 ? 24.635 -8.377 -12.506 1.00 74.06 432 VAL A C 1
ATOM 3375 O O . VAL A 1 432 ? 25.578 -7.943 -11.840 1.00 74.06 432 VAL A O 1
ATOM 3378 N N . PRO A 1 433 ? 23.737 -7.535 -13.053 1.00 61.31 433 PRO A N 1
ATOM 3379 C CA . PRO A 1 433 ? 23.838 -6.072 -12.965 1.00 61.31 433 PRO A CA 1
ATOM 3380 C C . PRO A 1 433 ? 23.698 -5.488 -11.543 1.00 61.31 433 PRO A C 1
ATOM 3382 O O . PRO A 1 433 ? 23.967 -4.302 -11.351 1.00 61.31 433 PRO A O 1
ATOM 3385 N N . ASP A 1 434 ? 23.370 -6.301 -10.534 1.00 63.09 434 ASP A N 1
ATOM 3386 C CA . ASP A 1 434 ? 23.073 -5.902 -9.143 1.00 63.09 434 ASP A CA 1
ATOM 3387 C C . ASP A 1 434 ? 24.321 -5.471 -8.329 1.00 63.09 434 ASP A C 1
ATOM 3389 O O . ASP A 1 434 ? 24.278 -5.320 -7.107 1.00 63.09 434 ASP A O 1
ATOM 3393 N N . ASN A 1 435 ? 25.445 -5.219 -9.008 1.00 58.03 435 ASN A N 1
ATOM 3394 C CA . ASN A 1 435 ? 26.771 -4.989 -8.426 1.00 58.03 435 ASN A CA 1
ATOM 3395 C C . ASN A 1 435 ? 27.053 -3.545 -7.971 1.00 58.03 435 ASN A C 1
ATOM 3397 O O . ASN A 1 435 ? 28.184 -3.221 -7.594 1.00 58.03 435 ASN A O 1
ATOM 3401 N N . HIS A 1 436 ? 26.059 -2.652 -7.973 1.00 54.25 436 HIS A N 1
ATOM 3402 C CA . HIS A 1 436 ? 26.255 -1.290 -7.473 1.00 54.25 436 HIS A CA 1
ATOM 3403 C C . HIS A 1 436 ? 26.485 -1.342 -5.947 1.00 54.25 436 HIS A C 1
ATOM 3405 O O . HIS A 1 436 ? 25.594 -1.683 -5.170 1.00 54.25 436 HIS A O 1
ATOM 3411 N N . GLY A 1 437 ? 27.720 -1.060 -5.513 1.00 48.19 437 GLY A N 1
ATOM 3412 C CA . GLY A 1 437 ? 28.081 -0.932 -4.095 1.00 48.19 437 GLY A CA 1
ATOM 3413 C C . GLY A 1 437 ? 28.627 -2.189 -3.402 1.00 48.19 437 GLY A C 1
ATOM 3414 O O . GLY A 1 437 ? 28.685 -2.212 -2.169 1.00 48.19 437 GLY A O 1
ATOM 3415 N N . ILE A 1 438 ? 29.034 -3.229 -4.137 1.00 48.81 438 ILE A N 1
ATOM 3416 C CA . ILE A 1 438 ? 29.824 -4.333 -3.568 1.00 48.81 438 ILE A CA 1
ATOM 3417 C C . ILE A 1 438 ? 31.299 -3.916 -3.573 1.00 48.81 438 ILE A C 1
ATOM 3419 O O . ILE A 1 438 ? 32.028 -4.127 -4.540 1.00 48.81 438 ILE A O 1
ATOM 3423 N N . LEU A 1 439 ? 31.741 -3.269 -2.494 1.00 43.34 439 LEU A N 1
ATOM 3424 C CA . LEU A 1 439 ? 33.169 -3.090 -2.241 1.00 43.34 439 LEU A CA 1
ATOM 3425 C C . LEU A 1 439 ? 33.797 -4.465 -1.994 1.00 43.34 439 LEU A C 1
ATOM 3427 O O . LEU A 1 439 ? 33.267 -5.263 -1.225 1.00 43.34 439 LEU A O 1
ATOM 3431 N N . THR A 1 440 ? 34.924 -4.704 -2.663 1.00 42.19 440 THR A N 1
ATOM 3432 C CA . THR A 1 440 ? 35.817 -5.871 -2.593 1.00 42.19 440 THR A CA 1
ATOM 3433 C C . THR A 1 440 ? 35.939 -6.449 -1.177 1.00 42.19 440 THR A C 1
ATOM 3435 O O . THR A 1 440 ? 36.803 -6.048 -0.397 1.00 42.19 440 THR A O 1
ATOM 3438 N N . GLY A 1 441 ? 35.062 -7.392 -0.838 1.00 42.72 441 GLY A N 1
ATOM 3439 C CA . GLY A 1 441 ? 35.003 -8.058 0.457 1.00 42.72 441 GLY A CA 1
ATOM 3440 C C . GLY A 1 441 ? 34.548 -9.500 0.269 1.00 42.72 441 GLY A C 1
ATOM 3441 O O . GLY A 1 441 ? 33.363 -9.746 0.080 1.00 42.72 441 GLY A O 1
ATOM 3442 N N . SER A 1 442 ? 35.517 -10.424 0.316 1.00 48.16 442 SER A N 1
ATOM 3443 C CA . SER A 1 442 ? 35.419 -11.872 0.047 1.00 48.16 442 SER A CA 1
ATOM 3444 C C . SER A 1 442 ? 34.606 -12.237 -1.204 1.00 48.16 442 SER A C 1
ATOM 3446 O O . SER A 1 442 ? 33.381 -12.323 -1.131 1.00 48.16 442 SER A O 1
ATOM 3448 N N . ASP A 1 443 ? 35.294 -12.531 -2.312 1.00 55.34 443 ASP A N 1
ATOM 3449 C CA . ASP A 1 443 ? 34.708 -12.916 -3.611 1.00 55.34 443 ASP A CA 1
ATOM 3450 C C . ASP A 1 443 ? 33.586 -13.968 -3.496 1.00 55.34 443 ASP A C 1
ATOM 3452 O O . ASP A 1 443 ? 32.557 -13.844 -4.151 1.00 55.34 443 ASP A O 1
ATOM 3456 N N . LEU A 1 444 ? 33.699 -14.907 -2.548 1.00 52.62 444 LEU A N 1
ATOM 3457 C CA . LEU A 1 444 ? 32.698 -15.951 -2.290 1.00 52.62 444 LEU A CA 1
ATOM 3458 C C . LEU A 1 444 ? 31.301 -15.414 -1.909 1.00 52.62 444 LEU A C 1
ATOM 3460 O O . LEU A 1 444 ? 30.291 -16.009 -2.263 1.00 52.62 444 LEU A O 1
ATOM 3464 N N . LYS A 1 445 ? 31.206 -14.297 -1.173 1.00 61.72 445 LYS A N 1
ATOM 3465 C CA . LYS A 1 445 ? 29.899 -13.705 -0.814 1.00 61.72 445 LYS A CA 1
ATOM 3466 C C . LYS A 1 445 ? 29.261 -12.957 -1.978 1.00 61.72 445 LYS A C 1
ATOM 3468 O O . LYS A 1 445 ? 28.049 -12.774 -1.981 1.00 61.72 445 LYS A O 1
ATOM 3473 N N . VAL A 1 446 ? 30.085 -12.492 -2.912 1.00 62.78 446 VAL A N 1
ATOM 3474 C CA . VAL A 1 446 ? 29.636 -11.825 -4.132 1.00 62.78 446 VAL A CA 1
ATOM 3475 C C . VAL A 1 446 ? 29.092 -12.875 -5.088 1.00 62.78 446 VAL A C 1
ATOM 3477 O O . VAL A 1 446 ? 27.958 -12.747 -5.518 1.00 62.78 446 VAL A O 1
ATOM 3480 N N . GLU A 1 447 ? 29.836 -13.960 -5.306 1.00 62.47 447 GLU A N 1
ATOM 3481 C CA . GLU A 1 447 ? 29.421 -15.097 -6.139 1.00 62.47 447 GLU A CA 1
ATOM 3482 C C . GLU A 1 447 ? 28.069 -15.680 -5.707 1.00 62.47 447 GLU A C 1
ATOM 3484 O O . GLU A 1 447 ? 27.159 -15.760 -6.522 1.00 62.47 447 GLU A O 1
ATOM 3489 N N . VAL A 1 448 ? 27.897 -15.979 -4.413 1.00 67.38 448 VAL A N 1
ATOM 3490 C CA . VAL A 1 448 ? 26.638 -16.531 -3.866 1.00 67.38 448 VAL A CA 1
ATOM 3491 C C . VAL A 1 448 ? 25.469 -15.539 -3.933 1.00 67.38 448 VAL A C 1
ATOM 3493 O O . VAL A 1 448 ? 24.319 -15.936 -3.816 1.00 67.38 448 VAL A O 1
ATOM 3496 N N . MET A 1 449 ? 25.740 -14.240 -4.061 1.00 69.06 449 MET A N 1
ATOM 3497 C CA . MET A 1 449 ? 24.691 -13.227 -4.211 1.00 69.06 449 MET A CA 1
ATOM 3498 C C . MET A 1 449 ? 24.340 -12.968 -5.682 1.00 69.06 449 MET A C 1
ATOM 3500 O O . MET A 1 449 ? 23.242 -12.490 -5.963 1.00 69.06 449 MET A O 1
ATOM 3504 N N . GLU A 1 450 ? 25.279 -13.222 -6.598 1.00 68.19 450 GLU A N 1
ATOM 3505 C CA . GLU A 1 450 ? 25.043 -13.170 -8.042 1.00 68.19 450 GLU A CA 1
ATOM 3506 C C . GLU A 1 450 ? 24.275 -14.407 -8.552 1.00 68.19 450 GLU A C 1
ATOM 3508 O O . GLU A 1 450 ? 23.536 -14.281 -9.531 1.00 68.19 450 GLU A O 1
ATOM 3513 N N . GLU A 1 451 ? 24.471 -15.571 -7.919 1.00 62.12 451 GLU A N 1
ATOM 3514 C CA . GLU A 1 451 ? 23.706 -16.819 -8.120 1.00 62.12 451 GLU A CA 1
ATOM 3515 C C . GLU A 1 451 ? 22.309 -16.752 -7.478 1.00 62.12 451 GLU A C 1
ATOM 3517 O O . GLU A 1 451 ? 21.331 -17.144 -8.163 1.00 62.12 451 GLU A O 1
#

pLDDT: mean 83.81, std 18.02, range [22.59, 98.5]

Foldseek 3Di:
DLVVLVVLLVVLCVLQVPPDPVPDDDPVVNVVVLVVLVVVVVVLLPDDDLQLVVLLVSLSNLLSCLSVCLVVLVCLLSSLVSLVSNLVSADDADDDPSNLSSVVSNLSSLLSLLSNLQRNQQSCQVCLVVLVVVLVVCVVVVNADLSSNLSNLLSCLSNQLSVDDVSNLVSCCVSCVVLLVVLLDVVLCCQQLVDLCSVVVLLQVVVNLVVVLSSLLSLLSSLVSWDHDPVPPDDDPPVDATSCLVVCLSPQLSLLSVLLSLLCCLPPVNVVPDDPLLLLLLADDPQRLCVLLVNPDPDDDPSPPDDDDDPPQCPSDPHDDRQGSSNSSSSSVSSLLSSLLSQLSNLQSACSNLVSDDLVSNLSSLQVNLLRDFPVSLVSNCVRHVVSNVVSYDPVSCVVHVCSRVVSSVVSCVVLQVQQVVCCVPVVASPTSSPRPPDPDDVVSVRSSRD

Organism: NCBI:txid34289

Secondary structure (DSSP, 8-state):
-HHHHHHHHHHHHHHHSSSS--SS--HHHHHHHHHHHHHHHHHHHH----SHHHHHHHHHHHHHTHHHHTT-GGGHHHHHHHHHHHHHHS-----STHHHHHHHHHHHHHHHHHHHHHHHGGGGGGGHHHHHHHHHHHHHTT-S-HHHHHHHHHHHHHHHHHH-HHHHHHHHHHHHHHHHHHHT-HHHHHHHHSSHHHHHHHHH-HHHHHHHHHHHHHHHHHHHH-S--GGG--S-------TTGGGHHHHHHHHHHHHHHHHHTTSHHHHHHS-HHHHHHHS--HHHHHHHTT---S---TT-----SS-----TT-SSSPPPHHHHHHHHHHHHHHHHHHHHHHHTT-HHHHTTS-HHHHHHHHHTTTTTS-HHHHHHHIIIIIHHHHHH--GGGHHHHHHHHHHHHHHHHHHHHHHHHHHHHHHS----TT-TT--SS-HHHHHHHH-

InterPro domains:
  IPR011989 Armadillo-like helical [G3DSA:1.25.10.10] (1-451)
  IPR016024 Armadillo-type fold [SSF48371] (59-414)
  IPR045065 Exportin-1/5 [PTHR11223] (1-451)
  IPR045478 Exportin-5, C-terminal domain [PF19273] (1-451)

Radius of gyration: 24.32 Å; chains: 1; bounding box: 63×50×63 Å

=== Feature glossary ===
The record interleaves many kinds of information about one protein. Here is each kind framed as the question it answers.

Q: What does the local fold look like, residue by residue?
A: A 3Di character summarizes, for each residue, the relative orientation of the Cα frame of its nearest spatial neighbor. Because it encodes fold topology rather than chemistry, 3Di alignments detect remote structural similarity that sequence alignment misses.

Q: Which residues are in helices, strands, or loops?
A: Secondary structure is the local, repeating backbone conformation. DSSP classifies it into eight states by reading the hydrogen-bond network: three helix types (H, G, I), two β types (E, B), two non-regular types (T, S), and unstructured coil (-).

Q: How big and how compact is the whole molecule?
A: Three whole-structure scalars: the radius of gyration (RMS distance of Cα from centroid, in Å), the count of Cα–Cα contacts (pairs closer than 8 Å and separated by more than four residues in sequence — i.e. tertiary, not local, contacts), and the bounding-box dimensions. Together they distinguish compact globular folds from extended fibres or disordered chains.

Q: How confident is the AlphaFold model at each residue?
A: For AlphaFold models, the B-factor field carries pLDDT — the model's own estimate of local accuracy on a 0–100 scale. Regions with pLDDT<50 should be treated as essentially unmodeled; they often correspond to intrinsically disordered segments.

Q: What family and function is it annotated with?
A: Functional annotations link the protein to curated databases. InterPro entries identify conserved domains and families by matching the sequence against member-database signatures (Pfam, PROSITE, CDD, …). Gene Ontology (GO) terms describe molecular function, biological process, and cellular component in a controlled vocabulary. CATH places the structure in a hierarchical fold classification (Class/Architecture/Topology/Homologous-superfamily). The organism is the source species.

Q: What known structures does this most resemble?
A: Nearest PDB neighbors are the top structural matches found by Foldseek when searching this structure against the entire Protein Data Bank. Each hit reports a TM-score (0 to 1; >0.5 almost always implies the same fold) and an E-value. These are *structural* homologs — they may share no detectable sequence similarity.

Q: Which residues are buried vs exposed?
A: Solvent-accessible surface area (SASA) is the area in Å² traced out by the centre of a 1.4 Å probe sphere (a water molecule) rolled over the protein's van der Waals surface (Shrake–Rupley / Lee–Richards construction). Buried residues have near-zero SASA; fully exposed residues can exceed 200 Å². The total SASA scales roughly with the number of surface residues.

Q: What are the backbone torsion angles?
A: φ (phi) and ψ (psi) are the two rotatable backbone dihedrals per residue: φ is the C(i-1)–N–Cα–C torsion, ψ is the N–Cα–C–N(i+1) torsion, both in degrees on (−180°, 180°]. α-helical residues cluster near (−60°, −45°); β-strand residues near (−120°, +130°). A Ramachandran plot is simply a scatter of (φ, ψ) for every residue.

Q: Are the domains correctly placed relative to each other?
A: Predicted aligned error is AlphaFold's pairwise confidence. Unlike pLDDT (per-residue), PAE is per-residue-pair and captures whether two parts of the structure are correctly placed relative to each other. Units are ångströms of expected positional error.

Q: What if only a Cα trace is available?
A: P-SEA three-state annotation labels each residue as helix, strand, or coil based purely on the geometry of the Cα trace. It serves as a fallback when the full backbone (and thus DSSP) is unavailable.

Q: What is the amino-acid chain?
A: This is the polypeptide sequence — one letter per residue, N-terminus first. Length ranges from a few dozen residues for small domains to over a thousand for large multi-domain proteins.

Q: What do the rendered images show?
A: The six renders are orthographic views along the three Cartesian axes in both directions. Representation (cartoon, sticks, or surface) and color scheme (sequence-rainbow or by-chain) vary across proteins so the training set covers all the common visualization conventions.

Q: What do the diagnostic plots show?
A: Plot images: a contact map (which residues are close in 3D, as an N×N binary image), a Ramachandran scatter (backbone torsion angles, revealing secondary-structure composition at a glance), and — for AlphaFold structures — a PAE heatmap (pairwise prediction confidence).

Q: How mobile is each atom in the crystal?
A: B-factor (Debye–Waller factor) reflects atomic displacement in the crystal lattice. It is an experimental observable (units Å²), not a prediction; low values mean the atom is pinned down, high values mean it moves or is heterogeneous across the crystal.

Q: Where is each backbone atom in 3D?
A: The mmCIF table is the protein's shape written out atom by atom. For each backbone N, Cα, C, and carbonyl O, it records an (x, y, z) coordinate triple in Å plus the residue type, chain letter, and residue number.